Protein AF-A0A955DMC8-F1 (afdb_monomer)

Sequence (735 aa):
MSRGSCRAPAIAAPADPAFGRAASILTILAVLAAFILCAAPAQADLLPHEVVVVWNSKDATSTTIKNAYVAARPGVRTFDINRAFTTVLDLNNPPELAMTTKMITPRAYEEWIREPLAAFVETQAPETLCFATTRGIPVLITTDFSPGTGHGTENGVLASVEGALTILRVESFDSLEFSGARANPYRVKINVPFRDFVQNECIAGRFFMASRLDAGPGPGTTALDEVLAMINRSQSLVVNKFGVNVIVDDVAMGCGPMSASRAAGQMMRDAGWLVWYDGTDEFLHGPQVEMFDDPQCPCPTNCQEIGFEAFYDAYPDISHASLGRNSLVLCDATANRECVSSHYVQQLSADPAGVFASVESFNGLGLWGGSTAGQGNGLEWMSYAGGSFALLHGYGHYTADAPKLDGVLLNFYQYGMSWAEAAMSSLIKIGFVTVPIGDPLATVQVQNPDVTGDGKIDAADLDLLFSVLSGSADDILVDRHDFDRDGVVTLDDAAVILEVFGRVRPTNATFPIPIGTLKGLEADGCELYSLQSLPLLAEGDVNGDLVIDAADVALLQQAMACQCLEVDVNGDGVIDQIDIDIASNTGDPLDVDGDGVVTCMDMYEIFNNQCFSNCGNSPYDLTGDGQVNFFDFDLLAQDLVDTSGIMTLFDLDFDNNGTINCIDVGLVRDHFCDNQATGGATQGGIMQGSCYDPQYDINNDGVVDCTDEWHVEWILMTLGGQPCTDEGLGCGQCP

Structure (mmCIF, N/CA/C/O backbone):
data_AF-A0A955DMC8-F1
#
_entry.id   AF-A0A955DMC8-F1
#
loop_
_atom_site.group_PDB
_atom_site.id
_atom_site.type_symbol
_atom_site.label_atom_id
_atom_site.label_alt_id
_atom_site.label_comp_id
_atom_site.label_asym_id
_atom_site.label_entity_id
_atom_site.label_seq_id
_atom_site.pdbx_PDB_ins_code
_atom_site.Cartn_x
_atom_site.Cartn_y
_atom_site.Cartn_z
_atom_site.occupancy
_atom_site.B_iso_or_equiv
_atom_site.auth_seq_id
_atom_site.auth_comp_id
_atom_site.auth_asym_id
_atom_site.auth_atom_id
_atom_site.pdbx_PDB_model_num
ATOM 1 N N . MET A 1 1 ? -43.949 45.368 -37.100 1.00 42.56 1 MET A N 1
ATOM 2 C CA . MET A 1 1 ? -45.169 44.524 -37.128 1.00 42.56 1 MET A CA 1
ATOM 3 C C . MET A 1 1 ? -44.750 43.200 -36.500 1.00 42.56 1 MET A C 1
ATOM 5 O O . MET A 1 1 ? -43.746 42.693 -36.959 1.00 42.56 1 MET A O 1
ATOM 9 N N . SER A 1 2 ? -45.287 42.644 -35.416 1.00 36.41 2 SER A N 1
ATOM 10 C CA . SER A 1 2 ? -46.563 42.763 -34.698 1.00 36.41 2 SER A CA 1
ATOM 11 C C . SER A 1 2 ? -46.333 42.575 -33.186 1.00 36.41 2 SER A C 1
ATOM 13 O O . SER A 1 2 ? -45.487 41.783 -32.785 1.00 36.41 2 SER A O 1
ATOM 15 N N . ARG A 1 3 ? -47.099 43.292 -32.354 1.00 39.44 3 ARG A N 1
ATOM 16 C CA . ARG A 1 3 ? -47.135 43.146 -30.888 1.00 39.44 3 ARG A CA 1
ATOM 17 C C . ARG A 1 3 ? -47.916 41.880 -30.506 1.00 39.44 3 ARG A C 1
ATOM 19 O O . ARG A 1 3 ? -49.070 41.763 -30.906 1.00 39.44 3 ARG A O 1
ATOM 26 N N . GLY A 1 4 ? -47.315 40.983 -29.724 1.00 34.47 4 GLY A N 1
ATOM 27 C CA . GLY A 1 4 ? -48.003 39.890 -29.026 1.00 34.47 4 GLY A CA 1
ATOM 28 C C . GLY A 1 4 ? -48.224 40.268 -27.561 1.00 34.47 4 GLY A C 1
ATOM 29 O O . GLY A 1 4 ? -47.281 40.650 -26.876 1.00 34.47 4 GLY A O 1
ATOM 30 N N . SER A 1 5 ? -49.476 40.237 -27.107 1.00 35.81 5 SER A N 1
ATOM 31 C CA . SER A 1 5 ? -49.894 40.596 -25.750 1.00 35.81 5 SER A CA 1
ATOM 32 C C . SER A 1 5 ? -49.651 39.453 -24.760 1.00 35.81 5 SER A C 1
ATOM 34 O O . SER A 1 5 ? -50.257 38.390 -24.904 1.00 35.81 5 SER A O 1
ATOM 36 N N . CYS A 1 6 ? -48.863 39.691 -23.713 1.00 31.77 6 CYS A N 1
ATOM 37 C CA . CYS A 1 6 ? -48.867 38.853 -22.514 1.00 31.77 6 CYS A CA 1
ATOM 38 C C . CYS A 1 6 ? -50.106 39.198 -21.673 1.00 31.77 6 CYS A C 1
ATOM 40 O O . CYS A 1 6 ? -50.231 40.319 -21.180 1.00 31.77 6 CYS A O 1
ATOM 42 N N . ARG A 1 7 ? -51.041 38.252 -21.523 1.00 37.34 7 ARG A N 1
ATOM 43 C CA . ARG A 1 7 ? -52.063 38.301 -20.467 1.00 37.34 7 ARG A CA 1
ATOM 44 C C . ARG A 1 7 ? -51.427 37.798 -19.172 1.00 37.34 7 ARG A C 1
ATOM 46 O O . ARG A 1 7 ? -50.872 36.704 -19.162 1.00 37.34 7 ARG A O 1
ATOM 53 N N . ALA A 1 8 ? -51.524 38.585 -18.105 1.00 36.44 8 ALA A N 1
ATOM 54 C CA . ALA A 1 8 ? -51.203 38.134 -16.756 1.00 36.44 8 ALA A CA 1
ATOM 55 C C . ALA A 1 8 ? -52.220 37.061 -16.310 1.00 36.44 8 ALA A C 1
ATOM 57 O O . ALA A 1 8 ? -53.416 37.231 -16.579 1.00 36.44 8 ALA A O 1
ATOM 58 N N . PRO A 1 9 ? -51.787 35.968 -15.655 1.00 46.34 9 PRO A N 1
ATOM 59 C CA . PRO A 1 9 ? -52.706 35.021 -15.045 1.00 46.34 9 PRO A CA 1
ATOM 60 C C . PRO A 1 9 ? -53.368 35.645 -13.810 1.00 46.34 9 PRO A C 1
ATOM 62 O O . PRO A 1 9 ? -52.787 36.487 -13.124 1.00 46.34 9 PRO A O 1
ATOM 65 N N . ALA A 1 10 ? -54.619 35.253 -13.570 1.00 44.91 10 ALA A N 1
ATOM 66 C CA . ALA A 1 10 ? -55.413 35.693 -12.434 1.00 44.91 10 ALA A CA 1
ATOM 67 C C . ALA A 1 10 ? -54.721 35.327 -11.112 1.00 44.91 10 ALA A C 1
ATOM 69 O O . ALA A 1 10 ? -54.264 34.200 -10.932 1.00 44.91 10 ALA A O 1
ATOM 70 N N . ILE A 1 11 ? -54.668 36.295 -10.197 1.00 40.72 11 ILE A N 1
ATOM 71 C CA . ILE A 1 11 ? -54.177 36.129 -8.829 1.00 40.72 11 ILE A CA 1
ATOM 72 C C . ILE A 1 11 ? -55.146 35.181 -8.112 1.00 40.72 11 ILE A C 1
ATOM 74 O O . ILE A 1 11 ? -56.295 35.541 -7.857 1.00 40.72 11 ILE A O 1
ATOM 78 N N . ALA A 1 12 ? -54.697 33.952 -7.851 1.00 52.78 12 ALA A N 1
ATOM 79 C CA . ALA A 1 12 ? -55.409 33.001 -7.010 1.00 52.78 12 ALA A CA 1
ATOM 80 C C . ALA A 1 12 ? -55.391 33.484 -5.551 1.00 52.78 12 ALA A C 1
ATOM 82 O O . ALA A 1 12 ? -54.419 34.091 -5.100 1.00 52.78 12 ALA A O 1
ATOM 83 N N . ALA A 1 13 ? -56.494 33.239 -4.842 1.00 52.66 13 ALA A N 1
ATOM 84 C CA . ALA A 1 13 ? -56.673 33.588 -3.437 1.00 52.66 13 ALA A CA 1
ATOM 85 C C . ALA A 1 13 ? -55.539 33.013 -2.559 1.00 52.66 13 ALA A C 1
ATOM 87 O O . ALA A 1 13 ? -55.024 31.938 -2.878 1.00 52.66 13 ALA A O 1
ATOM 88 N N . PRO A 1 14 ? -55.147 33.706 -1.473 1.00 49.44 14 PRO A N 1
ATOM 89 C CA . PRO A 1 14 ? -54.062 33.261 -0.606 1.00 49.44 14 PRO A CA 1
ATOM 90 C C . PRO A 1 14 ? -54.393 31.887 -0.020 1.00 49.44 14 PRO A C 1
ATOM 92 O O . PRO A 1 14 ? -55.401 31.721 0.667 1.00 49.44 14 PRO A O 1
ATOM 95 N N . ALA A 1 15 ? -53.551 30.904 -0.343 1.00 59.97 15 ALA A N 1
ATOM 96 C CA . ALA A 1 15 ? -53.596 29.588 0.267 1.00 59.97 15 ALA A CA 1
ATOM 97 C C . ALA A 1 15 ? -53.301 29.709 1.767 1.00 59.97 15 ALA A C 1
ATOM 99 O O . ALA A 1 15 ? -52.489 30.534 2.191 1.00 59.97 15 ALA A O 1
ATOM 100 N N . ASP A 1 16 ? -53.996 28.881 2.538 1.00 57.59 16 ASP A N 1
ATOM 101 C CA . ASP A 1 16 ? -53.917 28.789 3.989 1.00 57.59 16 ASP A CA 1
ATOM 102 C C . ASP A 1 16 ? -52.446 28.729 4.472 1.00 57.59 16 ASP A C 1
ATOM 104 O O . ASP A 1 16 ? -51.697 27.842 4.038 1.00 57.59 16 ASP A O 1
ATOM 108 N N . PRO A 1 17 ? -51.992 29.655 5.341 1.00 59.06 17 PRO A N 1
ATOM 109 C CA . PRO A 1 17 ? -50.607 29.711 5.816 1.00 59.06 17 PRO A CA 1
ATOM 110 C C . PRO A 1 17 ? -50.148 28.439 6.550 1.00 59.06 17 PRO A C 1
ATOM 112 O O . PRO A 1 17 ? -48.940 28.225 6.682 1.00 59.06 17 PRO A O 1
ATOM 115 N N . ALA A 1 18 ? -51.070 27.569 6.976 1.00 59.88 18 ALA A N 1
ATOM 116 C CA . ALA A 1 18 ? -50.739 26.263 7.541 1.00 59.88 18 ALA A CA 1
ATOM 117 C C . ALA A 1 18 ? -50.136 25.293 6.502 1.00 59.88 18 ALA A C 1
ATOM 119 O O . ALA A 1 18 ? -49.179 24.578 6.806 1.00 59.88 18 ALA A O 1
ATOM 120 N N . PHE A 1 19 ? -50.607 25.323 5.250 1.00 59.22 19 PHE A N 1
ATOM 121 C CA . PHE A 1 19 ? -50.109 24.437 4.187 1.00 59.22 19 PHE A CA 1
ATOM 122 C C . PHE A 1 19 ? -48.697 24.824 3.710 1.00 59.22 19 PHE A C 1
ATOM 124 O O . PHE A 1 19 ? -47.891 23.960 3.364 1.00 59.22 19 PHE A O 1
ATOM 131 N N . GLY A 1 20 ? -48.360 26.118 3.749 1.00 67.69 20 GLY A N 1
ATOM 132 C CA . GLY A 1 20 ? -47.035 26.620 3.368 1.00 67.69 20 GLY A CA 1
ATOM 133 C C . GLY A 1 20 ? -45.920 26.214 4.340 1.00 67.69 20 GLY A C 1
ATOM 134 O O . GLY A 1 20 ? -44.804 25.931 3.906 1.00 67.69 20 GLY A O 1
ATOM 135 N N . ARG A 1 21 ? -46.215 26.121 5.645 1.00 70.62 21 ARG A N 1
ATOM 136 C CA . ARG A 1 21 ? -45.238 25.704 6.668 1.00 70.62 21 ARG A CA 1
ATOM 137 C C . ARG A 1 21 ? -44.910 24.214 6.588 1.00 70.62 21 ARG A C 1
ATOM 139 O O . ARG A 1 21 ? -43.733 23.871 6.605 1.00 70.62 21 ARG A O 1
ATOM 146 N N . ALA A 1 22 ? -45.913 23.353 6.405 1.00 72.12 22 ALA A N 1
ATOM 147 C CA . ALA A 1 22 ? -45.689 21.913 6.247 1.00 72.12 22 ALA A CA 1
ATOM 148 C C . ALA A 1 22 ? -44.870 21.591 4.982 1.00 72.12 22 ALA A C 1
ATOM 150 O O . ALA A 1 22 ? -43.910 20.828 5.046 1.00 72.12 22 ALA A O 1
ATOM 151 N N . ALA A 1 23 ? -45.175 22.244 3.853 1.00 73.06 23 ALA A N 1
ATOM 152 C CA . ALA A 1 23 ? -44.409 22.085 2.616 1.00 73.06 23 ALA A CA 1
ATOM 153 C C . ALA A 1 23 ? -42.964 22.605 2.737 1.00 73.06 23 ALA A C 1
ATOM 155 O O . ALA A 1 23 ? -42.047 22.012 2.171 1.00 73.06 23 ALA A O 1
ATOM 156 N N . SER A 1 24 ? -42.741 23.679 3.500 1.00 76.81 24 SER A N 1
ATOM 157 C CA . SER A 1 24 ? -41.396 24.227 3.722 1.00 76.81 24 SER A CA 1
ATOM 158 C C . SER A 1 24 ? -40.553 23.319 4.615 1.00 76.81 24 SER A C 1
ATOM 160 O O . SER A 1 24 ? -39.393 23.085 4.299 1.00 76.81 24 SER A O 1
ATOM 162 N N . ILE A 1 25 ? -41.139 22.750 5.675 1.00 79.38 25 ILE A N 1
ATOM 163 C CA . ILE A 1 25 ? -40.456 21.785 6.550 1.00 79.38 25 ILE A CA 1
ATOM 164 C C . ILE A 1 25 ? -40.120 20.508 5.775 1.00 79.38 25 ILE A C 1
ATOM 166 O O . ILE A 1 25 ? -38.981 20.063 5.834 1.00 79.38 25 ILE A O 1
ATOM 170 N N . LEU A 1 26 ? -41.046 19.968 4.973 1.00 78.06 26 LEU A N 1
ATOM 171 C CA . LEU A 1 26 ? -40.759 18.802 4.126 1.00 78.06 26 LEU A CA 1
ATOM 172 C C . LEU A 1 26 ? -39.677 19.086 3.079 1.00 78.06 26 LEU A C 1
ATOM 174 O O . LEU A 1 26 ? -38.857 18.219 2.806 1.00 78.06 26 LEU A O 1
ATOM 178 N N . THR A 1 27 ? -39.647 20.292 2.508 1.00 82.81 27 THR A N 1
ATOM 179 C CA . THR A 1 27 ? -38.598 20.675 1.551 1.00 82.81 27 THR A CA 1
ATOM 180 C C . THR A 1 27 ? -37.246 20.814 2.249 1.00 82.81 27 THR A C 1
ATOM 182 O O . THR A 1 27 ? -36.245 20.346 1.722 1.00 82.81 27 THR A O 1
ATOM 185 N N . ILE A 1 28 ? -37.204 21.406 3.447 1.00 82.38 28 ILE A N 1
ATOM 186 C CA . ILE A 1 28 ? -35.979 21.524 4.247 1.00 82.38 28 ILE A CA 1
ATOM 187 C C . ILE A 1 28 ? -35.482 20.141 4.678 1.00 82.38 28 ILE A C 1
ATOM 189 O O . ILE A 1 28 ? -34.300 19.869 4.514 1.00 82.38 28 ILE A O 1
ATOM 193 N N . LEU A 1 29 ? -36.365 19.253 5.143 1.00 81.12 29 LEU A N 1
ATOM 194 C CA . LEU A 1 29 ? -36.018 17.876 5.505 1.00 81.12 29 LEU A CA 1
ATOM 195 C C . LEU A 1 29 ? -35.578 17.053 4.291 1.00 81.12 29 LEU A C 1
ATOM 197 O O . LEU A 1 29 ? -34.618 16.307 4.403 1.00 81.12 29 LEU A O 1
ATOM 201 N N . ALA A 1 30 ? -36.204 17.218 3.123 1.00 78.25 30 ALA A N 1
ATOM 202 C CA . ALA A 1 30 ? -35.774 16.549 1.895 1.00 78.25 30 ALA A CA 1
ATOM 203 C C . ALA A 1 30 ? -34.419 17.071 1.394 1.00 78.25 30 ALA A C 1
ATOM 205 O O . ALA A 1 30 ? -33.610 16.291 0.904 1.00 78.25 30 ALA A O 1
ATOM 206 N N . VAL A 1 31 ? -34.146 18.373 1.538 1.00 76.25 31 VAL A N 1
ATOM 207 C CA . VAL A 1 31 ? -32.837 18.959 1.214 1.00 76.25 31 VAL A CA 1
ATOM 208 C C . VAL A 1 31 ? -31.780 18.503 2.219 1.00 76.25 31 VAL A C 1
ATOM 210 O O . VAL A 1 31 ? -30.704 18.114 1.793 1.00 76.25 31 VAL A O 1
ATOM 213 N N . LEU A 1 32 ? -32.076 18.478 3.522 1.00 71.31 32 LEU A N 1
ATOM 214 C CA . LEU A 1 32 ? -31.172 17.956 4.554 1.00 71.31 32 LEU A CA 1
ATOM 215 C C . LEU A 1 32 ? -30.903 16.463 4.369 1.00 71.31 32 LEU A C 1
ATOM 217 O O . LEU A 1 32 ? -29.746 16.070 4.366 1.00 71.31 32 LEU A O 1
ATOM 221 N N . ALA A 1 33 ? -31.931 15.649 4.130 1.00 69.50 33 ALA A N 1
ATOM 222 C CA . ALA A 1 33 ? -31.777 14.228 3.837 1.00 69.50 33 ALA A CA 1
ATOM 223 C C . ALA A 1 33 ? -30.966 14.008 2.553 1.00 69.50 33 ALA A C 1
ATOM 225 O O . ALA A 1 33 ? -30.076 13.170 2.540 1.00 69.50 33 ALA A O 1
ATOM 226 N N . ALA A 1 34 ? -31.196 14.801 1.498 1.00 64.62 34 ALA A N 1
ATOM 227 C CA . ALA A 1 34 ? -30.382 14.750 0.284 1.00 64.62 34 ALA A CA 1
ATOM 228 C C . ALA A 1 34 ? -28.934 15.216 0.521 1.00 64.62 34 ALA A C 1
ATOM 230 O O . ALA A 1 34 ? -28.026 14.674 -0.092 1.00 64.62 34 ALA A O 1
ATOM 231 N N . PHE A 1 35 ? -28.691 16.187 1.406 1.00 64.06 35 PHE A N 1
ATOM 232 C CA . PHE A 1 35 ? -27.336 16.607 1.783 1.00 64.06 35 PHE A CA 1
ATOM 233 C C . PHE A 1 35 ? -26.617 15.558 2.641 1.00 64.06 35 PHE A C 1
ATOM 235 O O . PHE A 1 35 ? -25.424 15.355 2.450 1.00 64.06 35 PHE A O 1
ATOM 242 N N . ILE A 1 36 ? -27.335 14.872 3.535 1.00 58.69 36 ILE A N 1
ATOM 243 C CA . ILE A 1 36 ? -26.802 13.792 4.377 1.00 58.69 36 ILE A CA 1
ATOM 244 C C . ILE A 1 36 ? -26.509 12.547 3.522 1.00 58.69 36 ILE A C 1
ATOM 246 O O . ILE A 1 36 ? -25.434 11.972 3.637 1.00 58.69 36 ILE A O 1
ATOM 250 N N . LEU A 1 37 ? -27.400 12.185 2.591 1.00 51.69 37 LEU A N 1
ATOM 251 C CA . LEU A 1 37 ? -27.208 11.054 1.669 1.00 51.69 37 LEU A CA 1
ATOM 252 C C . LEU A 1 37 ? -26.131 11.308 0.598 1.00 51.69 37 LEU A C 1
ATOM 254 O O . LEU A 1 37 ? -25.534 10.360 0.101 1.00 51.69 37 LEU A O 1
ATOM 258 N N . CYS A 1 38 ? -25.860 12.566 0.235 1.00 50.44 38 CYS A N 1
ATOM 259 C CA . CYS A 1 38 ? -24.814 12.913 -0.737 1.00 50.44 38 CYS A CA 1
ATOM 260 C C . CYS A 1 38 ? -23.404 13.015 -0.128 1.00 50.44 38 CYS A C 1
ATOM 262 O O . CYS A 1 38 ? -22.455 13.244 -0.873 1.00 50.44 38 CYS A O 1
ATOM 264 N N . ALA A 1 39 ? -23.256 12.875 1.192 1.00 52.69 39 ALA A N 1
ATOM 265 C CA . ALA A 1 39 ? -21.969 12.935 1.884 1.00 52.69 39 ALA A CA 1
ATOM 266 C C . ALA A 1 39 ? -21.452 11.544 2.286 1.00 52.69 39 ALA A C 1
ATOM 268 O O . ALA A 1 39 ? -20.712 11.427 3.262 1.00 52.69 39 ALA A O 1
ATOM 269 N N . ALA A 1 40 ? -21.835 10.491 1.553 1.00 57.09 40 ALA A N 1
ATOM 270 C CA . ALA A 1 40 ? -21.168 9.205 1.697 1.00 57.09 40 ALA A CA 1
ATOM 271 C C . ALA A 1 40 ? -19.657 9.421 1.461 1.00 57.09 40 ALA A C 1
ATOM 273 O O . ALA A 1 40 ? -19.299 10.086 0.480 1.00 57.09 40 ALA A O 1
ATOM 274 N N . PRO A 1 41 ? -18.775 8.944 2.362 1.00 57.53 41 PRO A N 1
ATOM 275 C CA . PRO A 1 41 ? -17.336 9.024 2.142 1.00 57.53 41 PRO A CA 1
ATOM 276 C C . PRO A 1 41 ? -17.011 8.423 0.776 1.00 57.53 41 PRO A C 1
ATOM 278 O O . PRO A 1 41 ? -17.706 7.506 0.331 1.00 57.53 41 PRO A O 1
ATOM 281 N N . ALA A 1 42 ? -16.001 8.972 0.097 1.00 57.59 42 ALA A N 1
ATOM 282 C CA . ALA A 1 42 ? -15.556 8.492 -1.204 1.00 57.59 42 ALA A CA 1
ATOM 283 C C . ALA A 1 42 ? -15.037 7.054 -1.085 1.00 57.59 42 ALA A C 1
ATOM 285 O O . ALA A 1 42 ? -13.840 6.816 -0.974 1.00 57.59 42 ALA A O 1
ATOM 286 N N . GLN A 1 43 ? -15.954 6.094 -1.097 1.00 68.44 43 GLN A N 1
ATOM 287 C CA . GLN A 1 43 ? -15.641 4.682 -1.083 1.00 68.44 43 GLN A CA 1
ATOM 288 C C . GLN A 1 43 ? -14.799 4.379 -2.322 1.00 68.44 43 GLN A C 1
ATOM 290 O O . GLN A 1 43 ? -15.046 4.953 -3.386 1.00 68.44 43 GLN A O 1
ATOM 295 N N . ALA A 1 44 ? -13.789 3.520 -2.172 1.00 76.25 44 ALA A N 1
ATOM 296 C CA . ALA A 1 44 ? -12.922 3.117 -3.270 1.00 76.25 44 ALA A CA 1
ATOM 297 C C . ALA A 1 44 ? -13.713 2.844 -4.555 1.00 76.25 44 ALA A C 1
ATOM 299 O O . ALA A 1 44 ? -14.557 1.949 -4.613 1.00 76.25 44 ALA A O 1
ATOM 300 N N . ASP A 1 45 ? -13.422 3.629 -5.587 1.00 87.75 45 ASP A N 1
ATOM 301 C CA . ASP A 1 45 ? -14.157 3.600 -6.854 1.00 87.75 45 ASP A CA 1
ATOM 302 C C . ASP A 1 45 ? -13.401 2.799 -7.925 1.00 87.75 45 ASP A C 1
ATOM 304 O O . ASP A 1 45 ? -13.875 2.602 -9.046 1.00 87.75 45 ASP A O 1
ATOM 308 N N . LEU A 1 46 ? -12.202 2.311 -7.594 1.00 94.38 46 LEU A N 1
ATOM 309 C CA . LEU A 1 46 ? -11.438 1.446 -8.477 1.00 94.38 46 LEU A CA 1
ATOM 310 C C . LEU A 1 46 ? -12.022 0.030 -8.468 1.00 94.38 46 LEU A C 1
ATOM 312 O O . LEU A 1 46 ? -11.967 -0.683 -7.467 1.00 94.38 46 LEU A O 1
ATOM 316 N N . LEU A 1 47 ? -12.546 -0.403 -9.613 1.00 95.81 47 LEU A N 1
ATOM 317 C CA . LEU A 1 47 ? -13.174 -1.714 -9.759 1.00 95.81 47 LEU A CA 1
ATOM 318 C C . LEU A 1 47 ? -12.195 -2.744 -10.345 1.00 95.81 47 LEU A C 1
ATOM 320 O O . LEU A 1 47 ? -11.325 -2.386 -11.142 1.00 95.81 47 LEU A O 1
ATOM 324 N N . PRO A 1 48 ? -12.365 -4.055 -10.065 1.00 97.44 48 PRO A N 1
ATOM 325 C CA . PRO A 1 48 ? -11.456 -5.084 -10.572 1.00 97.44 48 PRO A CA 1
ATOM 326 C C . PRO A 1 48 ? -11.237 -5.045 -12.089 1.00 97.44 48 PRO A C 1
ATOM 328 O O . PRO A 1 48 ? -10.105 -5.111 -12.556 1.00 97.44 48 PRO A O 1
ATOM 331 N N . HIS A 1 49 ? -12.301 -4.863 -12.876 1.00 97.19 49 HIS A N 1
ATOM 332 C CA . HIS A 1 49 ? -12.224 -4.834 -14.342 1.00 97.19 49 HIS A CA 1
ATOM 333 C C . HIS A 1 49 ? -11.495 -3.608 -14.921 1.00 97.19 49 HIS A C 1
ATOM 335 O O . HIS A 1 49 ? -11.203 -3.588 -16.116 1.00 97.19 49 HIS A O 1
ATOM 341 N N . GLU A 1 50 ? -11.164 -2.620 -14.091 1.00 96.81 50 GLU A N 1
ATOM 342 C CA . GLU A 1 50 ? -10.389 -1.427 -14.451 1.00 96.81 50 GLU A CA 1
ATOM 343 C C . GLU A 1 50 ? -8.898 -1.584 -14.136 1.00 96.81 50 GLU A C 1
ATOM 345 O O . GLU A 1 50 ? -8.092 -0.699 -14.442 1.00 96.81 50 GLU A O 1
ATOM 350 N N . VAL A 1 51 ? -8.522 -2.719 -13.543 1.00 97.94 51 VAL A N 1
ATOM 351 C CA . VAL A 1 51 ? -7.141 -3.080 -13.244 1.00 97.94 51 VAL A CA 1
ATOM 352 C C . VAL A 1 51 ? -6.635 -4.074 -14.279 1.00 97.94 51 VAL A C 1
ATOM 354 O O . VAL A 1 51 ? -7.232 -5.130 -14.518 1.00 97.94 51 VAL A O 1
ATOM 357 N N . VAL A 1 52 ? -5.488 -3.755 -14.879 1.00 98.50 52 VAL A N 1
ATOM 358 C CA . VAL A 1 52 ? -4.744 -4.673 -15.748 1.00 98.50 52 VAL A CA 1
ATOM 359 C C . VAL A 1 52 ? -3.485 -5.143 -15.031 1.00 98.50 52 VAL A C 1
ATOM 361 O O . VAL A 1 52 ? -2.578 -4.360 -14.753 1.00 98.50 52 VAL A O 1
ATOM 364 N N . VAL A 1 53 ? -3.400 -6.448 -14.784 1.00 98.62 53 VAL A N 1
ATOM 365 C CA . VAL A 1 53 ? -2.201 -7.105 -14.262 1.00 98.62 53 VAL A CA 1
ATOM 366 C C . VAL A 1 53 ? -1.197 -7.287 -15.394 1.00 98.62 53 VAL A C 1
ATOM 368 O O . VAL A 1 53 ? -1.425 -8.083 -16.308 1.00 98.62 53 VAL A O 1
ATOM 371 N N . VAL A 1 54 ? -0.084 -6.564 -15.340 1.00 98.31 54 VAL A N 1
ATOM 372 C CA . VAL A 1 54 ? 1.035 -6.663 -16.281 1.00 98.31 54 VAL A CA 1
ATOM 373 C C . VAL A 1 54 ? 2.037 -7.684 -15.743 1.00 98.31 54 VAL A C 1
ATOM 375 O O . VAL A 1 54 ? 2.638 -7.495 -14.683 1.00 98.31 54 VAL A O 1
ATOM 378 N N . TRP A 1 55 ? 2.214 -8.783 -16.472 1.00 98.31 55 TRP A N 1
ATOM 379 C CA . TRP A 1 55 ? 3.012 -9.933 -16.038 1.00 98.31 55 TRP A CA 1
ATOM 380 C C . TRP A 1 55 ? 3.817 -10.526 -17.198 1.00 98.31 55 TRP A C 1
ATOM 382 O O . TRP A 1 55 ? 3.657 -10.123 -18.350 1.00 98.31 55 TRP A O 1
ATOM 392 N N . ASN A 1 56 ? 4.707 -11.473 -16.902 1.00 97.19 56 ASN A N 1
ATOM 393 C CA . ASN A 1 56 ? 5.556 -12.131 -17.885 1.00 97.19 56 ASN A CA 1
ATOM 394 C C . ASN A 1 56 ? 5.494 -13.657 -17.782 1.00 97.19 56 ASN A C 1
ATOM 396 O O . ASN A 1 56 ? 6.053 -14.247 -16.862 1.00 97.19 56 ASN A O 1
ATOM 400 N N . SER A 1 57 ? 4.937 -14.319 -18.793 1.00 97.44 57 SER A N 1
ATOM 401 C CA . SER A 1 57 ? 4.888 -15.785 -18.870 1.00 97.44 57 SER A CA 1
ATOM 402 C C . SER A 1 57 ? 6.242 -16.474 -19.028 1.00 97.44 57 SER A C 1
ATOM 404 O O . SER A 1 57 ? 6.332 -17.696 -18.893 1.00 97.44 57 SER A O 1
ATOM 406 N N . LYS A 1 58 ? 7.311 -15.725 -19.321 1.00 95.81 58 LYS A N 1
ATOM 407 C CA . LYS A 1 58 ? 8.685 -16.252 -19.318 1.00 95.81 58 LYS A CA 1
ATOM 408 C C . LYS A 1 58 ? 9.339 -16.238 -17.941 1.00 95.81 58 LYS A C 1
ATOM 410 O O . LYS A 1 58 ? 10.414 -16.815 -17.804 1.00 95.81 58 LYS A O 1
ATOM 415 N N . ASP A 1 59 ? 8.695 -15.637 -16.946 1.00 94.69 59 ASP A N 1
ATOM 416 C CA . ASP A 1 59 ? 9.126 -15.643 -15.556 1.00 94.69 59 ASP A CA 1
ATOM 417 C C . ASP A 1 59 ? 8.114 -16.435 -14.704 1.00 94.69 59 ASP A C 1
ATOM 419 O O . ASP A 1 59 ? 6.918 -16.127 -14.643 1.00 94.69 59 ASP A O 1
ATOM 423 N N . ALA A 1 60 ? 8.582 -17.520 -14.080 1.00 96.25 60 ALA A N 1
ATOM 424 C CA . ALA A 1 60 ? 7.713 -18.408 -13.308 1.00 96.25 60 ALA A CA 1
ATOM 425 C C . ALA A 1 60 ? 7.143 -17.711 -12.061 1.00 96.25 60 ALA A C 1
ATOM 427 O O . ALA A 1 60 ? 5.975 -17.912 -11.736 1.00 96.25 60 ALA A O 1
ATOM 428 N N . THR A 1 61 ? 7.933 -16.855 -11.409 1.00 95.88 61 THR A N 1
ATOM 429 C CA . THR A 1 61 ? 7.521 -16.070 -10.237 1.00 95.88 61 THR A CA 1
ATOM 430 C C . THR A 1 61 ? 6.402 -15.102 -10.613 1.00 95.88 61 THR A C 1
ATOM 432 O O . THR A 1 61 ? 5.348 -15.109 -9.982 1.00 95.88 61 THR A O 1
ATOM 435 N N . SER A 1 62 ? 6.576 -14.352 -11.703 1.00 97.38 62 SER A N 1
ATOM 436 C CA . SER A 1 62 ? 5.564 -13.451 -12.265 1.00 97.38 62 SER A CA 1
ATOM 437 C C . SER A 1 62 ? 4.255 -14.177 -12.583 1.00 97.38 62 SER A C 1
ATOM 439 O O . SER A 1 62 ? 3.168 -13.700 -12.251 1.00 97.38 62 SER A O 1
ATOM 441 N N . THR A 1 63 ? 4.352 -15.372 -13.173 1.00 98.25 63 THR A N 1
ATOM 442 C CA . THR A 1 63 ? 3.186 -16.208 -13.486 1.00 98.25 63 THR A CA 1
ATOM 443 C C . THR A 1 63 ? 2.433 -16.629 -12.222 1.00 98.25 63 THR A C 1
ATOM 445 O O . THR A 1 63 ? 1.202 -16.543 -12.192 1.00 98.25 63 THR A O 1
ATOM 448 N N . THR A 1 64 ? 3.152 -17.063 -11.182 1.00 98.44 64 THR A N 1
ATOM 449 C CA . THR A 1 64 ? 2.563 -17.458 -9.895 1.00 98.44 64 THR A CA 1
ATOM 450 C C . THR A 1 64 ? 1.872 -16.281 -9.213 1.00 98.44 64 THR A C 1
ATOM 452 O O . THR A 1 64 ? 0.711 -16.413 -8.833 1.00 98.44 64 THR A O 1
ATOM 455 N N . ILE A 1 65 ? 2.531 -15.119 -9.140 1.00 98.50 65 ILE A N 1
ATOM 456 C CA . ILE A 1 65 ? 1.963 -13.899 -8.544 1.00 98.50 65 ILE A CA 1
ATOM 457 C C . ILE A 1 65 ? 0.693 -13.486 -9.282 1.00 98.50 65 ILE A C 1
ATOM 459 O O . ILE A 1 65 ? -0.339 -13.274 -8.653 1.00 98.50 65 ILE A O 1
ATOM 463 N N . LYS A 1 66 ? 0.726 -13.442 -10.621 1.00 98.44 66 LYS A N 1
ATOM 464 C CA . LYS A 1 66 ? -0.462 -13.123 -11.419 1.00 98.44 66 LYS A CA 1
ATOM 465 C C . LYS A 1 66 ? -1.611 -14.082 -11.123 1.00 98.44 66 LYS A C 1
ATOM 467 O O . LYS A 1 66 ? -2.744 -13.638 -10.988 1.00 98.44 66 LYS A O 1
ATOM 472 N N . ASN A 1 67 ? -1.351 -15.389 -11.052 1.00 98.56 67 ASN A N 1
ATOM 473 C CA . ASN A 1 67 ? -2.403 -16.371 -10.781 1.00 98.56 67 ASN A CA 1
ATOM 474 C C . ASN A 1 67 ? -3.014 -16.183 -9.388 1.00 98.56 67 ASN A C 1
ATOM 476 O O . ASN A 1 67 ? -4.235 -16.223 -9.267 1.00 98.56 67 ASN A O 1
ATOM 480 N N . ALA A 1 68 ? -2.183 -15.954 -8.369 1.00 98.56 68 ALA A N 1
ATOM 481 C CA . ALA A 1 68 ? -2.648 -15.686 -7.013 1.00 98.56 68 ALA A CA 1
ATOM 482 C C . ALA A 1 68 ? -3.478 -14.398 -6.950 1.00 98.56 68 ALA A C 1
ATOM 484 O O . ALA A 1 68 ? -4.575 -14.401 -6.403 1.00 98.56 68 ALA A O 1
ATOM 485 N N . TYR A 1 69 ? -3.008 -13.329 -7.595 1.00 98.62 69 TYR A N 1
ATOM 486 C CA . TYR A 1 69 ? -3.712 -12.053 -7.616 1.00 98.62 69 TYR A CA 1
ATOM 487 C C . TYR A 1 69 ? -5.054 -12.125 -8.357 1.00 98.62 69 TYR A C 1
ATOM 489 O O . TYR A 1 69 ? -6.055 -11.627 -7.861 1.00 98.62 69 TYR A O 1
ATOM 497 N N . VAL A 1 70 ? -5.117 -12.808 -9.507 1.00 98.50 70 VAL A N 1
ATOM 498 C CA . VAL A 1 70 ? -6.379 -13.032 -10.241 1.00 98.50 70 VAL A CA 1
ATOM 499 C C . VAL A 1 70 ? -7.364 -13.880 -9.431 1.00 98.50 70 VAL A C 1
ATOM 501 O O . VAL A 1 70 ? -8.570 -13.664 -9.521 1.00 98.50 70 VAL A O 1
ATOM 504 N N . ALA A 1 71 ? -6.868 -14.848 -8.654 1.00 98.19 71 ALA A N 1
ATOM 505 C CA . ALA A 1 71 ? -7.708 -15.648 -7.769 1.00 98.19 71 ALA A CA 1
ATOM 506 C C . ALA A 1 71 ? -8.264 -14.814 -6.603 1.00 98.19 71 ALA A C 1
ATOM 508 O O . ALA A 1 71 ? -9.437 -14.957 -6.271 1.00 98.19 71 ALA A O 1
ATOM 509 N N . ALA A 1 72 ? -7.442 -13.934 -6.027 1.00 97.94 72 AL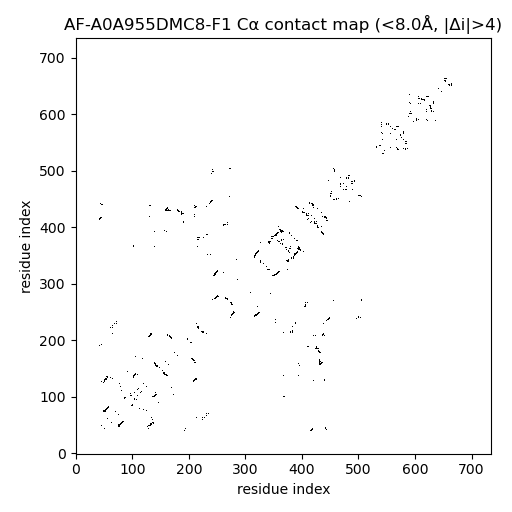A A N 1
ATOM 510 C CA . ALA A 1 72 ? -7.822 -13.038 -4.938 1.00 97.94 72 ALA A CA 1
ATOM 511 C C . ALA A 1 72 ? -8.762 -11.907 -5.397 1.00 97.94 72 ALA A C 1
ATOM 513 O O . ALA A 1 72 ? -9.704 -11.551 -4.696 1.00 97.94 72 ALA A O 1
ATOM 514 N N . ARG A 1 73 ? -8.565 -11.383 -6.614 1.00 97.75 73 ARG A N 1
ATOM 515 C CA . ARG A 1 73 ? -9.358 -10.297 -7.209 1.00 97.75 73 ARG A CA 1
ATOM 516 C C . ARG A 1 73 ? -10.036 -10.748 -8.513 1.00 97.75 73 ARG A C 1
ATOM 518 O O . ARG A 1 73 ? -9.584 -10.389 -9.606 1.00 97.75 73 ARG A O 1
ATOM 525 N N . PRO A 1 74 ? -11.133 -11.527 -8.452 1.00 97.94 74 PRO A N 1
ATOM 526 C CA . PRO A 1 74 ? -11.875 -11.914 -9.645 1.00 97.94 74 PRO A CA 1
ATOM 527 C C . PRO A 1 74 ? -12.325 -10.695 -10.459 1.00 97.94 74 PRO A C 1
ATOM 529 O O . PRO A 1 74 ? -12.830 -9.714 -9.921 1.00 97.94 74 PRO A O 1
ATOM 532 N N . GLY A 1 75 ? -12.166 -10.768 -11.780 1.00 97.56 75 GLY A N 1
ATOM 533 C CA . GLY A 1 75 ? -12.554 -9.696 -12.701 1.00 97.56 75 GLY A CA 1
ATOM 534 C C . GLY A 1 75 ? -11.408 -8.791 -13.149 1.00 97.56 75 GLY A C 1
ATOM 535 O O . GLY A 1 75 ? -11.587 -8.083 -14.138 1.00 97.56 75 GLY A O 1
ATOM 536 N N . VAL A 1 76 ? -10.227 -8.860 -12.516 1.00 98.31 76 VAL A N 1
ATOM 537 C CA . VAL A 1 76 ? -9.036 -8.174 -13.043 1.00 98.31 76 VAL A CA 1
ATOM 538 C C . VAL A 1 76 ? -8.639 -8.720 -14.411 1.00 98.31 76 VAL A C 1
ATOM 540 O O . VAL A 1 76 ? -8.735 -9.918 -14.699 1.00 98.31 76 VAL A O 1
ATOM 543 N N . ARG A 1 77 ? -8.177 -7.823 -15.279 1.00 98.44 77 ARG A N 1
ATOM 544 C CA . ARG A 1 77 ? -7.686 -8.157 -16.619 1.00 98.44 77 ARG A CA 1
ATOM 545 C C . ARG A 1 77 ? -6.196 -8.464 -16.546 1.00 98.44 77 ARG A C 1
ATOM 547 O O . ARG A 1 77 ? -5.512 -8.061 -15.614 1.00 98.44 77 ARG A O 1
ATOM 554 N N . THR A 1 78 ? -5.658 -9.163 -17.541 1.00 98.62 78 THR A N 1
ATOM 555 C CA . THR A 1 78 ? -4.234 -9.532 -17.548 1.00 98.62 78 THR A CA 1
ATOM 556 C C . THR A 1 78 ? -3.596 -9.241 -18.894 1.00 98.62 78 THR A C 1
ATOM 558 O O . THR A 1 78 ? -4.183 -9.562 -19.927 1.00 98.62 78 THR A O 1
ATOM 561 N N . PHE A 1 79 ? -2.371 -8.732 -18.876 1.00 98.31 79 PHE A N 1
ATOM 562 C CA . PHE A 1 79 ? -1.548 -8.484 -20.050 1.00 98.31 79 PHE A CA 1
ATOM 563 C C . PHE A 1 79 ? -0.189 -9.176 -19.886 1.00 98.31 79 PHE A C 1
ATOM 565 O O . PHE A 1 79 ? 0.570 -8.858 -18.972 1.00 98.31 79 PHE A O 1
ATOM 572 N N . ASP A 1 80 ? 0.096 -10.144 -20.758 1.00 98.19 80 ASP A N 1
ATOM 573 C CA . ASP A 1 80 ? 1.360 -10.885 -20.765 1.00 98.19 80 ASP A CA 1
ATOM 574 C C . ASP A 1 80 ? 2.364 -10.230 -21.719 1.00 98.19 80 ASP A C 1
ATOM 576 O O . ASP A 1 80 ? 2.136 -10.195 -22.931 1.00 98.19 80 ASP A O 1
ATOM 580 N N . ILE A 1 81 ? 3.504 -9.775 -21.197 1.00 97.00 81 ILE A N 1
ATOM 581 C CA . ILE A 1 81 ? 4.581 -9.237 -22.036 1.00 97.00 81 ILE A CA 1
ATOM 582 C C . ILE A 1 81 ? 5.232 -10.335 -22.898 1.00 97.00 81 ILE A C 1
ATOM 584 O O . ILE A 1 81 ? 5.743 -10.046 -23.980 1.00 97.00 81 ILE A O 1
ATOM 588 N N . ASN A 1 82 ? 5.222 -11.596 -22.438 1.00 96.12 82 ASN A N 1
ATOM 589 C CA . ASN A 1 82 ? 5.750 -12.780 -23.124 1.00 96.12 82 ASN A CA 1
ATOM 590 C C . ASN A 1 82 ? 7.187 -12.596 -23.669 1.00 96.12 82 ASN A C 1
ATOM 592 O O . ASN A 1 82 ? 7.498 -12.972 -24.806 1.00 96.12 82 ASN A O 1
ATOM 596 N N . ARG A 1 83 ? 8.089 -12.005 -22.870 1.00 93.38 83 ARG A N 1
ATOM 597 C CA . ARG A 1 83 ? 9.488 -11.731 -23.256 1.00 93.38 83 ARG A CA 1
ATOM 598 C C . ARG A 1 83 ? 10.476 -12.413 -22.325 1.00 93.38 83 ARG A C 1
ATOM 600 O O . ARG A 1 83 ? 10.397 -12.280 -21.114 1.00 93.38 83 ARG A O 1
ATOM 607 N N . ALA A 1 84 ? 11.447 -13.124 -22.891 1.00 86.81 84 ALA A N 1
ATOM 608 C CA . ALA A 1 84 ? 12.538 -13.681 -22.101 1.00 86.81 84 ALA A CA 1
ATOM 609 C C . ALA A 1 84 ? 13.520 -12.565 -21.727 1.00 86.81 84 ALA A C 1
ATOM 611 O O . ALA A 1 84 ? 13.955 -11.816 -22.602 1.00 86.81 84 ALA A O 1
ATOM 612 N N . PHE A 1 85 ? 13.883 -12.475 -20.449 1.00 83.00 85 PHE A N 1
ATOM 613 C CA . PHE A 1 85 ? 14.925 -11.556 -19.999 1.00 83.00 85 PHE A CA 1
ATOM 614 C C . PHE A 1 85 ? 16.286 -12.232 -20.052 1.00 83.00 85 PHE A C 1
ATOM 616 O O . PHE A 1 85 ? 16.427 -13.417 -19.742 1.00 83.00 85 PHE A O 1
ATOM 623 N N . THR A 1 86 ? 17.308 -11.467 -20.413 1.00 74.94 86 THR A N 1
ATOM 624 C CA . THR A 1 86 ? 18.688 -11.930 -20.305 1.00 74.94 86 THR A CA 1
ATOM 625 C C . THR A 1 86 ? 19.165 -11.699 -18.877 1.00 74.94 86 THR A C 1
ATOM 627 O O . THR A 1 86 ? 19.080 -10.585 -18.369 1.00 74.94 86 THR A O 1
ATOM 630 N N . THR A 1 87 ? 19.673 -12.738 -18.214 1.00 62.72 87 THR A N 1
ATOM 631 C CA . THR A 1 87 ? 20.231 -12.637 -16.852 1.00 62.72 87 THR A CA 1
ATOM 632 C C . THR A 1 87 ? 21.626 -12.015 -16.820 1.00 62.72 87 THR A C 1
ATOM 634 O O . THR A 1 87 ? 22.066 -11.558 -15.770 1.00 62.72 87 THR A O 1
ATOM 637 N N . VAL A 1 88 ? 22.318 -11.980 -17.962 1.00 60.12 88 VAL A N 1
ATOM 638 C CA . VAL A 1 88 ? 23.670 -11.435 -18.099 1.00 60.12 88 VAL A CA 1
ATOM 639 C C . VAL A 1 88 ? 23.618 -10.272 -19.076 1.00 60.12 88 VAL A C 1
ATOM 641 O O . VAL A 1 88 ? 23.517 -10.480 -20.285 1.00 60.12 88 VAL A O 1
ATOM 644 N N . LEU A 1 89 ? 23.684 -9.053 -18.547 1.00 59.31 89 LEU A N 1
ATOM 645 C CA . LEU A 1 89 ? 24.022 -7.888 -19.350 1.00 59.31 89 LEU A CA 1
ATOM 646 C C . LEU A 1 89 ? 25.528 -7.685 -19.302 1.00 59.31 89 LEU A C 1
ATOM 648 O O . LEU A 1 89 ? 26.114 -7.624 -18.222 1.00 59.31 89 LEU A O 1
ATOM 652 N N . ASP A 1 90 ? 26.149 -7.560 -20.474 1.00 63.88 90 ASP A N 1
ATOM 653 C CA . ASP A 1 90 ? 27.447 -6.902 -20.552 1.00 63.88 90 ASP A CA 1
ATOM 654 C C . ASP A 1 90 ? 27.224 -5.427 -20.204 1.00 63.88 90 ASP A C 1
ATOM 656 O O . ASP A 1 90 ? 26.800 -4.636 -21.042 1.00 63.88 90 ASP A O 1
ATOM 660 N N . LEU A 1 91 ? 27.451 -5.076 -18.937 1.00 63.31 91 LEU A N 1
ATOM 661 C CA . LEU A 1 91 ? 27.222 -3.728 -18.413 1.00 63.31 91 LEU A CA 1
ATOM 662 C C . LEU A 1 91 ? 28.100 -2.673 -19.099 1.00 63.31 91 LEU A C 1
ATOM 664 O O . LEU A 1 91 ? 27.775 -1.491 -19.047 1.00 63.31 91 LEU A O 1
ATOM 668 N N . ASN A 1 92 ? 29.187 -3.089 -19.758 1.00 62.72 92 ASN A N 1
ATOM 669 C CA . ASN A 1 92 ? 30.069 -2.182 -20.488 1.00 62.72 92 ASN A CA 1
ATOM 670 C C . ASN A 1 92 ? 29.584 -1.912 -21.918 1.00 62.72 92 ASN A C 1
ATOM 672 O O . ASN A 1 92 ? 30.044 -0.960 -22.546 1.00 62.72 92 ASN A O 1
ATOM 676 N N . ASN A 1 93 ? 28.699 -2.758 -22.450 1.00 62.69 93 ASN A N 1
ATOM 677 C CA . ASN A 1 93 ? 28.144 -2.619 -23.791 1.00 62.69 93 ASN A CA 1
ATOM 678 C C . ASN A 1 93 ? 26.745 -3.259 -23.872 1.00 62.69 93 ASN A C 1
ATOM 680 O O . ASN A 1 93 ? 26.560 -4.268 -24.567 1.00 62.69 93 ASN A O 1
ATOM 684 N N . PRO A 1 94 ? 25.758 -2.718 -23.136 1.00 62.78 94 PRO A N 1
ATOM 685 C CA . PRO A 1 94 ? 24.408 -3.245 -23.176 1.00 62.78 94 PRO A CA 1
ATOM 686 C C . PRO A 1 94 ? 23.873 -3.096 -24.608 1.00 62.78 94 PRO A C 1
ATOM 688 O O . PRO A 1 94 ? 23.987 -2.015 -25.193 1.00 62.78 94 PRO A O 1
ATOM 691 N N . PRO A 1 95 ? 23.303 -4.152 -25.217 1.00 65.62 95 PRO A N 1
ATOM 692 C CA . PRO A 1 95 ? 22.627 -3.988 -26.494 1.00 65.62 95 PRO A CA 1
ATOM 693 C C . PRO A 1 95 ? 21.518 -2.938 -26.350 1.00 65.62 95 PRO A C 1
ATOM 695 O O . PRO A 1 95 ? 20.893 -2.822 -25.301 1.00 65.62 95 PRO A O 1
ATOM 698 N N . GLU A 1 96 ? 21.229 -2.205 -27.424 1.00 61.12 96 GLU A N 1
ATOM 699 C CA . GLU A 1 96 ? 20.179 -1.169 -27.458 1.00 61.12 96 GLU A CA 1
ATOM 700 C C . GLU A 1 96 ? 18.803 -1.693 -26.984 1.00 61.12 96 GLU A C 1
ATOM 702 O O . GLU A 1 96 ? 17.969 -0.953 -26.463 1.00 61.12 96 GLU A O 1
ATOM 707 N N . LEU A 1 97 ? 18.603 -3.008 -27.110 1.00 65.75 97 LEU A N 1
ATOM 708 C CA . LEU A 1 97 ? 17.460 -3.779 -26.634 1.00 65.75 97 LEU A CA 1
ATOM 709 C C . LEU A 1 97 ? 17.851 -4.696 -25.461 1.00 65.75 97 LEU A C 1
ATOM 711 O O . LEU A 1 97 ? 17.705 -5.919 -25.517 1.00 65.75 97 LEU A O 1
ATOM 715 N N . ALA A 1 98 ? 18.414 -4.106 -24.414 1.00 65.62 98 ALA A N 1
ATOM 716 C CA . ALA A 1 98 ? 18.794 -4.793 -23.191 1.00 65.62 98 ALA A CA 1
ATOM 717 C C . ALA A 1 98 ? 17.638 -4.818 -22.184 1.00 65.62 98 ALA A C 1
ATOM 719 O O . ALA A 1 98 ? 17.010 -3.794 -21.906 1.00 65.62 98 ALA A O 1
ATOM 720 N N . MET A 1 99 ? 17.395 -5.990 -21.592 1.00 70.75 99 MET A N 1
ATOM 721 C CA . MET A 1 99 ? 16.474 -6.124 -20.470 1.00 70.75 99 MET A CA 1
ATOM 722 C C . MET A 1 99 ? 16.909 -7.222 -19.506 1.00 70.75 99 MET A C 1
ATOM 724 O O . MET A 1 99 ? 17.233 -8.343 -19.903 1.00 70.75 99 MET A O 1
ATOM 728 N N . THR A 1 100 ? 16.849 -6.892 -18.224 1.00 78.25 100 THR A N 1
ATOM 729 C CA . THR A 1 100 ? 16.927 -7.829 -17.099 1.00 78.25 100 THR A CA 1
ATOM 730 C C . THR A 1 100 ? 15.612 -7.786 -16.330 1.00 78.25 100 THR A C 1
ATOM 732 O O . THR A 1 100 ? 14.792 -6.902 -16.546 1.00 78.25 100 THR A O 1
ATOM 735 N N . THR A 1 101 ? 15.440 -8.668 -15.349 1.00 74.94 101 THR A N 1
ATOM 736 C CA . THR A 1 101 ? 14.344 -8.569 -14.364 1.00 74.94 101 THR A CA 1
ATOM 737 C C . THR A 1 101 ? 14.372 -7.275 -13.538 1.00 74.94 101 THR A C 1
ATOM 739 O O . THR A 1 101 ? 13.438 -7.000 -12.795 1.00 74.94 101 THR A O 1
ATOM 742 N N . LYS A 1 102 ? 15.448 -6.488 -13.642 1.00 86.00 102 LYS A N 1
ATOM 743 C CA . LYS A 1 102 ? 15.730 -5.305 -12.825 1.00 86.00 102 LYS A CA 1
ATOM 744 C C . LYS A 1 102 ? 15.608 -4.008 -13.621 1.00 86.00 102 LYS A C 1
ATOM 746 O O . LYS A 1 102 ? 15.028 -3.039 -13.144 1.00 86.00 102 LYS A O 1
ATOM 751 N N . MET A 1 103 ? 16.152 -4.001 -14.834 1.00 89.00 103 MET A N 1
ATOM 752 C CA . MET A 1 103 ? 16.356 -2.806 -15.651 1.00 89.00 103 MET A CA 1
ATOM 753 C C . MET A 1 103 ? 16.001 -3.059 -17.118 1.00 89.00 103 MET A C 1
ATOM 755 O O . MET A 1 103 ? 16.233 -4.160 -17.629 1.00 89.00 103 MET A O 1
ATOM 759 N N . ILE A 1 104 ? 15.513 -2.027 -17.804 1.00 89.94 104 ILE A N 1
ATOM 760 C CA . ILE A 1 104 ? 15.131 -2.034 -19.221 1.00 89.94 104 ILE A CA 1
ATOM 761 C C . ILE A 1 104 ? 15.633 -0.761 -19.923 1.00 89.94 104 ILE A C 1
ATOM 763 O O . ILE A 1 104 ? 15.609 0.314 -19.326 1.00 89.94 104 ILE A O 1
ATOM 767 N N . THR A 1 105 ? 16.084 -0.852 -21.182 1.00 88.38 105 THR A N 1
ATOM 768 C CA . THR A 1 105 ? 16.379 0.364 -21.969 1.00 88.38 105 THR A CA 1
ATOM 769 C C . THR A 1 105 ? 15.098 1.116 -22.326 1.00 88.38 105 THR A C 1
ATOM 771 O O . THR A 1 105 ? 14.050 0.486 -22.478 1.00 88.38 105 THR A O 1
ATOM 774 N N . PRO A 1 106 ? 15.154 2.437 -22.572 1.00 88.50 106 PRO A N 1
ATOM 775 C CA . PRO A 1 106 ? 13.993 3.199 -23.041 1.00 88.50 106 PRO A CA 1
ATOM 776 C C . PRO A 1 106 ? 13.369 2.594 -24.292 1.00 88.50 106 PRO A C 1
ATOM 778 O O . PRO A 1 106 ? 12.166 2.363 -24.347 1.00 88.50 106 PRO A O 1
ATOM 781 N N . ARG A 1 107 ? 14.209 2.239 -25.268 1.00 87.50 107 ARG A N 1
ATOM 782 C CA . ARG A 1 107 ? 13.755 1.627 -26.514 1.00 87.50 107 ARG A CA 1
ATOM 783 C C . ARG A 1 107 ? 13.076 0.274 -26.286 1.00 87.50 107 ARG A C 1
ATOM 785 O O . ARG A 1 107 ? 12.034 0.018 -26.881 1.00 87.50 107 ARG A O 1
ATOM 792 N N . ALA A 1 108 ? 13.628 -0.587 -25.428 1.00 89.94 108 ALA A N 1
ATOM 793 C CA . ALA A 1 108 ? 12.992 -1.864 -25.109 1.00 89.94 108 ALA A CA 1
ATOM 794 C C . ALA A 1 108 ? 11.681 -1.675 -24.327 1.00 89.94 108 ALA A C 1
ATOM 796 O O . ALA A 1 108 ? 10.736 -2.426 -24.551 1.00 89.94 108 ALA A O 1
ATOM 797 N N . TYR A 1 109 ? 11.595 -0.675 -23.445 1.00 93.00 109 TYR A N 1
ATOM 798 C CA . TYR A 1 109 ? 10.353 -0.334 -22.748 1.00 93.00 109 TYR A CA 1
ATOM 799 C C . TYR A 1 109 ? 9.261 0.093 -23.728 1.00 93.00 109 TYR A C 1
ATOM 801 O O . TYR A 1 109 ? 8.162 -0.463 -23.686 1.00 93.00 109 TYR A O 1
ATOM 809 N N . GLU A 1 110 ? 9.587 1.005 -24.645 1.00 91.12 110 GLU A N 1
ATOM 810 C CA . GLU A 1 110 ? 8.696 1.454 -25.716 1.00 91.12 110 GLU A CA 1
ATOM 811 C C . GLU A 1 110 ? 8.200 0.271 -26.560 1.00 91.12 110 GLU A C 1
ATOM 813 O O . GLU A 1 110 ? 6.999 0.010 -26.641 1.00 91.12 110 GLU A O 1
ATOM 818 N N . GLU A 1 111 ? 9.128 -0.510 -27.123 1.00 92.44 111 GLU A N 1
ATOM 819 C CA . GLU A 1 111 ? 8.792 -1.584 -28.060 1.00 92.44 111 GLU A CA 1
ATOM 820 C C . GLU A 1 111 ? 8.103 -2.790 -27.397 1.00 92.44 111 GLU A C 1
ATOM 822 O O . GLU A 1 111 ? 7.306 -3.473 -28.048 1.00 92.44 111 GLU A O 1
ATOM 827 N N . TRP A 1 112 ? 8.459 -3.145 -26.157 1.00 93.56 112 TRP A N 1
ATOM 828 C CA . TRP A 1 112 ? 8.059 -4.435 -25.570 1.00 93.56 112 TRP A CA 1
ATOM 829 C C . TRP A 1 112 ? 7.016 -4.324 -24.465 1.00 93.56 112 TRP A C 1
ATOM 831 O O . TRP A 1 112 ? 6.341 -5.321 -24.208 1.00 93.56 112 TRP A O 1
ATOM 841 N N . ILE A 1 113 ? 6.869 -3.160 -23.830 1.00 94.50 113 ILE A N 1
ATOM 842 C CA . ILE A 1 113 ? 5.886 -2.945 -22.763 1.00 94.50 113 ILE A CA 1
ATOM 843 C C . ILE A 1 113 ? 4.873 -1.893 -23.201 1.00 94.50 113 ILE A C 1
ATOM 845 O O . ILE A 1 113 ? 3.697 -2.218 -23.350 1.00 94.50 113 ILE A O 1
ATOM 849 N N . ARG A 1 114 ? 5.315 -0.657 -23.442 1.00 94.19 114 ARG A N 1
ATOM 850 C CA . ARG A 1 114 ? 4.430 0.496 -23.612 1.00 94.19 114 ARG A CA 1
ATOM 851 C C . ARG A 1 114 ? 3.518 0.386 -24.827 1.00 94.19 114 ARG A C 1
ATOM 853 O O . ARG A 1 114 ? 2.306 0.426 -24.651 1.00 94.19 114 ARG A O 1
ATOM 860 N N . GLU A 1 115 ? 4.071 0.248 -26.031 1.00 94.62 115 GLU A N 1
ATOM 861 C CA . GLU A 1 115 ? 3.274 0.213 -27.266 1.00 94.62 115 GLU A CA 1
ATOM 862 C C . GLU A 1 115 ? 2.310 -0.991 -27.295 1.00 94.62 115 GLU A C 1
ATOM 864 O O . GLU A 1 115 ? 1.109 -0.801 -27.516 1.00 94.62 115 GLU A O 1
ATOM 869 N N . PRO A 1 116 ? 2.754 -2.228 -26.978 1.00 96.50 116 PRO A N 1
ATOM 870 C CA . PRO A 1 116 ? 1.847 -3.369 -26.874 1.00 96.50 116 PRO A CA 1
ATOM 871 C C . PRO A 1 116 ? 0.740 -3.196 -25.822 1.00 96.50 116 PRO A C 1
ATOM 873 O O . PRO A 1 116 ? -0.413 -3.549 -26.086 1.00 96.50 116 PRO A O 1
ATOM 876 N N . LEU A 1 117 ? 1.064 -2.649 -24.645 1.00 96.31 117 LEU A N 1
ATOM 877 C CA . LEU A 1 117 ? 0.091 -2.427 -23.576 1.00 96.31 117 LEU A CA 1
ATOM 878 C C . LEU A 1 117 ? -0.894 -1.309 -23.934 1.00 96.31 117 LEU A C 1
ATOM 880 O O . LEU A 1 117 ? -2.091 -1.460 -23.706 1.00 96.31 117 LEU A O 1
ATOM 884 N N . ALA A 1 118 ? -0.428 -0.217 -24.542 1.00 94.81 118 ALA A N 1
ATOM 885 C CA . ALA A 1 118 ? -1.285 0.867 -25.013 1.00 94.81 118 ALA A CA 1
ATOM 886 C C . ALA A 1 118 ? -2.302 0.363 -26.045 1.00 94.81 118 ALA A C 1
ATOM 888 O O . ALA A 1 118 ? -3.498 0.630 -25.901 1.00 94.81 118 ALA A O 1
ATOM 889 N N . ALA A 1 119 ? -1.853 -0.442 -27.014 1.00 95.88 119 ALA A N 1
ATOM 890 C CA . ALA A 1 119 ? -2.729 -1.081 -27.993 1.00 95.88 119 ALA A CA 1
ATOM 891 C C . ALA A 1 119 ? -3.738 -2.039 -27.332 1.00 95.88 119 ALA A C 1
ATOM 893 O O . ALA A 1 119 ? -4.910 -2.072 -27.716 1.00 95.88 119 ALA A O 1
ATOM 894 N N . PHE A 1 120 ? -3.320 -2.806 -26.318 1.00 96.62 120 PHE A N 1
ATOM 895 C CA . PHE A 1 120 ? -4.221 -3.662 -25.540 1.00 96.62 120 PHE A CA 1
ATOM 896 C C . PHE A 1 120 ? -5.288 -2.849 -24.798 1.00 96.62 120 PHE A C 1
ATOM 898 O O . PHE A 1 120 ? -6.473 -3.160 -24.900 1.00 96.62 120 PHE A O 1
ATOM 905 N N . VAL A 1 121 ? -4.900 -1.784 -24.097 1.00 95.44 121 VAL A N 1
ATOM 906 C CA . VAL A 1 121 ? -5.839 -0.911 -23.380 1.00 95.44 121 VAL A CA 1
ATOM 907 C C . VAL A 1 121 ? -6.807 -0.247 -24.356 1.00 95.44 121 VAL A C 1
ATOM 909 O O . VAL A 1 121 ? -7.995 -0.183 -24.086 1.00 95.44 121 VAL A O 1
ATOM 912 N N . GLU A 1 122 ? -6.355 0.206 -25.524 1.00 94.44 122 GLU A N 1
ATOM 913 C CA . GLU A 1 122 ? -7.246 0.810 -26.521 1.00 94.44 122 GLU A CA 1
ATOM 914 C C . GLU A 1 122 ? -8.264 -0.180 -27.104 1.00 94.44 122 GLU A C 1
ATOM 916 O O . GLU A 1 122 ? -9.432 0.161 -27.284 1.00 94.44 122 GLU A O 1
ATOM 921 N N . THR A 1 123 ? -7.832 -1.404 -27.404 1.00 96.25 123 THR A N 1
ATOM 922 C CA . THR A 1 123 ? -8.647 -2.352 -28.180 1.00 96.25 123 THR A CA 1
ATOM 923 C C . THR A 1 123 ? -9.425 -3.344 -27.330 1.00 96.25 123 THR A C 1
ATOM 925 O O . THR A 1 123 ? -10.493 -3.796 -27.739 1.00 96.25 123 THR A O 1
ATOM 928 N N . GLN A 1 124 ? -8.887 -3.719 -26.173 1.00 97.12 124 GLN A N 1
ATOM 929 C CA . GLN A 1 124 ? -9.405 -4.808 -25.353 1.00 97.12 124 GLN A CA 1
ATOM 930 C C . GLN A 1 124 ? -9.851 -4.334 -23.974 1.00 97.12 124 GLN A C 1
ATOM 932 O O . GLN A 1 124 ? -10.813 -4.904 -23.468 1.00 97.12 124 GLN A O 1
ATOM 937 N N . ALA A 1 125 ? -9.205 -3.320 -23.385 1.00 96.38 125 ALA A N 1
ATOM 938 C CA . ALA A 1 125 ? -9.457 -2.856 -22.014 1.00 96.38 125 ALA A CA 1
ATOM 939 C C . ALA A 1 125 ? -9.594 -1.322 -21.880 1.00 96.38 125 ALA A C 1
ATOM 941 O O . ALA A 1 125 ? -8.837 -0.708 -21.121 1.00 96.38 125 ALA A O 1
ATOM 942 N N . PRO A 1 126 ? -10.518 -0.677 -22.618 1.00 94.62 126 PRO A N 1
ATOM 943 C CA . PRO A 1 126 ? -10.617 0.784 -22.675 1.00 94.62 126 PRO A CA 1
ATOM 944 C C . PRO A 1 126 ? -10.976 1.448 -21.342 1.00 94.62 126 PRO A C 1
ATOM 946 O O . PRO A 1 126 ? -10.732 2.643 -21.190 1.00 94.62 126 PRO A O 1
ATOM 949 N N . GLU A 1 127 ? -11.526 0.700 -20.388 1.00 93.81 127 GLU A N 1
ATOM 950 C CA . GLU A 1 127 ? -11.858 1.170 -19.042 1.00 93.81 127 GLU A CA 1
ATOM 951 C C . GLU A 1 127 ? -10.676 1.163 -18.064 1.00 93.81 127 GLU A C 1
ATOM 953 O O . GLU A 1 127 ? -10.857 1.498 -16.901 1.00 93.81 127 GLU A O 1
ATOM 958 N N . THR A 1 128 ? -9.488 0.719 -18.489 1.00 95.25 128 THR A N 1
ATOM 959 C CA . THR A 1 128 ? -8.348 0.577 -17.573 1.00 95.25 128 THR A CA 1
ATOM 960 C C . THR A 1 128 ? -8.028 1.916 -16.908 1.00 95.25 128 THR A C 1
ATOM 962 O O . THR A 1 128 ? -7.772 2.903 -17.599 1.00 95.25 128 THR A O 1
ATOM 965 N N . LEU A 1 129 ? -7.980 1.927 -15.576 1.00 95.56 129 LEU A N 1
ATOM 966 C CA . LEU A 1 129 ? -7.559 3.069 -14.760 1.00 95.56 129 LEU A CA 1
ATOM 967 C C . LEU A 1 129 ? -6.266 2.782 -13.991 1.00 95.56 129 LEU A C 1
ATOM 969 O O . LEU A 1 129 ? -5.556 3.719 -13.627 1.00 95.56 129 LEU A O 1
ATOM 973 N N . CYS A 1 130 ? -5.937 1.506 -13.766 1.00 96.94 130 CYS A N 1
ATOM 974 C CA . CYS A 1 130 ? -4.785 1.099 -12.968 1.00 96.94 130 CYS A CA 1
ATOM 975 C C . CYS A 1 130 ? -4.022 -0.079 -13.592 1.00 96.94 130 CYS A C 1
ATOM 977 O O . CYS A 1 130 ? -4.613 -1.002 -14.160 1.00 96.94 130 CYS A O 1
ATOM 979 N N . PHE A 1 131 ? -2.700 -0.074 -13.432 1.00 97.94 131 PHE A N 1
ATOM 980 C CA . PHE A 1 131 ? -1.833 -1.209 -13.731 1.00 97.94 131 PHE A CA 1
ATOM 981 C C . PHE A 1 131 ? -1.290 -1.841 -12.448 1.00 97.94 131 PHE A C 1
ATOM 983 O O . PHE A 1 131 ? -0.727 -1.151 -11.601 1.00 97.94 131 PHE A O 1
ATOM 990 N N . ALA A 1 132 ? -1.394 -3.165 -12.345 1.00 98.31 132 ALA A N 1
ATOM 991 C CA . ALA A 1 132 ? -0.710 -3.952 -11.323 1.00 98.31 132 ALA A CA 1
ATOM 992 C C . ALA A 1 132 ? 0.481 -4.675 -11.966 1.00 98.31 132 ALA A C 1
ATOM 994 O O . ALA A 1 132 ? 0.278 -5.583 -12.771 1.00 98.31 132 ALA A O 1
ATOM 995 N N . THR A 1 133 ? 1.722 -4.296 -11.671 1.00 98.31 133 THR A N 1
ATOM 996 C CA . THR A 1 133 ? 2.906 -4.999 -12.200 1.00 98.31 133 THR A CA 1
ATOM 997 C C . THR A 1 133 ? 3.326 -6.112 -11.243 1.00 98.31 133 THR A C 1
ATOM 999 O O . THR A 1 133 ? 3.351 -5.931 -10.033 1.00 98.31 133 THR A O 1
ATOM 1002 N N . THR A 1 134 ? 3.668 -7.297 -11.747 1.00 97.88 134 THR A N 1
ATOM 1003 C CA . THR A 1 134 ? 4.180 -8.387 -10.889 1.00 97.88 134 THR A CA 1
ATOM 1004 C C . THR A 1 134 ? 5.702 -8.348 -10.763 1.00 97.88 134 THR A C 1
ATOM 1006 O O . THR A 1 134 ? 6.377 -7.973 -11.730 1.00 97.88 134 THR A O 1
ATOM 1009 N N . ARG A 1 135 ? 6.264 -8.889 -9.670 1.00 94.38 135 ARG A N 1
ATOM 1010 C CA . ARG A 1 135 ? 7.688 -9.269 -9.632 1.00 94.38 135 ARG A CA 1
ATOM 1011 C C . ARG A 1 135 ? 8.055 -10.097 -10.867 1.00 94.38 135 ARG A C 1
ATOM 1013 O O . ARG A 1 135 ? 7.347 -11.028 -11.239 1.00 94.38 135 ARG A O 1
ATOM 1020 N N . GLY A 1 136 ? 9.160 -9.728 -11.507 1.00 92.00 136 GLY A N 1
ATOM 1021 C CA . GLY A 1 136 ? 9.567 -10.238 -12.816 1.00 92.00 136 GLY A CA 1
ATOM 1022 C C . GLY A 1 136 ? 9.496 -9.158 -13.891 1.00 92.00 136 GLY A C 1
ATOM 1023 O O . GLY A 1 136 ? 10.334 -9.149 -14.778 1.00 92.00 136 GLY A O 1
ATOM 1024 N N . ILE A 1 137 ? 8.600 -8.176 -13.790 1.00 95.44 137 ILE A N 1
ATOM 1025 C CA . ILE A 1 137 ? 8.669 -6.984 -14.648 1.00 95.44 137 ILE A CA 1
ATOM 1026 C C . ILE A 1 137 ? 9.866 -6.114 -14.208 1.00 95.44 137 ILE A C 1
ATOM 1028 O O . ILE A 1 137 ? 10.067 -5.954 -12.996 1.00 95.44 137 ILE A O 1
ATOM 1032 N N . PRO A 1 138 ? 10.665 -5.553 -15.144 1.00 94.12 138 PRO A N 1
ATOM 1033 C CA . PRO A 1 138 ? 11.740 -4.623 -14.799 1.00 94.12 138 PRO A CA 1
ATOM 1034 C C . PRO A 1 138 ? 11.243 -3.490 -13.901 1.00 94.12 138 PRO A C 1
ATOM 1036 O O . PRO A 1 138 ? 10.092 -3.078 -14.001 1.00 94.12 138 PRO A O 1
ATOM 1039 N N . VAL A 1 139 ? 12.107 -2.995 -13.021 1.00 92.25 139 VAL A N 1
ATOM 1040 C CA . VAL A 1 139 ? 11.771 -1.912 -12.086 1.00 92.25 139 VAL A CA 1
ATOM 1041 C C . VAL A 1 139 ? 12.141 -0.566 -12.688 1.00 92.25 139 VAL A C 1
ATOM 1043 O O . VAL A 1 139 ? 11.371 0.380 -12.593 1.00 92.25 139 VAL A O 1
ATOM 1046 N N . LEU A 1 140 ? 13.319 -0.471 -13.310 1.00 91.19 140 LEU A N 1
ATOM 1047 C CA . LEU A 1 140 ? 13.898 0.798 -13.751 1.00 91.19 140 LEU A CA 1
ATOM 1048 C C . LEU A 1 140 ? 14.054 0.861 -15.267 1.00 91.19 140 LEU A C 1
ATOM 1050 O O . LEU A 1 140 ? 14.557 -0.075 -15.889 1.00 91.19 140 LEU A O 1
ATOM 1054 N N . ILE A 1 141 ? 13.708 2.009 -15.838 1.00 90.44 141 ILE A N 1
ATOM 1055 C CA . ILE A 1 141 ? 14.051 2.391 -17.204 1.00 90.44 141 ILE A CA 1
ATOM 1056 C C . ILE A 1 141 ? 15.361 3.169 -17.141 1.00 90.44 141 ILE A C 1
ATOM 1058 O O . ILE A 1 141 ? 15.427 4.215 -16.494 1.00 90.44 141 ILE A O 1
ATOM 1062 N N . THR A 1 142 ? 16.405 2.664 -17.794 1.00 86.88 142 THR A N 1
ATOM 1063 C CA . THR A 1 142 ? 17.743 3.257 -17.711 1.00 86.88 142 THR A CA 1
ATOM 1064 C C . THR A 1 142 ? 18.471 3.269 -19.051 1.00 86.88 142 THR A C 1
ATOM 1066 O O . THR A 1 142 ? 18.402 2.306 -19.818 1.00 86.88 142 THR A O 1
ATOM 1069 N N . THR A 1 143 ? 19.188 4.355 -19.335 1.00 80.94 143 THR A N 1
ATOM 1070 C CA . THR A 1 143 ? 20.166 4.436 -20.430 1.00 80.94 143 THR A CA 1
ATOM 1071 C C . THR A 1 143 ? 21.509 3.830 -20.042 1.00 80.94 143 THR A C 1
ATOM 1073 O O . THR A 1 143 ? 22.199 3.311 -20.916 1.00 80.94 143 THR A O 1
ATOM 1076 N N . ASP A 1 144 ? 21.833 3.807 -18.745 1.00 72.56 144 ASP A N 1
ATOM 1077 C CA . ASP A 1 144 ? 23.084 3.262 -18.223 1.00 72.56 144 ASP A CA 1
ATOM 1078 C C . ASP A 1 144 ? 22.792 2.129 -17.226 1.00 72.56 144 ASP A C 1
ATOM 1080 O O . ASP A 1 144 ? 22.284 2.340 -16.125 1.00 72.56 144 ASP A O 1
ATOM 1084 N N . PHE A 1 145 ? 23.143 0.889 -17.576 1.00 67.50 145 PHE A N 1
ATOM 1085 C CA . PHE A 1 145 ? 22.962 -0.285 -16.700 1.00 67.50 145 PHE A CA 1
ATOM 1086 C C . PHE A 1 145 ? 23.989 -0.373 -15.562 1.00 67.50 145 PHE A C 1
ATOM 1088 O O . PHE A 1 145 ? 24.084 -1.393 -14.882 1.00 67.50 145 PHE A O 1
ATOM 1095 N N . SER A 1 146 ? 24.759 0.689 -15.346 1.00 64.88 146 SER A N 1
ATOM 1096 C CA . SER A 1 146 ? 25.675 0.829 -14.223 1.00 64.88 146 SER A CA 1
ATOM 1097 C C . SER A 1 146 ? 25.194 1.971 -13.327 1.00 64.88 146 SER A C 1
ATOM 1099 O O . SER A 1 146 ? 25.837 3.023 -13.317 1.00 64.88 146 SER A O 1
ATOM 1101 N N . PRO A 1 147 ? 24.088 1.795 -12.575 1.00 57.22 147 PRO A N 1
ATOM 1102 C CA . PRO A 1 147 ? 23.783 2.694 -11.474 1.00 57.22 147 PRO A CA 1
ATOM 1103 C C . PRO A 1 147 ? 24.968 2.597 -10.516 1.00 57.22 147 PRO A C 1
ATOM 1105 O O . PRO A 1 147 ? 25.177 1.574 -9.862 1.00 57.22 147 PRO A O 1
ATOM 1108 N N . GLY A 1 148 ? 25.843 3.596 -10.524 1.00 57.00 148 GLY A N 1
ATOM 1109 C CA . GLY A 1 148 ? 26.943 3.617 -9.580 1.00 57.00 148 GLY A CA 1
ATOM 1110 C C . GLY A 1 148 ? 26.362 3.612 -8.172 1.00 57.00 148 GLY A C 1
ATOM 1111 O O . GLY A 1 148 ? 25.289 4.145 -7.910 1.00 57.00 148 GLY A O 1
ATOM 1112 N N . THR A 1 149 ? 27.094 3.039 -7.227 1.00 57.72 149 THR A N 1
ATOM 1113 C CA . THR A 1 149 ? 26.723 3.074 -5.805 1.00 57.72 149 THR A CA 1
ATOM 1114 C C . THR A 1 149 ? 26.804 4.483 -5.205 1.00 57.72 149 THR A C 1
ATOM 1116 O O . THR A 1 149 ? 26.594 4.658 -4.012 1.00 57.72 149 THR A O 1
ATOM 1119 N N . GLY A 1 150 ? 27.178 5.485 -6.007 1.00 60.56 150 GLY A N 1
ATOM 1120 C CA . GLY A 1 150 ? 27.323 6.871 -5.594 1.00 60.56 150 GLY A CA 1
ATOM 1121 C C . GLY A 1 150 ? 26.223 7.756 -6.168 1.00 60.56 150 GLY A C 1
ATOM 1122 O O . GLY A 1 150 ? 25.874 7.657 -7.347 1.00 60.56 150 GLY A O 1
ATOM 1123 N N . HIS A 1 151 ? 25.791 8.708 -5.342 1.00 60.69 151 HIS A N 1
ATOM 1124 C CA . HIS A 1 151 ? 24.799 9.755 -5.616 1.00 60.69 151 HIS A CA 1
ATOM 1125 C C . HIS A 1 151 ? 25.054 10.571 -6.904 1.00 60.69 151 HIS A C 1
ATOM 1127 O O . HIS A 1 151 ? 24.175 11.268 -7.381 1.00 60.69 151 HIS A O 1
ATOM 1133 N N . GLY A 1 152 ? 26.259 10.511 -7.487 1.00 56.69 152 GLY A N 1
ATOM 1134 C CA . GLY A 1 152 ? 26.644 11.279 -8.679 1.00 56.69 152 GLY A CA 1
ATOM 1135 C C . GLY A 1 152 ? 26.470 10.567 -10.026 1.00 56.69 152 GLY A C 1
ATOM 1136 O O . GLY A 1 152 ? 26.849 11.132 -11.048 1.00 56.69 152 GLY A O 1
ATOM 1137 N N . THR A 1 153 ? 25.956 9.334 -10.058 1.00 53.69 153 THR A N 1
ATOM 1138 C CA . THR A 1 153 ? 25.806 8.542 -11.304 1.00 53.69 153 THR A CA 1
ATOM 1139 C C . THR A 1 153 ? 24.363 8.461 -11.807 1.00 53.69 153 THR A C 1
ATOM 1141 O O . THR A 1 153 ? 23.987 7.536 -12.518 1.00 53.69 153 THR A O 1
ATOM 1144 N N . GLU A 1 154 ? 23.546 9.461 -11.471 1.00 60.56 154 GLU A N 1
ATOM 1145 C CA . GLU A 1 154 ? 22.130 9.562 -11.862 1.00 60.56 154 GLU A CA 1
ATOM 1146 C C . GLU A 1 154 ? 21.887 9.676 -13.372 1.00 60.56 154 GLU A C 1
ATOM 1148 O O . GLU A 1 154 ? 20.751 9.556 -13.812 1.00 60.56 154 GLU A O 1
ATOM 1153 N N . ASN A 1 155 ? 22.940 9.833 -14.178 1.00 63.75 155 ASN A N 1
ATOM 1154 C CA . ASN A 1 155 ? 22.848 10.052 -15.624 1.00 63.75 155 ASN A CA 1
ATOM 1155 C C . ASN A 1 155 ? 22.216 8.887 -16.419 1.00 63.75 155 ASN A C 1
ATOM 1157 O O . ASN A 1 155 ? 21.963 9.050 -17.610 1.00 63.75 155 ASN A O 1
ATOM 1161 N N . GLY A 1 156 ? 21.919 7.757 -15.769 1.00 74.69 156 GLY A N 1
ATOM 1162 C CA . GLY A 1 156 ? 21.306 6.589 -16.395 1.00 74.69 156 GLY A CA 1
ATOM 1163 C C . GLY A 1 156 ? 19.806 6.415 -16.168 1.00 74.69 156 GLY A C 1
ATOM 1164 O O . GLY A 1 156 ? 19.091 6.061 -17.100 1.00 74.69 156 GLY A O 1
ATOM 1165 N N . VAL A 1 157 ? 19.318 6.595 -14.937 1.00 84.44 157 VAL A N 1
ATOM 1166 C CA . VAL A 1 157 ? 17.956 6.173 -14.566 1.00 84.44 157 VAL A CA 1
ATOM 1167 C C . VAL A 1 157 ? 16.952 7.260 -14.922 1.00 84.44 157 VAL A C 1
ATOM 1169 O O . VAL A 1 157 ? 17.018 8.369 -14.405 1.00 84.44 157 VAL A O 1
ATOM 1172 N N . LEU A 1 158 ? 15.995 6.918 -15.781 1.00 83.94 158 LEU A N 1
ATOM 1173 C CA . LEU A 1 158 ? 15.014 7.864 -16.308 1.00 83.94 158 LEU A CA 1
ATOM 1174 C C . LEU A 1 158 ? 13.691 7.826 -15.543 1.00 83.94 158 LEU A C 1
ATOM 1176 O O . LEU A 1 158 ? 13.106 8.869 -15.269 1.00 83.94 158 LEU A O 1
ATOM 1180 N N . ALA A 1 159 ? 13.208 6.628 -15.211 1.00 88.19 159 ALA A N 1
ATOM 1181 C CA . ALA A 1 159 ? 11.953 6.422 -14.492 1.00 88.19 159 ALA A CA 1
ATOM 1182 C C . ALA A 1 159 ? 11.902 5.011 -13.892 1.00 88.19 159 ALA A C 1
ATOM 1184 O O . ALA A 1 159 ? 12.661 4.126 -14.299 1.00 88.19 159 ALA A O 1
ATOM 1185 N N . SER A 1 160 ? 10.970 4.774 -12.971 1.00 92.12 160 SER A N 1
ATOM 1186 C CA . SER A 1 160 ? 10.486 3.418 -12.728 1.00 92.12 160 SER A CA 1
ATOM 1187 C C . SER A 1 160 ? 9.531 2.998 -13.851 1.00 92.12 160 SER A C 1
ATOM 1189 O O . SER A 1 160 ? 8.938 3.841 -14.531 1.00 92.12 160 SER A O 1
ATOM 1191 N N . VAL A 1 161 ? 9.365 1.693 -14.066 1.00 94.50 161 VAL A N 1
ATOM 1192 C CA . VAL A 1 161 ? 8.363 1.177 -15.008 1.00 94.50 161 VAL A CA 1
ATOM 1193 C C . VAL A 1 161 ? 6.965 1.585 -14.552 1.00 94.50 161 VAL A C 1
ATOM 1195 O O . VAL A 1 161 ? 6.178 2.053 -15.366 1.00 94.50 161 VAL A O 1
ATOM 1198 N N . GLU A 1 162 ? 6.667 1.499 -13.257 1.00 95.31 162 GLU A N 1
ATOM 1199 C CA . GLU A 1 162 ? 5.390 1.928 -12.683 1.00 95.31 162 GLU A CA 1
ATOM 1200 C C . GLU A 1 162 ? 5.147 3.424 -12.927 1.00 95.31 162 GLU A C 1
ATOM 1202 O O . GLU A 1 162 ? 4.089 3.805 -13.431 1.00 95.31 162 GLU A O 1
ATOM 1207 N N . GLY A 1 163 ? 6.155 4.266 -12.686 1.00 91.81 163 GLY A N 1
ATOM 1208 C CA . GLY A 1 163 ? 6.109 5.689 -13.002 1.00 91.81 163 GLY A CA 1
ATOM 1209 C C . GLY A 1 163 ? 5.820 5.925 -14.483 1.00 91.81 163 GLY A C 1
ATOM 1210 O O . GLY A 1 163 ? 4.909 6.678 -14.819 1.00 91.81 163 GLY A O 1
ATOM 1211 N N . ALA A 1 164 ? 6.523 5.243 -15.382 1.00 92.56 164 ALA A N 1
ATOM 1212 C CA . ALA A 1 164 ? 6.314 5.356 -16.823 1.00 92.56 164 ALA A CA 1
ATOM 1213 C C . ALA A 1 164 ? 4.919 4.893 -17.284 1.00 92.56 164 ALA A C 1
ATOM 1215 O O . ALA A 1 164 ? 4.347 5.476 -18.210 1.00 92.56 164 ALA A O 1
ATOM 1216 N N . LEU A 1 165 ? 4.345 3.881 -16.630 1.00 94.12 165 LEU A N 1
ATOM 1217 C CA . LEU A 1 165 ? 2.990 3.403 -16.903 1.00 94.12 165 LEU A CA 1
ATOM 1218 C C . LEU A 1 165 ? 1.922 4.428 -16.502 1.00 94.12 165 LEU A C 1
ATOM 1220 O O . LEU A 1 165 ? 0.905 4.533 -17.191 1.00 94.12 165 LEU A O 1
ATOM 1224 N N . THR A 1 166 ? 2.162 5.256 -15.477 1.00 92.75 166 THR A N 1
ATOM 1225 C CA . THR A 1 166 ? 1.211 6.326 -15.108 1.00 92.75 166 THR A CA 1
ATOM 1226 C C . THR A 1 166 ? 0.980 7.348 -16.224 1.00 92.75 166 THR A C 1
ATOM 1228 O O . THR A 1 166 ? -0.060 8.003 -16.261 1.00 92.75 166 THR A O 1
ATOM 1231 N N . ILE A 1 167 ? 1.919 7.456 -17.171 1.00 90.06 167 ILE A N 1
ATOM 1232 C CA . ILE A 1 167 ? 1.874 8.366 -18.322 1.00 90.06 167 ILE A CA 1
ATOM 1233 C C . ILE A 1 167 ? 1.826 7.615 -19.662 1.00 90.06 167 ILE A C 1
ATOM 1235 O O . ILE A 1 167 ? 2.229 8.160 -20.690 1.00 90.06 167 ILE A O 1
ATOM 1239 N N . LEU A 1 168 ? 1.304 6.379 -19.678 1.00 89.69 168 LEU A N 1
ATOM 1240 C CA . LEU A 1 168 ? 1.296 5.482 -20.845 1.00 89.69 168 LEU A CA 1
ATOM 1241 C C . LEU A 1 168 ? 0.890 6.175 -22.162 1.00 89.69 168 LEU A C 1
ATOM 1243 O O . LEU A 1 168 ? 1.501 5.933 -23.203 1.00 89.69 168 LEU A O 1
ATOM 1247 N N . ARG A 1 169 ? -0.107 7.069 -22.119 1.00 84.69 169 ARG A N 1
ATOM 1248 C CA . ARG A 1 169 ? -0.702 7.737 -23.295 1.00 84.69 169 ARG A CA 1
ATOM 1249 C C . ARG A 1 169 ? -0.248 9.184 -23.517 1.00 84.69 169 ARG A C 1
ATOM 1251 O O . ARG A 1 169 ? -0.812 9.897 -24.344 1.00 84.69 169 ARG A O 1
ATOM 1258 N N . VAL A 1 170 ? 0.757 9.640 -22.784 1.00 79.31 170 VAL A N 1
ATOM 1259 C CA . VAL A 1 170 ? 1.344 10.970 -22.961 1.00 79.31 170 VAL A CA 1
ATOM 1260 C C . VAL A 1 170 ? 2.437 10.900 -24.029 1.00 79.31 170 VAL A C 1
ATOM 1262 O O . VAL A 1 170 ? 3.361 10.119 -23.868 1.00 79.31 170 VAL A O 1
ATOM 1265 N N . GLU A 1 171 ? 2.353 11.686 -25.108 1.00 68.19 171 GLU A N 1
ATOM 1266 C CA . GLU A 1 171 ? 3.279 11.620 -26.263 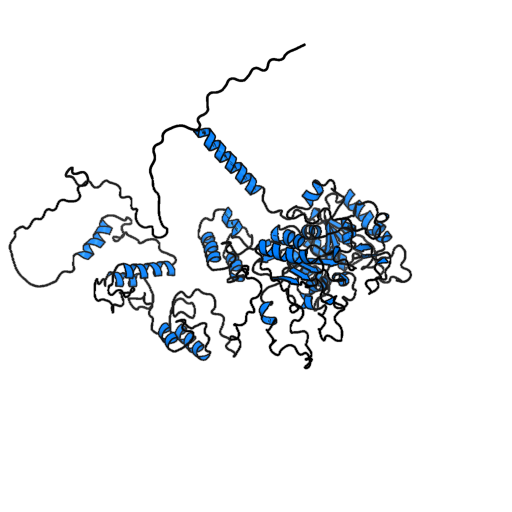1.00 68.19 171 GLU A CA 1
ATOM 1267 C C . GLU A 1 171 ? 4.777 11.466 -25.877 1.00 68.19 171 GLU A C 1
ATOM 1269 O O . GLU A 1 171 ? 5.243 12.103 -24.935 1.00 68.19 171 GLU A O 1
ATOM 1274 N N . SER A 1 172 ? 5.465 10.567 -26.609 1.00 58.75 172 SER A N 1
ATOM 1275 C CA . SER A 1 172 ? 6.828 9.985 -26.486 1.00 58.75 172 SER A CA 1
ATOM 1276 C C . SER A 1 172 ? 7.797 10.483 -25.393 1.00 58.75 172 SER A C 1
ATOM 1278 O O . SER A 1 172 ? 8.013 11.689 -25.225 1.00 58.75 172 SER A O 1
ATOM 1280 N N . PHE A 1 173 ? 8.524 9.525 -24.790 1.00 58.47 173 PHE A N 1
ATOM 1281 C CA . PHE A 1 173 ? 9.622 9.755 -23.830 1.00 58.47 173 PHE A CA 1
ATOM 1282 C C . PHE A 1 173 ? 10.722 10.703 -24.346 1.00 58.47 173 PHE A C 1
ATOM 1284 O O . PHE A 1 173 ? 11.342 11.388 -23.543 1.00 58.47 173 PHE A O 1
ATOM 1291 N N . ASP A 1 174 ? 10.911 10.824 -25.664 1.00 55.88 174 ASP A N 1
ATOM 1292 C CA . ASP A 1 174 ? 11.921 11.702 -26.283 1.00 55.88 174 ASP A CA 1
ATOM 1293 C C . ASP A 1 174 ? 11.738 13.204 -25.978 1.00 55.88 174 ASP A C 1
ATOM 1295 O O . ASP A 1 174 ? 12.662 13.993 -26.171 1.00 55.88 174 ASP A O 1
ATOM 1299 N N . SER A 1 175 ? 10.556 13.620 -25.504 1.00 51.72 175 SER A N 1
ATOM 1300 C CA . SER A 1 175 ? 10.280 15.006 -25.083 1.00 51.72 175 SER A CA 1
ATOM 1301 C C . SER A 1 175 ? 10.508 15.259 -23.589 1.00 51.72 175 SER A C 1
ATOM 1303 O O . SER A 1 175 ? 10.426 16.401 -23.130 1.00 51.72 175 SER A O 1
ATOM 1305 N N . LEU A 1 176 ? 10.781 14.205 -22.821 1.00 50.81 176 LEU A N 1
ATOM 1306 C CA . LEU A 1 176 ? 11.072 14.285 -21.402 1.00 50.81 176 LEU A CA 1
ATOM 1307 C C . LEU A 1 176 ? 12.575 14.544 -21.265 1.00 50.81 176 LEU A C 1
ATOM 1309 O O . LEU A 1 176 ? 13.371 13.621 -21.110 1.00 50.81 176 LEU A O 1
ATOM 1313 N N . GLU A 1 177 ? 12.978 15.818 -21.344 1.00 55.09 177 GLU A N 1
ATOM 1314 C CA . GLU A 1 177 ? 14.272 16.236 -20.788 1.00 55.09 177 GLU A CA 1
ATOM 1315 C C . GLU A 1 177 ? 14.416 15.638 -19.380 1.00 55.09 177 GLU A C 1
ATOM 1317 O O . GLU A 1 177 ? 13.411 15.411 -18.717 1.00 55.09 177 GLU A O 1
ATOM 1322 N N . PHE A 1 178 ? 15.645 15.391 -18.918 1.00 46.12 178 PHE A N 1
ATOM 1323 C CA . PHE A 1 178 ? 16.032 14.715 -17.660 1.00 46.12 178 PHE A CA 1
ATOM 1324 C C . PHE A 1 178 ? 15.277 15.153 -16.368 1.00 46.12 178 PHE A C 1
ATOM 1326 O O . PHE A 1 178 ? 15.427 14.551 -15.312 1.00 46.12 178 PHE A O 1
ATOM 1333 N N . SER A 1 179 ? 14.440 16.190 -16.451 1.00 51.16 179 SER A N 1
ATOM 1334 C CA . SER A 1 179 ? 13.416 16.639 -15.501 1.00 51.16 179 SER A CA 1
ATOM 1335 C C . SER A 1 179 ? 12.011 16.018 -15.697 1.00 51.16 179 SER A C 1
ATOM 1337 O O . SER A 1 179 ? 11.066 16.496 -15.073 1.00 51.16 179 SER A O 1
ATOM 1339 N N . GLY A 1 180 ? 11.865 14.974 -16.527 1.00 51.94 180 GLY A N 1
ATOM 1340 C CA . GLY A 1 180 ? 10.644 14.389 -17.122 1.00 51.94 180 GLY A CA 1
ATOM 1341 C C . GLY A 1 180 ? 9.486 13.965 -16.212 1.00 51.94 180 GLY A C 1
ATOM 1342 O O . GLY A 1 180 ? 8.453 13.484 -16.677 1.00 51.94 180 GLY A O 1
ATOM 1343 N N . ALA A 1 181 ? 9.625 14.180 -14.917 1.00 65.31 181 ALA A N 1
ATOM 1344 C CA . ALA A 1 181 ? 8.575 14.020 -13.947 1.00 65.31 181 ALA A CA 1
ATOM 1345 C C . ALA A 1 181 ? 7.530 15.138 -14.138 1.00 65.31 181 ALA A C 1
ATOM 1347 O O . ALA A 1 181 ? 7.808 16.329 -13.968 1.00 65.31 181 ALA A O 1
ATOM 1348 N N . ARG A 1 182 ? 6.305 14.771 -14.521 1.00 75.12 182 ARG A N 1
ATOM 1349 C CA . ARG A 1 182 ? 5.212 15.743 -14.659 1.00 75.12 182 ARG A CA 1
ATOM 1350 C C . ARG A 1 182 ? 4.625 16.023 -13.290 1.00 75.12 182 ARG A C 1
ATOM 1352 O O . ARG A 1 182 ? 4.507 15.111 -12.475 1.00 75.12 182 ARG A O 1
ATOM 1359 N N . ALA A 1 183 ? 4.222 17.270 -13.052 1.00 83.06 183 ALA A N 1
ATOM 1360 C CA . ALA A 1 183 ? 3.415 17.583 -11.882 1.00 83.06 183 ALA A CA 1
ATOM 1361 C C . ALA A 1 183 ? 2.207 16.646 -11.875 1.00 83.06 183 ALA A C 1
ATOM 1363 O O . ALA A 1 183 ? 1.488 16.565 -12.874 1.00 83.06 183 ALA A O 1
ATOM 1364 N N . ASN A 1 184 ? 2.027 15.913 -10.782 1.00 86.12 184 ASN A N 1
ATOM 1365 C CA . ASN A 1 184 ? 0.894 15.022 -10.653 1.00 86.12 184 ASN A CA 1
ATOM 1366 C C . ASN A 1 184 ? -0.373 15.875 -10.494 1.00 86.12 184 ASN A C 1
ATOM 1368 O O . ASN A 1 184 ? -0.508 16.571 -9.485 1.00 86.12 184 ASN A O 1
ATOM 1372 N N . PRO A 1 185 ? -1.301 15.871 -11.463 1.00 85.19 185 PRO A N 1
ATOM 1373 C CA . PRO A 1 185 ? -2.485 16.718 -11.377 1.00 85.19 185 PRO A CA 1
ATOM 1374 C C . PRO A 1 185 ? -3.496 16.178 -10.347 1.00 85.19 185 PRO A C 1
ATOM 1376 O O . PRO A 1 185 ? -4.381 16.914 -9.913 1.00 85.19 185 PRO A O 1
ATOM 1379 N N . TYR A 1 186 ? -3.322 14.922 -9.918 1.00 86.06 186 TYR A N 1
ATOM 1380 C CA . TYR A 1 186 ? -4.079 14.286 -8.844 1.00 86.06 186 TYR A CA 1
ATOM 1381 C C . TYR A 1 186 ? -3.436 14.465 -7.457 1.00 86.06 186 TYR A C 1
ATOM 1383 O O . TYR A 1 186 ? -3.981 14.039 -6.441 1.00 86.06 186 TYR A O 1
ATOM 1391 N N . ARG A 1 187 ? -2.281 15.136 -7.388 1.00 85.56 187 ARG A N 1
ATOM 1392 C CA . ARG A 1 187 ? -1.626 15.464 -6.121 1.00 85.56 187 ARG A CA 1
ATOM 1393 C C . ARG A 1 187 ? -2.582 16.246 -5.221 1.00 85.56 187 ARG A C 1
ATOM 1395 O O . ARG A 1 187 ? -3.277 17.137 -5.708 1.00 85.56 187 ARG A O 1
ATOM 1402 N N . VAL A 1 188 ? -2.556 15.954 -3.917 1.00 79.00 188 VAL A N 1
ATOM 1403 C CA . VAL A 1 188 ? -3.357 16.616 -2.862 1.00 79.00 188 VAL A CA 1
ATOM 1404 C C . VAL A 1 188 ? -4.874 16.584 -3.089 1.00 79.00 188 VAL A C 1
ATOM 1406 O O . VAL A 1 188 ? -5.613 17.348 -2.467 1.00 79.00 188 VAL A O 1
ATOM 1409 N N . LYS A 1 189 ? -5.368 15.717 -3.977 1.00 85.56 189 LYS A N 1
ATOM 1410 C CA . LYS A 1 189 ? -6.801 15.457 -4.097 1.00 85.56 189 LYS A CA 1
ATOM 1411 C C . LYS A 1 189 ? -7.204 14.552 -2.938 1.00 85.56 189 LYS A C 1
ATOM 1413 O O . LYS A 1 189 ? -6.927 13.360 -2.948 1.00 85.56 189 LYS A O 1
ATOM 1418 N N . ILE A 1 190 ? -7.782 15.164 -1.913 1.00 86.38 190 ILE A N 1
ATOM 1419 C CA . ILE A 1 190 ? -8.260 14.488 -0.707 1.00 86.38 190 ILE A CA 1
ATOM 1420 C C . ILE A 1 190 ? -9.751 14.208 -0.877 1.00 86.38 190 ILE A C 1
ATOM 1422 O O . ILE A 1 190 ? -10.482 15.130 -1.243 1.00 86.38 190 ILE A O 1
ATOM 1426 N N . ASN A 1 191 ? -10.192 12.975 -0.605 1.00 90.06 191 ASN A N 1
ATOM 1427 C CA . ASN A 1 191 ? -11.601 12.565 -0.707 1.00 90.06 191 ASN A CA 1
ATOM 1428 C C . ASN A 1 191 ? -12.216 12.833 -2.100 1.00 90.06 191 ASN A C 1
ATOM 1430 O O . ASN A 1 191 ? -13.363 13.259 -2.222 1.00 90.06 191 ASN A O 1
ATOM 1434 N N . VAL A 1 192 ? -11.424 12.661 -3.162 1.00 89.81 192 VAL A N 1
ATOM 1435 C CA . VAL A 1 192 ? -11.883 12.790 -4.554 1.00 89.81 192 VAL A CA 1
ATOM 1436 C C . VAL A 1 192 ? -11.484 11.519 -5.292 1.00 89.81 192 VAL A C 1
ATOM 1438 O O . VAL A 1 192 ? -10.294 11.385 -5.582 1.00 89.81 192 VAL A O 1
ATOM 1441 N N . PRO A 1 193 ? -12.422 10.614 -5.622 1.00 89.12 193 PRO A N 1
ATOM 1442 C CA . PRO A 1 193 ? -12.133 9.402 -6.385 1.00 89.12 193 PRO A CA 1
ATOM 1443 C C . PRO A 1 193 ? -11.345 9.688 -7.663 1.00 89.12 193 PRO A C 1
ATOM 1445 O O . PRO A 1 193 ? -11.539 10.717 -8.326 1.00 89.12 193 PRO A O 1
ATOM 1448 N N . PHE A 1 194 ? -10.449 8.775 -8.046 1.00 88.81 194 PHE A N 1
ATOM 1449 C CA . PHE A 1 194 ? -9.620 8.996 -9.234 1.00 88.81 194 PHE A CA 1
ATOM 1450 C C . PHE A 1 194 ? -10.470 9.069 -10.509 1.00 88.81 194 PHE A C 1
ATOM 1452 O O . PHE A 1 194 ? -10.194 9.879 -11.398 1.00 88.81 194 PHE A O 1
ATOM 1459 N N . ARG A 1 195 ? -11.548 8.281 -10.585 1.00 87.62 195 ARG A N 1
ATOM 1460 C CA . ARG A 1 195 ? -12.506 8.310 -11.698 1.00 87.62 195 ARG A CA 1
ATOM 1461 C C . ARG A 1 195 ? -13.104 9.705 -11.888 1.00 87.62 195 ARG A C 1
ATOM 1463 O O . ARG A 1 195 ? -13.055 10.236 -13.000 1.00 87.62 195 ARG A O 1
ATOM 1470 N N . ASP A 1 196 ? -13.610 10.306 -10.815 1.00 87.56 196 ASP A N 1
ATOM 1471 C CA . ASP A 1 196 ? -14.220 11.639 -10.836 1.00 87.56 196 ASP A CA 1
ATOM 1472 C C . ASP A 1 196 ? -13.221 12.698 -11.287 1.00 87.56 196 ASP A C 1
ATOM 1474 O O . ASP A 1 196 ? -13.527 13.566 -12.110 1.00 87.56 196 ASP A O 1
ATOM 1478 N N . PHE A 1 197 ? -11.989 12.606 -10.794 1.00 86.19 197 PHE A N 1
ATOM 1479 C CA . PHE A 1 197 ? -10.914 13.486 -11.223 1.00 86.19 197 PHE A CA 1
ATOM 1480 C C . PHE A 1 197 ? -10.648 13.371 -12.734 1.00 86.19 197 PHE A C 1
ATOM 1482 O O . PHE A 1 197 ? -10.622 14.375 -13.453 1.00 86.19 197 PHE A O 1
ATOM 1489 N N . VAL A 1 198 ? -10.493 12.146 -13.238 1.00 83.94 198 VAL A N 1
ATOM 1490 C CA . VAL A 1 198 ? -10.161 11.880 -14.643 1.00 83.94 198 VAL A CA 1
ATOM 1491 C C . VAL A 1 198 ? -11.283 12.313 -15.595 1.00 83.94 198 VAL A C 1
ATOM 1493 O O . VAL A 1 198 ? -10.998 12.819 -16.687 1.00 83.94 198 VAL A O 1
ATOM 1496 N N . GLN A 1 199 ? -12.546 12.161 -15.190 1.00 83.50 199 GLN A N 1
ATOM 1497 C CA . GLN A 1 199 ? -13.703 12.593 -15.979 1.00 83.50 199 GLN A CA 1
ATOM 1498 C C . GLN A 1 199 ? -13.805 14.121 -16.088 1.00 83.50 199 GLN A C 1
ATOM 1500 O O . GLN A 1 199 ? -14.142 14.637 -17.156 1.00 83.50 199 GLN A O 1
ATOM 1505 N N . ASN A 1 200 ? -13.477 14.848 -15.018 1.00 78.31 200 ASN A N 1
ATOM 1506 C CA . ASN A 1 200 ? -13.693 16.294 -14.944 1.00 78.31 200 ASN A CA 1
ATOM 1507 C C . ASN A 1 200 ? -12.565 17.135 -15.569 1.00 78.31 200 ASN A C 1
ATOM 1509 O O . ASN A 1 200 ? -12.819 18.222 -16.083 1.00 78.31 200 ASN A O 1
ATOM 1513 N N . GLU A 1 201 ? -11.325 16.646 -15.580 1.00 72.75 201 GLU A N 1
ATOM 1514 C CA . GLU A 1 201 ? -10.151 17.479 -15.901 1.00 72.75 201 GLU A CA 1
ATOM 1515 C C . GLU A 1 201 ? -9.698 17.418 -17.381 1.00 72.75 201 GLU A C 1
ATOM 1517 O O . GLU A 1 201 ? -8.622 17.895 -17.734 1.00 72.75 201 GLU A O 1
ATOM 1522 N N . CYS A 1 202 ? -10.497 16.854 -18.300 1.00 59.22 202 CYS A N 1
ATOM 1523 C CA . CYS A 1 202 ? -10.105 16.646 -19.714 1.00 59.22 202 CYS A CA 1
ATOM 1524 C C . CYS A 1 202 ? -8.795 15.840 -19.888 1.00 59.22 202 CYS A C 1
ATOM 1526 O O . CYS A 1 202 ? -8.071 15.992 -20.879 1.00 59.22 202 CYS A O 1
ATOM 1528 N N . ILE A 1 203 ? -8.496 14.959 -18.931 1.00 64.12 203 ILE A N 1
ATOM 1529 C CA . ILE A 1 203 ? -7.343 14.042 -18.942 1.00 64.12 203 ILE A CA 1
ATOM 1530 C C . ILE A 1 203 ? -7.753 12.567 -18.978 1.00 64.12 203 ILE A C 1
ATOM 1532 O O . ILE A 1 203 ? -6.905 11.681 -18.864 1.00 64.12 203 ILE A O 1
ATOM 1536 N N . ALA A 1 204 ? -9.038 12.313 -19.246 1.00 59.53 204 ALA A N 1
ATOM 1537 C CA . ALA A 1 204 ? -9.588 10.999 -19.545 1.00 59.53 204 ALA A CA 1
ATOM 1538 C C . ALA A 1 204 ? -8.734 10.236 -20.560 1.00 59.53 204 ALA A C 1
ATOM 1540 O O . ALA A 1 204 ? -8.498 10.688 -21.683 1.00 59.53 204 ALA A O 1
ATOM 1541 N N . GLY A 1 205 ? -8.240 9.075 -20.125 1.00 63.91 205 GLY A N 1
ATOM 1542 C CA . GLY A 1 205 ? -7.388 8.214 -20.930 1.00 63.91 205 GLY A CA 1
ATOM 1543 C C . GLY A 1 205 ? -5.994 8.780 -21.198 1.00 63.91 205 GLY A C 1
ATOM 1544 O O . GLY A 1 205 ? -5.432 8.450 -22.235 1.00 63.91 205 GLY A O 1
ATOM 1545 N N . ARG A 1 206 ? -5.437 9.635 -20.331 1.00 73.62 206 ARG A N 1
ATOM 1546 C CA . ARG A 1 206 ? -4.035 10.100 -20.420 1.00 73.62 206 ARG A CA 1
ATOM 1547 C C . ARG A 1 206 ? -3.175 9.692 -19.231 1.00 73.62 206 ARG A C 1
ATOM 1549 O O . ARG A 1 206 ? -1.970 9.529 -19.409 1.00 73.62 206 ARG A O 1
ATOM 1556 N N . PHE A 1 207 ? -3.792 9.513 -18.067 1.00 85.62 207 PHE A N 1
ATOM 1557 C CA . PHE A 1 207 ? -3.122 9.109 -16.840 1.00 85.62 207 PHE A CA 1
ATOM 1558 C C . PHE A 1 207 ? -3.704 7.814 -16.304 1.00 85.62 207 PHE A C 1
ATOM 1560 O O . PHE A 1 207 ? -4.907 7.579 -16.407 1.00 85.62 207 PHE A O 1
ATOM 1567 N N . PHE A 1 208 ? -2.828 7.010 -15.723 1.00 93.12 208 PHE A N 1
ATOM 1568 C CA . PHE A 1 208 ? -3.164 5.752 -15.078 1.00 93.12 208 PHE A CA 1
ATOM 1569 C C . PHE A 1 208 ? -2.523 5.725 -13.696 1.00 93.12 208 PHE A C 1
ATOM 1571 O O . PHE A 1 208 ? -1.512 6.386 -13.454 1.00 93.12 208 PHE A O 1
ATOM 1578 N N . MET A 1 209 ? -3.100 4.945 -12.797 1.00 95.62 209 MET A N 1
ATOM 1579 C CA . MET A 1 209 ? -2.441 4.554 -11.558 1.00 95.62 209 MET A CA 1
ATOM 1580 C C . MET A 1 209 ? -1.555 3.333 -11.820 1.00 95.62 209 MET A C 1
ATOM 1582 O O . MET A 1 209 ? -1.786 2.575 -12.766 1.00 95.62 209 MET A O 1
ATOM 1586 N N . ALA A 1 210 ? -0.539 3.131 -10.989 1.00 96.62 210 ALA A N 1
ATOM 1587 C CA . ALA A 1 210 ? 0.290 1.937 -11.044 1.00 96.62 210 ALA A CA 1
ATOM 1588 C C . ALA A 1 210 ? 0.695 1.515 -9.631 1.00 96.62 210 ALA A C 1
ATOM 1590 O O . ALA A 1 210 ? 1.099 2.358 -8.833 1.00 96.62 210 ALA A O 1
ATOM 1591 N N . SER A 1 211 ? 0.605 0.218 -9.351 1.00 97.69 211 SER A N 1
ATOM 1592 C CA . SER A 1 211 ? 1.148 -0.402 -8.143 1.00 97.69 211 SER A CA 1
ATOM 1593 C C . SER A 1 211 ? 1.876 -1.688 -8.507 1.00 97.69 211 SER A C 1
ATOM 1595 O O . SER A 1 211 ? 1.497 -2.390 -9.449 1.00 97.69 211 SER A O 1
ATOM 1597 N N . ARG A 1 212 ? 2.921 -2.011 -7.756 1.00 98.00 212 ARG A N 1
ATOM 1598 C CA . ARG A 1 212 ? 3.709 -3.223 -7.930 1.00 98.00 212 ARG A CA 1
ATOM 1599 C C . ARG A 1 212 ? 3.328 -4.264 -6.879 1.00 98.00 212 ARG A C 1
ATOM 1601 O O . ARG A 1 212 ? 3.220 -3.960 -5.698 1.00 98.00 212 ARG A O 1
ATOM 1608 N N . LEU A 1 213 ? 3.174 -5.512 -7.305 1.00 98.00 213 LEU A N 1
ATOM 1609 C CA . LEU A 1 213 ? 3.034 -6.683 -6.444 1.00 98.00 213 LEU A CA 1
ATOM 1610 C C . LEU A 1 213 ? 4.429 -7.282 -6.222 1.00 98.00 213 LEU A C 1
ATOM 1612 O O . LEU A 1 213 ? 4.898 -8.098 -7.028 1.00 98.00 213 LEU A O 1
ATOM 1616 N N . ASP A 1 214 ? 5.115 -6.814 -5.178 1.00 96.50 214 ASP A N 1
ATOM 1617 C CA . ASP A 1 214 ? 6.489 -7.203 -4.846 1.00 96.50 214 ASP A CA 1
ATOM 1618 C C . ASP A 1 214 ? 6.744 -7.178 -3.332 1.00 96.50 214 ASP A C 1
ATOM 1620 O O . ASP A 1 214 ? 6.051 -6.481 -2.605 1.00 96.50 214 ASP A O 1
ATOM 1624 N N . ALA A 1 215 ? 7.739 -7.938 -2.876 1.00 95.38 215 ALA A N 1
ATOM 1625 C CA . ALA A 1 215 ? 8.164 -8.021 -1.479 1.00 95.38 215 ALA A CA 1
ATOM 1626 C C . ALA A 1 215 ? 9.635 -8.477 -1.387 1.00 95.38 215 ALA A C 1
ATOM 1628 O O . ALA A 1 215 ? 10.231 -8.962 -2.362 1.00 95.38 215 ALA A O 1
ATOM 1629 N N . GLY A 1 216 ? 10.250 -8.300 -0.219 1.00 92.25 216 GLY A N 1
ATOM 1630 C CA . GLY A 1 216 ? 11.568 -8.861 0.103 1.00 92.25 216 GLY A CA 1
ATOM 1631 C C . GLY A 1 216 ? 11.460 -10.320 0.551 1.00 92.25 216 GLY A C 1
ATOM 1632 O O . GLY A 1 216 ? 10.364 -10.772 0.854 1.00 92.25 216 GLY A O 1
ATOM 1633 N N . PRO A 1 217 ? 12.555 -11.098 0.566 1.00 92.94 217 PRO A N 1
ATOM 1634 C CA . PRO A 1 217 ? 12.581 -12.343 1.330 1.00 92.94 217 PRO A CA 1
ATOM 1635 C C . PRO A 1 217 ? 12.604 -12.032 2.836 1.00 92.94 217 PRO A C 1
ATOM 1637 O O . PRO A 1 217 ? 13.367 -11.162 3.253 1.00 92.94 217 PRO A O 1
ATOM 1640 N N . GLY A 1 218 ? 11.812 -12.757 3.626 1.00 90.88 218 GLY A N 1
ATOM 1641 C CA . GLY A 1 218 ? 11.817 -12.679 5.087 1.00 90.88 218 GLY A CA 1
ATOM 1642 C C . GLY A 1 218 ? 12.603 -13.826 5.738 1.00 90.88 218 GLY A C 1
ATOM 1643 O O . GLY A 1 218 ? 13.228 -14.647 5.049 1.00 90.88 218 GLY A O 1
ATOM 1644 N N . PRO A 1 219 ? 12.599 -13.922 7.080 1.00 91.44 219 PRO A N 1
ATOM 1645 C CA . PRO A 1 219 ? 13.222 -15.021 7.812 1.00 91.44 219 PRO A CA 1
ATOM 1646 C C . PRO A 1 219 ? 12.634 -16.390 7.430 1.00 91.44 219 PRO A C 1
ATOM 1648 O O . PRO A 1 219 ? 11.550 -16.777 7.851 1.00 91.44 219 PRO A O 1
ATOM 1651 N N . GLY A 1 220 ? 13.378 -17.159 6.632 1.00 94.88 220 GLY A N 1
ATOM 1652 C CA . GLY A 1 220 ? 12.969 -18.503 6.209 1.00 94.88 220 GLY A CA 1
ATOM 1653 C C . GLY A 1 220 ? 11.949 -18.542 5.065 1.00 94.88 220 GLY A C 1
ATOM 1654 O O . GLY A 1 220 ? 11.550 -19.634 4.661 1.00 94.88 220 GLY A O 1
ATOM 1655 N N . THR A 1 221 ? 11.580 -17.391 4.503 1.00 96.19 221 THR A N 1
ATOM 1656 C CA . THR A 1 221 ? 10.633 -17.268 3.391 1.00 96.19 221 THR A CA 1
ATOM 1657 C C . THR A 1 221 ? 11.325 -16.730 2.142 1.00 96.19 221 THR A C 1
ATOM 1659 O O . THR A 1 221 ? 12.337 -16.024 2.187 1.00 96.19 221 THR A O 1
ATOM 1662 N N . THR A 1 222 ? 10.821 -17.103 0.968 1.00 95.94 222 THR A N 1
ATOM 1663 C CA . THR A 1 222 ? 11.277 -16.501 -0.286 1.00 95.94 222 THR A CA 1
ATOM 1664 C C . THR A 1 222 ? 10.521 -15.203 -0.552 1.00 95.94 222 THR A C 1
ATOM 1666 O O . THR A 1 222 ? 9.412 -15.003 -0.071 1.00 95.94 222 THR A O 1
ATOM 1669 N N . ALA A 1 223 ? 11.066 -14.340 -1.412 1.00 94.94 223 ALA A N 1
ATOM 1670 C CA . ALA A 1 223 ? 10.335 -13.151 -1.857 1.00 94.94 223 ALA A CA 1
ATOM 1671 C C . ALA A 1 223 ? 8.994 -13.493 -2.535 1.00 94.94 223 ALA A C 1
ATOM 1673 O O . ALA A 1 223 ? 8.071 -12.692 -2.504 1.00 94.94 223 ALA A O 1
ATOM 1674 N N . LEU A 1 224 ? 8.873 -14.670 -3.165 1.00 96.75 224 LEU A N 1
ATOM 1675 C CA . LEU A 1 224 ? 7.593 -15.113 -3.717 1.00 96.75 224 LEU A CA 1
ATOM 1676 C C . LEU A 1 224 ? 6.589 -15.399 -2.597 1.00 96.75 224 LEU A C 1
ATOM 1678 O O . LEU A 1 224 ? 5.448 -14.963 -2.708 1.00 96.75 224 LEU A O 1
ATOM 1682 N N . ASP A 1 225 ? 7.011 -16.094 -1.540 1.00 97.38 225 ASP A N 1
ATOM 1683 C CA . ASP A 1 225 ? 6.145 -16.406 -0.398 1.00 97.38 225 ASP A CA 1
ATOM 1684 C C . ASP A 1 225 ? 5.621 -15.119 0.250 1.00 97.38 225 ASP A C 1
ATOM 1686 O O . ASP A 1 225 ? 4.421 -15.003 0.483 1.00 97.38 225 ASP A O 1
ATOM 1690 N N . GLU A 1 226 ? 6.482 -14.113 0.417 1.00 97.12 226 GLU A N 1
ATOM 1691 C CA . GLU A 1 226 ? 6.086 -12.816 0.978 1.00 97.12 226 GLU A CA 1
ATOM 1692 C C . GLU A 1 226 ? 5.142 -12.023 0.068 1.00 97.12 226 GLU A C 1
ATOM 1694 O O . GLU A 1 226 ? 4.196 -11.412 0.557 1.00 97.12 226 GLU A O 1
ATOM 1699 N N . VAL A 1 227 ? 5.305 -12.075 -1.262 1.00 97.69 227 VAL A N 1
ATOM 1700 C CA . VAL A 1 227 ? 4.322 -11.458 -2.175 1.00 97.69 227 VAL A CA 1
ATOM 1701 C C . VAL A 1 227 ? 2.962 -12.143 -2.059 1.00 97.69 227 VAL A C 1
ATOM 1703 O O . VAL A 1 227 ? 1.928 -11.475 -2.080 1.00 97.69 227 VAL A O 1
ATOM 1706 N N . LEU A 1 228 ? 2.938 -13.473 -1.947 1.00 98.19 228 LEU A N 1
ATOM 1707 C CA . LEU A 1 228 ? 1.691 -14.217 -1.773 1.00 98.19 228 LEU A CA 1
ATOM 1708 C C . LEU A 1 228 ? 1.040 -13.901 -0.421 1.00 98.19 228 LEU A C 1
ATOM 1710 O O . LEU A 1 228 ? -0.176 -13.716 -0.367 1.00 98.19 228 LEU A O 1
ATOM 1714 N N . ALA A 1 229 ? 1.841 -13.779 0.639 1.00 97.00 229 ALA A N 1
ATOM 1715 C CA . ALA A 1 229 ? 1.377 -13.375 1.958 1.00 97.00 229 ALA A CA 1
ATOM 1716 C C . ALA A 1 229 ? 0.817 -11.943 1.942 1.00 97.00 229 ALA A C 1
ATOM 1718 O O . ALA A 1 229 ? -0.293 -11.731 2.421 1.00 97.00 229 ALA A O 1
ATOM 1719 N N . MET A 1 230 ? 1.509 -10.993 1.306 1.00 97.62 230 MET A N 1
ATOM 1720 C CA . MET A 1 230 ? 1.049 -9.613 1.111 1.00 97.62 230 MET A CA 1
ATOM 1721 C C . MET A 1 230 ? -0.296 -9.558 0.368 1.00 97.62 230 MET A C 1
ATOM 1723 O O . MET A 1 230 ? -1.215 -8.872 0.814 1.00 97.62 230 MET A O 1
ATOM 1727 N N . ILE A 1 231 ? -0.455 -10.308 -0.734 1.00 98.19 231 ILE A N 1
ATOM 1728 C CA . ILE A 1 231 ? -1.733 -10.389 -1.468 1.00 98.19 231 ILE A CA 1
ATOM 1729 C C . ILE A 1 231 ? -2.845 -10.915 -0.555 1.00 98.19 231 ILE A C 1
ATOM 1731 O O . ILE A 1 231 ? -3.941 -10.359 -0.560 1.00 98.19 231 ILE A O 1
ATOM 1735 N N . ASN A 1 232 ? -2.567 -11.966 0.223 1.00 97.50 232 ASN A N 1
ATOM 1736 C CA . ASN A 1 232 ? -3.541 -12.570 1.128 1.00 97.50 232 ASN A CA 1
ATOM 1737 C C . ASN A 1 232 ? -3.957 -11.611 2.254 1.00 97.50 232 ASN A C 1
ATOM 1739 O O . ASN A 1 232 ? -5.148 -11.420 2.481 1.00 97.50 232 ASN A O 1
ATOM 1743 N N . ARG A 1 233 ? -2.985 -10.962 2.908 1.00 95.75 233 ARG A N 1
ATOM 1744 C CA . ARG A 1 233 ? -3.223 -9.954 3.953 1.00 95.75 233 ARG A CA 1
ATOM 1745 C C . ARG A 1 233 ? -4.055 -8.779 3.437 1.00 95.75 233 ARG A C 1
ATOM 1747 O O . ARG A 1 233 ? -4.954 -8.315 4.119 1.00 95.75 233 ARG A O 1
ATOM 1754 N N . SER A 1 234 ? -3.830 -8.366 2.191 1.00 97.44 234 SER A N 1
ATOM 1755 C CA . SER A 1 234 ? -4.518 -7.226 1.570 1.00 97.44 234 SER A CA 1
ATOM 1756 C C . SER A 1 234 ? -6.001 -7.459 1.221 1.00 97.44 234 SER A C 1
ATOM 1758 O O . SER A 1 234 ? -6.647 -6.552 0.692 1.00 97.44 234 SER A O 1
ATOM 1760 N N . GLN A 1 235 ? -6.556 -8.660 1.442 1.00 95.56 235 GLN A N 1
ATOM 1761 C CA . GLN A 1 235 ? -7.950 -8.960 1.079 1.00 95.56 235 GLN A CA 1
ATOM 1762 C C . GLN A 1 235 ? -8.975 -8.433 2.085 1.00 95.56 235 GLN A C 1
ATOM 1764 O O . GLN A 1 235 ? -10.083 -8.097 1.676 1.00 95.56 235 GLN A O 1
ATOM 1769 N N . SER A 1 236 ? -8.609 -8.354 3.364 1.00 91.00 236 SER A N 1
ATOM 1770 C CA . SER A 1 236 ? -9.487 -7.913 4.447 1.00 91.00 236 SER A CA 1
ATOM 1771 C C . SER A 1 236 ? -8.660 -7.121 5.444 1.00 91.00 236 SER A C 1
ATOM 1773 O O . SER A 1 236 ? -8.023 -7.693 6.324 1.00 91.00 236 SER A O 1
ATOM 1775 N N . LEU A 1 237 ? -8.619 -5.808 5.248 1.00 95.31 237 LEU A N 1
ATOM 1776 C CA . LEU A 1 237 ? -7.865 -4.905 6.102 1.00 95.31 237 LEU A CA 1
ATOM 1777 C C . LEU A 1 237 ? -8.835 -4.200 7.031 1.00 95.31 237 LEU A C 1
ATOM 1779 O O . LEU A 1 237 ? -9.645 -3.387 6.583 1.00 95.31 237 LEU A O 1
ATOM 1783 N N . VAL A 1 238 ? -8.729 -4.519 8.310 1.00 93.06 238 VAL A N 1
ATOM 1784 C CA . VAL A 1 238 ? -9.480 -3.879 9.379 1.00 93.06 238 VAL A CA 1
ATOM 1785 C C . VAL A 1 238 ? -8.462 -3.259 10.314 1.00 93.06 238 VAL A C 1
ATOM 1787 O O . VAL A 1 238 ? -7.487 -3.910 10.674 1.00 93.06 238 VAL A O 1
ATOM 1790 N N . VAL A 1 239 ? -8.657 -1.991 10.650 1.00 92.75 239 VAL A N 1
ATOM 1791 C CA . VAL A 1 239 ? -7.744 -1.241 11.506 1.00 92.75 239 VAL A CA 1
ATOM 1792 C C . VAL A 1 239 ? -8.537 -0.619 12.632 1.00 92.75 239 VAL A C 1
ATOM 1794 O O . VAL A 1 239 ? -9.388 0.243 12.396 1.00 92.75 239 VAL A O 1
ATOM 1797 N N . ASN A 1 240 ? -8.210 -1.009 13.858 1.00 89.56 240 ASN A N 1
ATOM 1798 C CA . ASN A 1 240 ? -8.691 -0.333 15.046 1.00 89.56 240 ASN A CA 1
ATOM 1799 C C . ASN A 1 240 ? -7.878 0.946 15.251 1.00 89.56 240 ASN A C 1
ATOM 1801 O O . ASN A 1 240 ? -6.676 0.921 15.503 1.00 89.56 240 ASN A O 1
ATOM 1805 N N . LYS A 1 241 ? -8.542 2.094 15.145 1.00 88.75 241 LYS A N 1
ATOM 1806 C CA . LYS A 1 241 ? -7.918 3.420 15.207 1.00 88.75 241 LYS A CA 1
ATOM 1807 C C . LYS A 1 241 ? -7.191 3.707 16.527 1.00 88.75 241 LYS A C 1
ATOM 1809 O O . LYS A 1 241 ? -6.268 4.524 16.560 1.00 88.75 241 LYS A O 1
ATOM 1814 N N . PHE A 1 242 ? -7.624 3.051 17.601 1.00 84.38 242 PHE A N 1
ATOM 1815 C CA . PHE A 1 242 ? -6.995 3.100 18.917 1.00 84.38 242 PHE A CA 1
ATOM 1816 C C . PHE A 1 242 ? -6.070 1.909 19.163 1.00 84.38 242 PHE A C 1
ATOM 1818 O O . PHE A 1 242 ? -5.372 1.924 20.165 1.00 84.38 242 PHE A O 1
ATOM 1825 N N . GLY A 1 243 ? -6.047 0.909 18.279 1.00 83.94 243 GLY A N 1
ATOM 1826 C CA . GLY A 1 243 ? -5.243 -0.313 18.376 1.00 83.94 243 GLY A CA 1
ATOM 1827 C C . GLY A 1 243 ? -3.945 -0.280 17.573 1.00 83.94 243 GLY A C 1
ATOM 1828 O O . GLY A 1 243 ? -3.284 -1.304 17.472 1.00 83.94 243 GLY A O 1
ATOM 1829 N N . VAL A 1 244 ? -3.569 0.866 16.999 1.00 86.06 244 VAL A N 1
ATOM 1830 C CA . VAL A 1 244 ? -2.378 0.988 16.147 1.00 86.06 244 VAL A CA 1
ATOM 1831 C C . VAL A 1 244 ? -1.547 2.228 16.450 1.00 86.06 244 VAL A C 1
ATOM 1833 O O . VAL A 1 244 ? -2.049 3.226 16.974 1.00 86.06 244 VAL A O 1
ATOM 1836 N N . ASN A 1 245 ? -0.278 2.185 16.047 1.00 84.44 245 ASN A N 1
ATOM 1837 C CA . ASN A 1 245 ? 0.659 3.295 16.166 1.00 84.44 245 ASN A CA 1
ATOM 1838 C C . ASN A 1 245 ? 0.959 3.938 14.802 1.00 84.44 245 ASN A C 1
ATOM 1840 O O . ASN A 1 245 ? 1.245 3.264 13.812 1.00 84.44 245 ASN A O 1
ATOM 1844 N N . VAL A 1 246 ? 0.942 5.271 14.746 1.00 83.44 246 VAL A N 1
ATOM 1845 C CA . VAL A 1 246 ? 1.492 6.041 13.618 1.00 83.44 246 VAL A CA 1
ATOM 1846 C C . VAL A 1 246 ? 2.867 6.557 14.023 1.00 83.44 246 VAL A C 1
ATOM 1848 O O . VAL A 1 246 ? 2.950 7.441 14.874 1.00 83.44 246 VAL A O 1
ATOM 1851 N N . ILE A 1 247 ? 3.924 6.038 13.395 1.00 79.81 247 ILE A N 1
ATOM 1852 C CA . ILE A 1 247 ? 5.308 6.440 13.651 1.00 79.81 247 ILE A CA 1
ATOM 1853 C C . ILE A 1 247 ? 5.762 7.439 12.590 1.00 79.81 247 ILE A C 1
ATOM 1855 O O . ILE A 1 247 ? 5.771 7.160 11.385 1.00 79.81 247 ILE A O 1
ATOM 1859 N N . VAL A 1 248 ? 6.197 8.606 13.060 1.00 74.31 248 VAL A N 1
ATOM 1860 C CA . VAL A 1 248 ? 6.827 9.637 12.237 1.00 74.31 248 VAL A CA 1
ATOM 1861 C C . VAL A 1 248 ? 8.206 9.950 12.804 1.00 74.31 248 VAL A C 1
ATOM 1863 O O . VAL A 1 248 ? 8.307 10.618 13.828 1.00 74.31 248 VAL A O 1
ATOM 1866 N N . ASP A 1 249 ? 9.250 9.482 12.120 1.00 71.62 249 ASP A N 1
ATOM 1867 C CA . ASP A 1 249 ? 10.648 9.801 12.417 1.00 71.62 249 ASP A CA 1
ATOM 1868 C C . ASP A 1 249 ? 11.023 11.127 11.735 1.00 71.62 249 ASP A C 1
ATOM 1870 O O . ASP A 1 249 ? 11.144 11.226 10.506 1.00 71.62 249 ASP A O 1
ATOM 1874 N N . ASP A 1 250 ? 11.165 12.167 12.561 1.00 64.81 250 ASP A N 1
ATOM 1875 C CA . ASP A 1 250 ? 11.566 13.508 12.146 1.00 64.81 250 ASP A CA 1
ATOM 1876 C C . ASP A 1 250 ? 13.042 13.771 12.493 1.00 64.81 250 ASP A C 1
ATOM 1878 O O . ASP A 1 250 ? 13.526 13.532 13.606 1.00 64.81 250 ASP A O 1
ATOM 1882 N N . VAL A 1 251 ? 13.775 14.343 11.537 1.00 60.22 251 VAL A N 1
ATOM 1883 C CA . VAL A 1 251 ? 15.105 14.896 11.796 1.00 60.22 251 VAL A CA 1
ATOM 1884 C C . VAL A 1 251 ? 14.943 16.395 11.917 1.00 60.22 251 VAL A C 1
ATOM 1886 O O . VAL A 1 251 ? 14.631 17.066 10.936 1.00 60.22 251 VAL A O 1
ATOM 1889 N N . ALA A 1 252 ? 15.255 16.941 13.093 1.00 49.09 252 ALA A N 1
ATOM 1890 C CA . ALA A 1 252 ? 15.230 18.374 13.400 1.00 49.09 252 ALA A CA 1
ATOM 1891 C C . ALA A 1 252 ? 16.283 19.212 12.629 1.00 49.09 252 ALA A C 1
ATOM 1893 O O . ALA A 1 252 ? 16.809 20.212 13.125 1.00 49.09 252 ALA A O 1
ATOM 1894 N N . MET A 1 253 ? 16.637 18.828 11.404 1.00 51.16 253 MET A N 1
ATOM 1895 C CA . MET A 1 253 ? 17.464 19.623 10.514 1.00 51.16 253 MET A CA 1
ATOM 1896 C C . MET A 1 253 ? 16.578 20.639 9.809 1.00 51.16 253 MET A C 1
ATOM 1898 O O . MET A 1 253 ? 15.776 20.256 8.974 1.00 51.16 253 MET A O 1
ATOM 1902 N N . GLY A 1 254 ? 16.751 21.927 10.127 1.00 50.69 254 GLY A N 1
ATOM 1903 C CA . GLY A 1 254 ? 15.985 23.103 9.673 1.00 50.69 254 GLY A CA 1
ATOM 1904 C C . GLY A 1 254 ? 15.796 23.347 8.158 1.00 50.69 254 GLY A C 1
ATOM 1905 O O . GLY A 1 254 ? 15.791 24.497 7.723 1.00 50.69 254 GLY A O 1
ATOM 1906 N N . CYS A 1 255 ? 15.639 22.315 7.333 1.00 47.22 255 CYS A N 1
ATOM 1907 C CA . CYS A 1 255 ? 15.341 22.349 5.911 1.00 47.22 255 CYS A CA 1
ATOM 1908 C C . CYS A 1 255 ? 13.844 22.064 5.658 1.00 47.22 255 CYS A C 1
ATOM 1910 O O . CYS A 1 255 ? 13.262 21.120 6.176 1.00 47.22 255 CYS A O 1
ATOM 1912 N N . GLY A 1 256 ? 13.202 22.880 4.819 1.00 51.09 256 GLY A N 1
ATOM 1913 C CA . GLY A 1 256 ? 11.743 23.017 4.697 1.00 51.09 256 GLY A CA 1
ATOM 1914 C C . GLY A 1 256 ? 10.825 21.850 4.258 1.00 51.09 256 GLY A C 1
ATOM 1915 O O . GLY A 1 256 ? 9.620 22.091 4.308 1.00 51.09 256 GLY A O 1
ATOM 1916 N N . PRO A 1 257 ? 11.243 20.633 3.836 1.00 50.88 257 PRO A N 1
ATOM 1917 C CA . PRO A 1 257 ? 10.272 19.553 3.576 1.00 50.88 257 PRO A CA 1
ATOM 1918 C C . PRO A 1 257 ? 9.616 18.929 4.830 1.00 50.88 257 PRO A C 1
ATOM 1920 O O . PRO A 1 257 ? 8.629 18.208 4.672 1.00 50.88 257 PRO A O 1
ATOM 1923 N N . MET A 1 258 ? 10.086 19.262 6.042 1.00 52.72 258 MET A N 1
ATOM 1924 C CA . MET A 1 258 ? 9.601 18.756 7.346 1.00 52.72 258 MET A CA 1
ATOM 1925 C C . MET A 1 258 ? 8.108 18.996 7.640 1.00 52.72 258 MET A C 1
ATOM 1927 O O . MET A 1 258 ? 7.527 18.345 8.504 1.00 52.72 258 MET A O 1
ATOM 1931 N N . SER A 1 259 ? 7.447 19.926 6.941 1.00 60.50 259 SER A N 1
ATOM 1932 C CA . SER A 1 259 ? 6.033 20.213 7.207 1.00 60.50 259 SER A CA 1
ATOM 1933 C C . SER A 1 259 ? 5.104 19.060 6.842 1.00 60.50 259 SER A C 1
ATOM 1935 O O . SER A 1 259 ? 4.017 18.995 7.394 1.00 60.50 259 SER A O 1
ATOM 1937 N N . ALA A 1 260 ? 5.499 18.161 5.936 1.00 63.41 260 ALA A N 1
ATOM 1938 C CA . ALA A 1 260 ? 4.581 17.161 5.400 1.00 63.41 260 ALA A CA 1
ATOM 1939 C C . ALA A 1 260 ? 4.359 15.967 6.332 1.00 63.41 260 ALA A C 1
ATOM 1941 O O . ALA A 1 260 ? 3.211 15.645 6.597 1.00 63.41 260 ALA A O 1
ATOM 1942 N N . SER A 1 261 ? 5.413 15.343 6.869 1.00 66.81 261 SER A N 1
ATOM 1943 C CA . SER A 1 261 ? 5.245 14.201 7.782 1.00 66.81 261 SER A CA 1
ATOM 1944 C C . SER A 1 261 ? 4.605 14.637 9.101 1.00 66.81 261 SER A C 1
ATOM 1946 O O . SER A 1 261 ? 3.707 13.975 9.613 1.00 66.81 261 SER A O 1
ATOM 1948 N N . ARG A 1 262 ? 4.977 15.824 9.600 1.00 71.19 262 ARG A N 1
ATOM 1949 C CA . ARG A 1 262 ? 4.328 16.424 10.768 1.00 71.19 262 ARG A CA 1
ATOM 1950 C C . ARG A 1 262 ? 2.882 16.835 10.488 1.00 71.19 262 ARG A C 1
ATOM 1952 O O . ARG A 1 262 ? 2.030 16.648 11.346 1.00 71.19 262 ARG A O 1
ATOM 1959 N N . ALA A 1 263 ? 2.582 17.363 9.297 1.00 73.81 263 ALA A N 1
ATOM 1960 C CA . ALA A 1 263 ? 1.197 17.605 8.895 1.00 73.81 263 ALA A CA 1
ATOM 1961 C C . ALA A 1 263 ? 0.414 16.294 8.795 1.00 73.81 263 ALA A C 1
ATOM 1963 O O . ALA A 1 263 ? -0.709 16.255 9.267 1.00 73.81 263 ALA A O 1
ATOM 1964 N N . ALA A 1 264 ? 1.007 15.220 8.270 1.00 72.56 264 ALA A N 1
ATOM 1965 C CA . ALA A 1 264 ? 0.369 13.911 8.184 1.00 72.56 264 ALA A CA 1
ATOM 1966 C C . ALA A 1 264 ? 0.001 13.381 9.572 1.00 72.56 264 ALA A C 1
ATOM 1968 O O . ALA A 1 264 ? -1.161 13.069 9.817 1.00 72.56 264 ALA A O 1
ATOM 1969 N N . GLY A 1 265 ? 0.956 13.381 10.507 1.00 75.56 265 GLY A N 1
ATOM 1970 C CA . GLY A 1 265 ? 0.679 13.033 11.897 1.00 75.56 265 GLY A CA 1
ATOM 1971 C C . GLY A 1 265 ? -0.397 13.932 12.515 1.00 75.56 265 GLY A C 1
ATOM 1972 O O . GLY A 1 265 ? -1.242 13.459 13.270 1.00 75.56 265 GLY A O 1
ATOM 1973 N N . GLN A 1 266 ? -0.418 15.228 12.185 1.00 79.00 266 GLN A N 1
ATOM 1974 C CA . GLN A 1 266 ? -1.357 16.161 12.805 1.00 79.00 266 GLN A CA 1
ATOM 1975 C C . GLN A 1 266 ? -2.751 15.937 12.242 1.00 79.00 266 GLN A C 1
ATOM 1977 O O . GLN A 1 266 ? -3.707 15.913 12.997 1.00 79.00 266 GLN A O 1
ATOM 1982 N N . MET A 1 267 ? -2.859 15.701 10.939 1.00 80.50 267 MET A N 1
ATOM 1983 C CA . MET A 1 267 ? -4.117 15.398 10.275 1.00 80.50 267 MET A CA 1
ATOM 1984 C C . MET A 1 267 ? -4.682 14.055 10.733 1.00 80.50 267 MET A C 1
ATOM 1986 O O . MET A 1 267 ? -5.881 13.964 10.959 1.00 80.50 267 MET A O 1
ATOM 1990 N N . MET A 1 268 ? -3.839 13.036 10.932 1.00 81.69 268 MET A N 1
ATOM 1991 C CA . MET A 1 268 ? -4.267 11.766 11.525 1.00 81.69 268 MET A CA 1
ATOM 1992 C C . MET A 1 268 ? -4.752 11.984 12.965 1.00 81.69 268 MET A C 1
ATOM 1994 O O . MET A 1 268 ? -5.834 11.536 13.330 1.00 81.69 268 MET A O 1
ATOM 1998 N N . ARG A 1 269 ? -4.026 12.763 13.771 1.00 81.12 269 ARG A N 1
ATOM 1999 C CA . ARG A 1 269 ? -4.463 13.132 15.124 1.00 81.12 269 ARG A CA 1
ATOM 2000 C C . ARG A 1 269 ? -5.791 13.892 15.123 1.00 81.12 269 ARG A C 1
ATOM 2002 O O . ARG A 1 269 ? -6.663 13.573 15.923 1.00 81.12 269 ARG A O 1
ATOM 2009 N N . ASP A 1 270 ? -5.955 14.867 14.235 1.00 83.06 270 ASP A N 1
ATOM 2010 C CA . ASP A 1 270 ? -7.178 15.668 14.093 1.00 83.06 270 ASP A CA 1
ATOM 2011 C C . ASP A 1 270 ? -8.349 14.806 13.605 1.00 83.06 270 ASP A C 1
ATOM 2013 O O . ASP A 1 270 ? -9.489 15.006 14.015 1.00 83.06 270 ASP A O 1
ATOM 2017 N N . ALA A 1 271 ? -8.059 13.793 12.786 1.00 81.00 271 ALA A N 1
ATOM 2018 C CA . ALA A 1 271 ? -8.998 12.746 12.415 1.00 81.00 271 ALA A CA 1
ATOM 2019 C C . ALA A 1 271 ? -9.267 11.759 13.565 1.00 81.00 271 ALA A C 1
ATOM 2021 O O . ALA A 1 271 ? -10.094 10.869 13.405 1.00 81.00 271 ALA A O 1
ATOM 2022 N N . GLY A 1 272 ? -8.622 11.922 14.726 1.00 79.88 272 GLY A N 1
ATOM 2023 C CA . GLY A 1 272 ? -8.826 11.189 15.975 1.00 79.88 272 GLY A CA 1
ATOM 2024 C C . GLY A 1 272 ? -7.994 9.915 16.123 1.00 79.88 272 GLY A C 1
ATOM 2025 O O . GLY A 1 272 ? -8.412 9.030 16.861 1.00 79.88 272 GLY A O 1
ATOM 2026 N N . TRP A 1 273 ? -6.901 9.771 15.371 1.00 83.31 273 TRP A N 1
ATOM 2027 C CA . TRP A 1 273 ? -5.982 8.633 15.474 1.00 83.31 273 TRP A CA 1
ATOM 2028 C C . TRP A 1 273 ? -5.006 8.798 16.636 1.00 83.31 273 TRP A C 1
ATOM 2030 O O . TRP A 1 273 ? -4.622 9.922 16.982 1.00 83.31 273 TRP A O 1
ATOM 2040 N N . LEU A 1 274 ? -4.545 7.674 17.191 1.00 70.94 274 LEU A N 1
ATOM 2041 C CA . LEU A 1 274 ? -3.450 7.673 18.151 1.00 70.94 274 LEU A CA 1
ATOM 2042 C C . LEU A 1 274 ? -2.119 7.905 17.417 1.00 70.94 274 LEU A C 1
ATOM 2044 O O . LEU A 1 274 ? -1.574 7.021 16.761 1.00 70.94 274 LEU A O 1
ATOM 2048 N N . VAL A 1 275 ? -1.608 9.135 17.497 1.00 70.56 275 VAL A N 1
ATOM 2049 C CA . VAL A 1 275 ? -0.370 9.533 16.812 1.00 70.56 275 VAL A CA 1
ATOM 2050 C C . VAL A 1 275 ? 0.728 9.827 17.815 1.00 70.56 275 VAL A C 1
ATOM 2052 O O . VAL A 1 275 ? 0.667 10.831 18.543 1.00 70.56 275 VAL A O 1
ATOM 2055 N N . TRP A 1 276 ? 1.761 8.994 17.763 1.00 65.12 276 TRP A N 1
ATOM 2056 C CA . TRP A 1 276 ? 3.009 9.182 18.478 1.00 65.12 276 TRP A CA 1
ATOM 2057 C C . TRP A 1 276 ? 3.952 10.030 17.631 1.00 65.12 276 TRP A C 1
ATOM 2059 O O . TRP A 1 276 ? 4.230 9.736 16.471 1.00 65.12 276 TRP A O 1
ATOM 2069 N N . TYR A 1 277 ? 4.428 11.123 18.216 1.00 59.78 277 TYR A N 1
ATOM 2070 C CA . TYR A 1 277 ? 5.535 11.870 17.643 1.00 59.78 277 TYR A CA 1
ATOM 2071 C C . TYR A 1 277 ? 6.752 11.598 18.486 1.00 59.78 277 TYR A C 1
ATOM 2073 O O . TYR A 1 277 ? 6.791 12.027 19.640 1.00 59.78 277 TYR A O 1
ATOM 2081 N N . ASP A 1 278 ? 7.750 10.968 17.892 1.00 54.62 278 ASP A N 1
ATOM 2082 C CA . ASP A 1 278 ? 9.080 11.015 18.456 1.00 54.62 278 ASP A CA 1
ATOM 2083 C C . ASP A 1 278 ? 9.891 12.077 17.711 1.00 54.62 278 ASP A C 1
ATOM 2085 O O . ASP A 1 278 ? 10.272 11.924 16.553 1.00 54.62 278 ASP A O 1
ATOM 2089 N N . GLY A 1 279 ? 10.066 13.226 18.364 1.00 48.66 279 GLY A N 1
ATOM 2090 C CA . GLY A 1 279 ? 10.942 14.294 17.882 1.00 48.66 279 GLY A CA 1
ATOM 2091 C C . GLY A 1 279 ? 12.355 14.207 18.457 1.00 48.66 279 GLY A C 1
ATOM 2092 O O . GLY A 1 279 ? 13.148 15.127 18.242 1.00 48.66 279 GLY A O 1
ATOM 2093 N N . THR A 1 280 ? 12.648 13.178 19.256 1.00 48.06 280 THR A N 1
ATOM 2094 C CA . THR A 1 280 ? 13.953 12.982 19.878 1.00 48.06 280 THR A CA 1
ATOM 2095 C C . THR A 1 280 ? 14.876 12.204 18.946 1.00 48.06 280 THR A C 1
ATOM 2097 O O . THR A 1 280 ? 14.450 11.525 18.016 1.00 48.06 280 THR A O 1
ATOM 2100 N N . ASP A 1 281 ? 16.181 12.326 19.175 1.00 47.62 281 ASP A N 1
ATOM 2101 C CA . ASP A 1 281 ? 17.166 11.525 18.453 1.00 47.62 281 ASP A CA 1
ATOM 2102 C C . ASP A 1 281 ? 17.120 10.038 18.879 1.00 47.62 281 ASP A C 1
ATOM 2104 O O . ASP A 1 281 ? 17.756 9.220 18.227 1.00 47.62 281 ASP A O 1
ATOM 2108 N N . GLU A 1 282 ? 16.379 9.689 19.941 1.00 46.47 282 GLU A N 1
ATOM 2109 C CA . GLU A 1 282 ? 16.467 8.420 20.680 1.00 46.47 282 GLU A CA 1
ATOM 2110 C C . GLU A 1 282 ? 15.695 7.259 20.030 1.00 46.47 282 GLU A C 1
ATOM 2112 O O . GLU A 1 282 ? 16.121 6.116 20.178 1.00 46.47 282 GLU A O 1
ATOM 2117 N N . PHE A 1 283 ? 14.650 7.532 19.235 1.00 50.22 283 PHE A N 1
ATOM 2118 C CA . PHE A 1 283 ? 13.828 6.513 18.554 1.00 50.22 283 PHE A CA 1
ATOM 2119 C C . PHE A 1 283 ? 14.643 5.465 17.779 1.00 50.22 283 PHE A C 1
ATOM 2121 O O . PHE A 1 283 ? 14.330 4.279 17.774 1.00 50.22 283 PHE A O 1
ATOM 2128 N N . LEU A 1 284 ? 15.716 5.903 17.119 1.00 50.59 284 LEU A N 1
ATOM 2129 C CA . LEU A 1 284 ? 16.553 5.044 16.282 1.00 50.59 284 LEU A CA 1
ATOM 2130 C C . LEU A 1 284 ? 17.759 4.440 17.028 1.00 50.59 284 LEU A C 1
ATOM 2132 O O . LEU A 1 284 ? 18.629 3.835 16.398 1.00 50.59 284 LEU A O 1
ATOM 2136 N N . HIS A 1 285 ? 17.831 4.615 18.350 1.00 48.81 285 HIS A N 1
ATOM 2137 C CA . HIS A 1 285 ? 18.926 4.157 19.211 1.00 48.81 285 HIS A CA 1
ATOM 2138 C C . HIS A 1 285 ? 18.508 3.020 20.167 1.00 48.81 285 HIS A C 1
ATOM 2140 O O . HIS A 1 285 ? 19.137 2.831 21.204 1.00 48.81 285 HIS A O 1
ATOM 2146 N N . GLY A 1 286 ? 17.450 2.269 19.835 1.00 42.56 286 GLY A N 1
ATOM 2147 C CA . GLY A 1 286 ? 16.886 1.223 20.695 1.00 42.56 286 GLY A CA 1
ATOM 2148 C C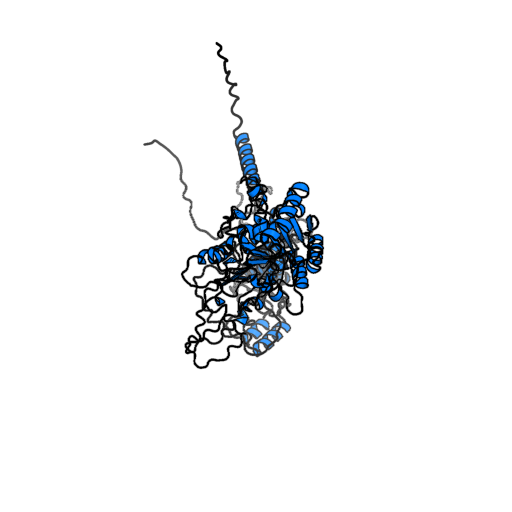 . GLY A 1 286 ? 17.859 0.097 21.126 1.00 42.56 286 GLY A C 1
ATOM 2149 O O . GLY A 1 286 ? 18.882 -0.137 20.476 1.00 42.56 286 GLY A O 1
ATOM 2150 N N . PRO A 1 287 ? 17.536 -0.642 22.210 1.00 37.44 287 PRO A N 1
ATOM 2151 C CA . PRO A 1 287 ? 18.516 -1.258 23.119 1.00 37.44 287 PRO A CA 1
ATOM 2152 C C . PRO A 1 287 ? 19.103 -2.618 22.700 1.00 37.44 287 PRO A C 1
ATOM 2154 O O . PRO A 1 287 ? 19.906 -3.174 23.445 1.00 37.44 287 PRO A O 1
ATOM 2157 N N . GLN A 1 288 ? 18.738 -3.174 21.538 1.00 34.31 288 GLN A N 1
ATOM 2158 C CA . GLN A 1 288 ? 19.229 -4.495 21.090 1.00 34.31 288 GLN A CA 1
ATOM 2159 C C . GLN A 1 288 ? 20.150 -4.469 19.866 1.00 34.31 288 GLN A C 1
ATOM 2161 O O . GLN A 1 288 ? 20.524 -5.516 19.332 1.00 34.31 288 GLN A O 1
ATOM 2166 N N . VAL A 1 289 ? 20.607 -3.291 19.446 1.00 33.06 289 VAL A N 1
ATOM 2167 C CA . VAL A 1 289 ? 21.959 -3.233 18.884 1.00 33.06 289 VAL A CA 1
ATOM 2168 C C . VAL A 1 289 ? 22.865 -3.287 20.104 1.00 33.06 289 VAL A C 1
ATOM 2170 O O . VAL A 1 289 ? 22.758 -2.401 20.942 1.00 33.06 289 VAL A O 1
ATOM 2173 N N . GLU A 1 290 ? 23.673 -4.341 20.268 1.00 30.31 290 GLU A N 1
ATOM 2174 C CA . GLU A 1 290 ? 24.703 -4.386 21.314 1.00 30.31 290 GLU A CA 1
ATOM 2175 C C . GLU A 1 290 ? 25.516 -3.083 21.249 1.00 30.31 290 GLU A C 1
ATOM 2177 O O . GLU A 1 290 ? 26.447 -2.961 20.449 1.00 30.31 290 GLU A O 1
ATOM 2182 N N . MET A 1 291 ? 25.151 -2.117 22.095 1.00 31.20 291 MET A N 1
ATOM 2183 C CA . MET A 1 291 ? 26.009 -1.028 22.508 1.00 31.20 291 MET A CA 1
ATOM 2184 C C . MET A 1 291 ? 27.183 -1.718 23.181 1.00 31.20 291 MET A C 1
ATOM 2186 O O . MET A 1 291 ? 27.113 -2.137 24.338 1.00 31.20 291 MET A O 1
ATOM 2190 N N . PHE A 1 292 ? 28.270 -1.904 22.440 1.00 27.05 292 PHE A N 1
ATOM 2191 C CA . PHE A 1 292 ? 29.543 -2.123 23.092 1.00 27.05 292 PHE A CA 1
ATOM 2192 C C . PHE A 1 292 ? 29.835 -0.840 23.855 1.00 27.05 292 PHE A C 1
ATOM 2194 O O . PHE A 1 292 ? 30.233 0.152 23.249 1.00 27.05 292 PHE A O 1
ATOM 2201 N N . ASP A 1 293 ? 29.596 -0.890 25.169 1.00 31.05 293 ASP A N 1
ATOM 2202 C CA . ASP A 1 293 ? 30.073 0.047 26.180 1.00 31.05 293 ASP A CA 1
ATOM 2203 C C . ASP A 1 293 ? 31.336 0.767 25.687 1.00 31.05 293 ASP A C 1
ATOM 2205 O O . ASP A 1 293 ? 32.429 0.191 25.692 1.00 31.05 293 ASP A O 1
ATOM 2209 N N . ASP A 1 294 ? 31.202 2.031 25.274 1.00 35.53 294 ASP A N 1
ATOM 2210 C CA . ASP A 1 294 ? 32.316 2.965 25.344 1.00 35.53 294 ASP A CA 1
ATOM 2211 C C . ASP A 1 294 ? 32.262 3.613 26.735 1.00 35.53 294 ASP A C 1
ATOM 2213 O O . ASP A 1 294 ? 31.458 4.524 26.968 1.00 35.53 294 ASP A O 1
ATOM 2217 N N . PRO A 1 295 ? 33.132 3.200 27.678 1.00 36.75 295 PRO A N 1
ATOM 2218 C CA . PRO A 1 295 ? 33.145 3.716 29.042 1.00 36.75 295 PRO A CA 1
ATOM 2219 C C . PRO A 1 295 ? 33.591 5.184 29.131 1.00 36.75 295 PRO A C 1
ATOM 2221 O O . PRO A 1 295 ? 33.788 5.696 30.235 1.00 36.75 295 PRO A O 1
ATOM 2224 N N . GLN A 1 296 ? 33.848 5.856 28.003 1.00 37.84 296 GLN A N 1
ATOM 2225 C CA . GLN A 1 296 ? 34.393 7.209 27.965 1.00 37.84 296 GLN A CA 1
ATOM 2226 C C . GLN A 1 296 ? 33.450 8.262 27.386 1.00 37.84 296 GLN A C 1
ATOM 2228 O O . GLN A 1 296 ? 33.861 9.422 27.331 1.00 37.84 296 GLN A O 1
ATOM 2233 N N . CYS A 1 297 ? 32.204 7.939 27.021 1.00 33.78 297 CYS A N 1
ATOM 2234 C CA . CYS A 1 297 ? 31.239 8.976 26.652 1.00 33.78 297 CYS A CA 1
ATOM 2235 C C . CYS A 1 297 ? 30.709 9.680 27.919 1.00 33.78 297 CYS A C 1
ATOM 2237 O O . CYS A 1 297 ? 29.986 9.066 28.706 1.00 33.78 297 CYS A O 1
ATOM 2239 N N . PRO A 1 298 ? 31.038 10.964 28.165 1.00 38.25 298 PRO A N 1
ATOM 2240 C CA . PRO A 1 298 ? 30.555 11.691 29.324 1.00 38.25 298 PRO A CA 1
ATOM 2241 C C . PRO A 1 298 ? 29.152 12.226 29.020 1.00 38.25 298 PRO A C 1
ATOM 2243 O O . PRO A 1 298 ? 28.939 13.438 28.959 1.00 38.25 298 PRO A O 1
ATOM 2246 N N . CYS A 1 299 ? 28.184 11.332 28.823 1.00 36.59 299 CYS A N 1
ATOM 2247 C CA . CYS A 1 299 ? 26.807 11.700 29.110 1.00 36.59 299 CYS A CA 1
ATOM 2248 C C . CYS A 1 299 ? 26.702 11.889 30.632 1.00 36.59 299 CYS A C 1
ATOM 2250 O O . CYS A 1 299 ? 27.265 11.093 31.391 1.00 36.59 299 CYS A O 1
ATOM 2252 N N . PRO A 1 300 ? 26.049 12.962 31.115 1.00 40.22 300 PRO A N 1
ATOM 2253 C CA . PRO A 1 300 ? 25.817 13.129 32.541 1.00 40.22 300 PRO A CA 1
ATOM 2254 C C . PRO A 1 300 ? 25.120 11.862 33.051 1.00 40.22 300 PRO A C 1
ATOM 2256 O O . PRO A 1 300 ? 24.187 11.376 32.418 1.00 40.22 300 PRO A O 1
ATOM 2259 N N . THR A 1 301 ? 25.649 11.326 34.149 1.00 42.72 301 THR A N 1
ATOM 2260 C CA . THR A 1 301 ? 25.493 9.998 34.784 1.00 42.72 301 THR A CA 1
ATOM 2261 C C . THR A 1 301 ? 24.066 9.585 35.188 1.00 42.72 301 THR A C 1
ATOM 2263 O O . THR A 1 301 ? 23.856 8.942 36.213 1.00 42.72 301 THR A O 1
ATOM 2266 N N . ASN A 1 302 ? 23.063 9.996 34.423 1.00 42.94 302 ASN A N 1
ATOM 2267 C CA . ASN A 1 302 ? 21.658 9.969 34.792 1.00 42.94 302 ASN A CA 1
ATOM 2268 C C . ASN A 1 302 ? 20.769 9.415 33.668 1.00 42.94 302 ASN A C 1
ATOM 2270 O O . ASN A 1 302 ? 19.575 9.251 33.895 1.00 42.94 302 ASN A O 1
ATOM 2274 N N . CYS A 1 303 ? 21.323 9.104 32.491 1.00 41.97 303 CYS A N 1
ATOM 2275 C CA . CYS A 1 303 ? 20.626 8.304 31.483 1.00 41.97 303 CYS A CA 1
ATOM 2276 C C . CYS A 1 303 ? 20.745 6.829 31.894 1.00 41.97 303 CYS A C 1
ATOM 2278 O O . CYS A 1 303 ? 21.464 6.054 31.275 1.00 41.97 303 CYS A O 1
ATOM 2280 N N . GLN A 1 304 ? 20.142 6.478 33.034 1.00 38.41 304 GLN A N 1
ATOM 2281 C CA . GLN A 1 304 ? 19.837 5.083 33.318 1.00 38.41 304 GLN A CA 1
ATOM 2282 C C . GLN A 1 304 ? 18.810 4.652 32.281 1.00 38.41 304 GLN A C 1
ATOM 2284 O O . GLN A 1 304 ? 17.767 5.295 32.203 1.00 38.41 304 GLN A O 1
ATOM 2289 N N . GLU A 1 305 ? 19.160 3.621 31.514 1.00 39.41 305 GLU A N 1
ATOM 2290 C CA . GLU A 1 305 ? 18.283 2.666 30.830 1.00 39.41 305 GLU A CA 1
ATOM 2291 C C . GLU A 1 305 ? 16.804 2.861 31.192 1.00 39.41 305 GLU A C 1
ATOM 2293 O O . GLU A 1 305 ? 16.277 2.256 32.124 1.00 39.41 305 GLU A O 1
ATOM 2298 N N . ILE A 1 306 ? 16.130 3.762 30.481 1.00 39.00 306 ILE A N 1
ATOM 2299 C CA . ILE A 1 306 ? 14.679 3.706 30.402 1.00 39.00 306 ILE A CA 1
ATOM 2300 C C . ILE A 1 306 ? 14.455 2.620 29.362 1.00 39.00 306 ILE A C 1
ATOM 2302 O O . ILE A 1 306 ? 14.826 2.807 28.205 1.00 39.00 306 ILE A O 1
ATOM 2306 N N . GLY A 1 307 ? 13.972 1.458 29.804 1.00 38.28 307 GLY A N 1
ATOM 2307 C CA . GLY A 1 307 ? 13.691 0.316 28.942 1.00 38.28 307 GLY A CA 1
ATOM 2308 C C . GLY A 1 307 ? 12.779 0.739 27.796 1.00 38.28 307 GLY A C 1
ATOM 2309 O O . GLY A 1 307 ? 11.570 0.863 27.967 1.00 38.28 307 GLY A O 1
ATOM 2310 N N . PHE A 1 308 ? 13.373 0.990 26.630 1.00 40.41 308 PHE A N 1
ATOM 2311 C CA . PHE A 1 308 ? 12.651 1.351 25.410 1.00 40.41 308 PHE A CA 1
ATOM 2312 C C . PHE A 1 308 ? 11.750 0.190 24.947 1.00 40.41 308 PHE A C 1
ATOM 2314 O O . PHE A 1 308 ? 10.734 0.418 24.298 1.00 40.41 308 PHE A O 1
ATOM 2321 N N . GLU A 1 309 ? 12.086 -1.039 25.361 1.00 43.22 309 GLU A N 1
ATOM 2322 C CA . GLU A 1 309 ? 11.329 -2.274 25.114 1.00 43.22 309 GLU A CA 1
ATOM 2323 C C . GLU A 1 309 ? 9.922 -2.268 25.742 1.00 43.22 309 GLU A C 1
ATOM 2325 O O . GLU A 1 309 ? 9.047 -2.980 25.270 1.00 43.22 309 GLU A O 1
ATOM 2330 N N . ALA A 1 310 ? 9.644 -1.435 26.753 1.00 42.22 310 ALA A N 1
ATOM 2331 C CA . ALA A 1 310 ? 8.358 -1.485 27.458 1.00 42.22 310 ALA A CA 1
ATOM 2332 C C . ALA A 1 310 ? 7.234 -0.634 26.827 1.00 42.22 310 ALA A C 1
ATOM 2334 O O . ALA A 1 310 ? 6.073 -0.807 27.189 1.00 42.22 310 ALA A O 1
ATOM 2335 N N . PHE A 1 311 ? 7.537 0.301 25.914 1.00 45.66 311 PHE A N 1
ATOM 2336 C CA . PHE A 1 311 ? 6.551 1.314 25.487 1.00 45.66 311 PHE A CA 1
ATOM 2337 C C . PHE A 1 311 ? 5.992 1.148 24.069 1.00 45.66 311 PHE A C 1
ATOM 2339 O O . PHE A 1 311 ? 4.930 1.704 23.789 1.00 45.66 311 PHE A O 1
ATOM 2346 N N . TYR A 1 312 ? 6.654 0.392 23.188 1.00 52.84 312 TYR A N 1
ATOM 2347 C CA . TYR A 1 312 ? 6.244 0.276 21.779 1.00 52.84 312 TYR A CA 1
ATOM 2348 C C . TYR A 1 312 ? 5.652 -1.090 21.391 1.00 52.84 312 TYR A C 1
ATOM 2350 O O . TYR A 1 312 ? 4.961 -1.167 20.380 1.00 52.84 312 TYR A O 1
ATOM 2358 N N . ASP A 1 313 ? 5.820 -2.134 22.208 1.00 52.03 313 ASP A N 1
ATOM 2359 C CA . ASP A 1 313 ? 5.498 -3.517 21.807 1.00 52.03 313 ASP A CA 1
ATOM 2360 C C . ASP A 1 313 ? 4.024 -3.931 21.929 1.00 52.03 313 ASP A C 1
ATOM 2362 O O . ASP A 1 313 ? 3.649 -5.009 21.473 1.00 52.03 313 ASP A O 1
ATOM 2366 N N . ALA A 1 314 ? 3.152 -3.107 22.512 1.00 62.12 314 ALA A N 1
ATOM 2367 C CA . ALA A 1 314 ? 1.770 -3.537 22.724 1.00 62.12 314 ALA A CA 1
ATOM 2368 C C . ALA A 1 314 ? 0.908 -3.504 21.446 1.00 62.12 314 ALA A C 1
ATOM 2370 O O . ALA A 1 314 ? -0.119 -4.178 21.404 1.00 62.12 314 ALA A O 1
ATOM 2371 N N . TYR A 1 315 ? 1.284 -2.730 20.415 1.00 77.75 315 TYR A N 1
ATOM 2372 C CA . TYR A 1 315 ? 0.403 -2.491 19.266 1.00 77.75 315 TYR A CA 1
ATOM 2373 C C . TYR A 1 315 ? 1.137 -2.375 17.934 1.00 77.75 315 TYR A C 1
ATOM 2375 O O . TYR A 1 315 ? 2.212 -1.776 17.880 1.00 77.75 315 TYR A O 1
ATOM 2383 N N . PRO A 1 316 ? 0.537 -2.886 16.847 1.00 85.50 316 PRO A N 1
ATOM 2384 C CA . PRO A 1 316 ? 1.156 -2.839 15.539 1.00 85.50 316 PRO A CA 1
ATOM 2385 C C . PRO A 1 316 ? 1.197 -1.421 14.942 1.00 85.50 316 PRO A C 1
ATOM 2387 O O . PRO A 1 316 ? 0.335 -0.567 15.174 1.00 85.50 316 PRO A O 1
ATOM 2390 N N . ASP A 1 317 ? 2.206 -1.179 14.114 1.00 86.50 317 ASP A N 1
ATOM 2391 C CA . ASP A 1 317 ? 2.447 0.072 13.409 1.00 86.50 317 ASP A CA 1
ATOM 2392 C C . ASP A 1 317 ? 1.639 0.136 12.111 1.00 86.50 317 ASP A C 1
ATOM 2394 O O . ASP A 1 317 ? 1.828 -0.661 11.188 1.00 86.50 317 ASP A O 1
ATOM 2398 N N . ILE A 1 318 ? 0.775 1.144 11.987 1.00 88.62 318 ILE A N 1
ATOM 2399 C CA . ILE A 1 318 ? -0.041 1.370 10.785 1.00 88.62 318 ILE A CA 1
ATOM 2400 C C . ILE A 1 318 ? 0.647 2.290 9.767 1.00 88.62 318 ILE A C 1
ATOM 2402 O O . ILE A 1 318 ? 0.262 2.381 8.597 1.00 88.62 318 ILE A O 1
ATOM 2406 N N . SER A 1 319 ? 1.683 3.007 10.194 1.00 85.75 319 SER A N 1
ATOM 2407 C CA . SER A 1 319 ? 2.487 3.836 9.306 1.00 85.75 319 SER A CA 1
ATOM 2408 C C . SER A 1 319 ? 3.881 4.022 9.867 1.00 85.75 319 SER A C 1
ATOM 2410 O O . SER A 1 319 ? 4.025 4.408 11.024 1.00 85.75 319 SER A O 1
ATOM 2412 N N . HIS A 1 320 ? 4.886 3.872 9.008 1.00 84.38 320 HIS A N 1
ATOM 2413 C CA . HIS A 1 320 ? 6.247 4.285 9.305 1.00 84.38 320 HIS A CA 1
ATOM 2414 C C . HIS A 1 320 ? 6.743 5.293 8.267 1.00 84.38 320 HIS A C 1
ATOM 2416 O O . HIS A 1 320 ? 6.833 5.013 7.065 1.00 84.38 320 HIS A O 1
ATOM 2422 N N . ALA A 1 321 ? 7.072 6.477 8.771 1.00 79.81 321 ALA A N 1
ATOM 2423 C CA . ALA A 1 321 ? 7.488 7.626 7.997 1.00 79.81 321 ALA A CA 1
ATOM 2424 C C . ALA A 1 321 ? 8.872 8.107 8.434 1.00 79.81 321 ALA A C 1
ATOM 2426 O O . ALA A 1 321 ? 8.953 8.888 9.377 1.00 79.81 321 ALA A O 1
ATOM 2427 N N . SER A 1 322 ? 9.943 7.684 7.756 1.00 75.94 322 SER A N 1
ATOM 2428 C CA . SER A 1 322 ? 11.308 8.110 8.108 1.00 75.94 322 SER A CA 1
ATOM 2429 C C . SER A 1 322 ? 11.907 9.105 7.118 1.00 75.94 322 SER A C 1
ATOM 2431 O O . SER A 1 322 ? 11.681 9.053 5.906 1.00 75.94 322 SER A O 1
ATOM 2433 N N . LEU A 1 323 ? 12.695 10.038 7.650 1.00 69.00 323 LEU A N 1
ATOM 2434 C CA . LEU A 1 323 ? 13.543 10.954 6.887 1.00 69.00 323 LEU A CA 1
ATOM 2435 C C . LEU A 1 323 ? 14.985 10.449 6.727 1.00 69.00 323 LEU A C 1
ATOM 2437 O O . LEU A 1 323 ? 15.793 11.123 6.085 1.00 69.00 323 LEU A O 1
ATOM 2441 N N . GLY A 1 324 ? 15.318 9.277 7.268 1.00 61.09 324 GLY A N 1
ATOM 2442 C CA . GLY A 1 324 ? 16.606 8.653 7.027 1.00 61.09 324 GLY A CA 1
ATOM 2443 C C . GLY A 1 324 ? 17.762 9.278 7.760 1.00 61.09 324 GLY A C 1
ATOM 2444 O O . GLY A 1 324 ? 18.703 9.761 7.125 1.00 61.09 324 GLY A O 1
ATOM 2445 N N . ARG A 1 325 ? 17.754 9.240 9.094 1.00 59.69 325 ARG A N 1
ATOM 2446 C CA . ARG A 1 325 ? 18.923 9.667 9.889 1.00 59.69 325 ARG A CA 1
ATOM 2447 C C . ARG A 1 325 ? 20.193 8.891 9.539 1.00 59.69 325 ARG A C 1
ATOM 2449 O O . ARG A 1 325 ? 21.280 9.444 9.665 1.00 59.69 325 ARG A O 1
ATOM 2456 N N . ASN A 1 326 ? 20.075 7.675 9.007 1.00 57.38 326 ASN A N 1
ATOM 2457 C CA . ASN A 1 326 ? 21.202 6.920 8.447 1.00 57.38 326 ASN A CA 1
ATOM 2458 C C . ASN A 1 326 ? 21.915 7.622 7.270 1.00 57.38 326 ASN A C 1
ATOM 2460 O O . ASN A 1 326 ? 23.048 7.275 6.945 1.00 57.38 326 ASN A O 1
ATOM 2464 N N . SER A 1 327 ? 21.297 8.632 6.644 1.00 52.31 327 SER A N 1
ATOM 2465 C CA . SER A 1 327 ? 21.917 9.449 5.597 1.00 52.31 327 SER A CA 1
ATOM 2466 C C . SER A 1 327 ? 22.848 10.537 6.143 1.00 52.31 327 SER A C 1
ATOM 2468 O O . SER A 1 327 ? 23.576 11.171 5.371 1.00 52.31 327 SER A O 1
ATOM 2470 N N . LEU A 1 328 ? 22.874 10.765 7.463 1.00 56.59 328 LEU A N 1
ATOM 2471 C CA . LEU A 1 328 ? 23.808 11.702 8.071 1.00 56.59 328 LEU A CA 1
ATOM 2472 C C . LEU A 1 328 ? 25.226 11.132 7.995 1.00 56.59 328 LEU A C 1
ATOM 2474 O O . LEU A 1 328 ? 25.700 10.431 8.880 1.00 56.59 328 LEU A O 1
ATOM 2478 N N . VAL A 1 329 ? 25.958 11.563 6.965 1.00 48.28 329 VAL A N 1
ATOM 2479 C CA . VAL A 1 329 ? 27.421 11.409 6.804 1.00 48.28 329 VAL A CA 1
ATOM 2480 C C . VAL A 1 329 ? 28.207 11.929 8.029 1.00 48.28 329 VAL A C 1
ATOM 2482 O O . VAL A 1 329 ? 29.401 11.686 8.161 1.00 48.28 329 VAL A O 1
ATOM 2485 N N . LEU A 1 330 ? 27.530 12.620 8.954 1.00 47.81 330 LEU A N 1
ATOM 2486 C CA . LEU A 1 330 ? 28.014 13.006 10.278 1.00 47.81 330 LEU A CA 1
ATOM 2487 C C . LEU A 1 330 ? 27.895 11.896 11.340 1.00 47.81 330 LEU A C 1
ATOM 2489 O O . LEU A 1 330 ? 27.999 12.196 12.529 1.00 47.81 330 LEU A O 1
ATOM 2493 N N . CYS A 1 331 ? 27.813 10.622 10.943 1.00 52.75 331 CYS A N 1
ATOM 2494 C CA . CYS A 1 331 ? 28.515 9.553 11.660 1.00 52.75 331 CYS A CA 1
ATOM 2495 C C . CYS A 1 331 ? 30.035 9.826 11.621 1.00 52.75 331 CYS A C 1
ATOM 2497 O O . CYS A 1 331 ? 30.824 9.082 11.037 1.00 52.75 331 CYS A O 1
ATOM 2499 N N . ASP A 1 332 ? 30.454 10.972 12.153 1.00 43.69 332 ASP A N 1
ATOM 2500 C CA . ASP A 1 332 ? 31.848 11.322 12.294 1.00 43.69 332 ASP A CA 1
ATOM 2501 C C . ASP A 1 332 ? 32.431 10.305 13.271 1.00 43.69 332 ASP A C 1
ATOM 2503 O O . ASP A 1 332 ? 31.989 10.206 14.417 1.00 43.69 332 ASP A O 1
ATOM 2507 N N . ALA A 1 333 ? 33.424 9.543 12.817 1.00 50.03 333 ALA A N 1
ATOM 2508 C CA . ALA A 1 333 ? 34.165 8.589 13.634 1.00 50.03 333 ALA A CA 1
ATOM 2509 C C . ALA A 1 333 ? 34.769 9.227 14.906 1.00 50.03 333 ALA A C 1
ATOM 2511 O O . ALA A 1 333 ? 35.296 8.518 15.756 1.00 50.03 333 ALA A O 1
ATOM 2512 N N . THR A 1 334 ? 34.724 10.557 15.036 1.00 50.44 334 THR A N 1
ATOM 2513 C CA . THR A 1 334 ? 35.143 11.297 16.229 1.00 50.44 334 THR A CA 1
ATOM 2514 C C . THR A 1 334 ? 34.026 11.593 17.240 1.00 50.44 334 THR A C 1
ATOM 2516 O O . THR A 1 334 ? 34.342 12.015 18.350 1.00 50.44 334 THR A O 1
ATOM 2519 N N . ALA A 1 335 ? 32.747 11.372 16.907 1.00 52.94 335 ALA A N 1
ATOM 2520 C CA . ALA A 1 335 ? 31.607 11.727 17.761 1.00 52.94 335 ALA A CA 1
ATOM 2521 C C . ALA A 1 335 ? 30.963 10.549 18.519 1.00 52.94 335 ALA A C 1
ATOM 2523 O O . ALA A 1 335 ? 30.024 10.794 19.272 1.00 52.94 335 ALA A O 1
ATOM 2524 N N . ASN A 1 336 ? 31.435 9.305 18.345 1.00 53.47 336 ASN A N 1
ATOM 2525 C CA . ASN A 1 336 ? 30.892 8.099 19.004 1.00 53.47 336 ASN A CA 1
ATOM 2526 C C . ASN A 1 336 ? 29.360 7.933 18.901 1.00 53.47 336 ASN A C 1
ATOM 2528 O O . ASN A 1 336 ? 28.752 7.251 19.719 1.00 53.47 336 ASN A O 1
ATOM 2532 N N . ARG A 1 337 ? 28.710 8.554 17.912 1.00 55.06 337 ARG A N 1
ATOM 2533 C CA . ARG A 1 337 ? 27.288 8.320 17.653 1.00 55.06 337 ARG A CA 1
ATOM 2534 C C . ARG A 1 337 ? 27.182 7.131 16.716 1.00 55.06 337 ARG A C 1
ATOM 2536 O O . ARG A 1 337 ? 27.612 7.220 15.566 1.00 55.06 337 ARG A O 1
ATOM 2543 N N . GLU A 1 338 ? 26.676 6.020 17.236 1.00 49.97 338 GLU A N 1
ATOM 2544 C CA . GLU A 1 338 ? 26.439 4.809 16.459 1.00 49.97 338 GLU A CA 1
ATOM 2545 C C . GLU A 1 338 ? 25.471 5.111 15.311 1.00 49.97 338 GLU A C 1
ATOM 2547 O O . GLU A 1 338 ? 24.443 5.772 15.484 1.00 49.97 338 GLU A O 1
ATOM 2552 N N . CYS A 1 339 ? 25.834 4.672 14.106 1.00 56.06 339 CYS A N 1
ATOM 2553 C CA . CYS A 1 339 ? 24.972 4.827 12.948 1.00 56.06 339 CYS A CA 1
ATOM 2554 C C . CYS A 1 339 ? 23.750 3.928 13.109 1.00 56.06 339 CYS A C 1
ATOM 2556 O O . CYS A 1 339 ? 23.890 2.720 13.300 1.00 56.06 339 CYS A O 1
ATOM 2558 N N . VAL A 1 340 ? 22.564 4.512 12.952 1.00 57.84 340 VAL A N 1
ATOM 2559 C CA . VAL A 1 340 ? 21.315 3.760 12.838 1.00 57.84 340 VAL A CA 1
ATOM 2560 C C . VAL A 1 340 ? 21.464 2.759 11.695 1.00 57.84 340 VAL A C 1
ATOM 2562 O O . VAL A 1 340 ? 21.722 3.146 10.553 1.00 57.84 340 VAL A O 1
ATOM 2565 N N . SER A 1 341 ? 21.354 1.470 12.013 1.00 65.19 341 SER A N 1
ATOM 2566 C CA . SER A 1 341 ? 21.470 0.407 11.016 1.00 65.19 341 SER A CA 1
ATOM 2567 C C . SER A 1 341 ? 20.227 0.358 10.118 1.00 65.19 341 SER A C 1
ATOM 2569 O O . SER A 1 341 ? 19.141 0.741 10.544 1.00 65.19 341 SER A O 1
ATOM 2571 N N . SER A 1 342 ? 20.346 -0.195 8.905 1.00 66.00 342 SER A N 1
ATOM 2572 C CA . SER A 1 342 ? 19.202 -0.479 8.008 1.00 66.00 342 SER A CA 1
ATOM 2573 C C . SER A 1 342 ? 18.104 -1.307 8.663 1.00 66.00 342 SER A C 1
ATOM 2575 O O . SER A 1 342 ? 16.980 -1.338 8.177 1.00 66.00 342 SER A O 1
ATOM 2577 N N . HIS A 1 343 ? 18.446 -2.027 9.729 1.00 72.94 343 HIS A N 1
ATOM 2578 C CA . HIS A 1 343 ? 17.607 -3.056 10.315 1.00 72.94 343 HIS A CA 1
ATOM 2579 C C . HIS A 1 343 ? 16.532 -2.511 11.251 1.00 72.94 343 HIS A C 1
ATOM 2581 O O . HIS A 1 343 ? 15.757 -3.309 11.762 1.00 72.94 343 HIS A O 1
ATOM 2587 N N . TYR A 1 344 ? 16.427 -1.191 11.447 1.00 76.81 344 TYR A N 1
ATOM 2588 C CA . TYR A 1 344 ? 15.376 -0.623 12.299 1.00 76.81 344 TYR A CA 1
ATOM 2589 C C . TYR A 1 344 ? 13.975 -1.047 11.829 1.00 76.81 344 TYR A C 1
ATOM 2591 O O . TYR A 1 344 ? 13.113 -1.341 12.644 1.00 76.81 344 TYR A O 1
ATOM 2599 N N . VAL A 1 345 ? 13.764 -1.188 10.513 1.00 83.25 345 VAL A N 1
ATOM 2600 C CA . VAL A 1 345 ? 12.485 -1.651 9.946 1.00 83.25 345 VAL A CA 1
ATOM 2601 C C . VAL A 1 345 ? 12.152 -3.081 10.386 1.00 83.25 345 VAL A C 1
ATOM 2603 O O . VAL A 1 345 ? 10.986 -3.438 10.478 1.00 83.25 345 VAL A O 1
ATOM 2606 N N . GLN A 1 346 ? 13.165 -3.903 10.670 1.00 84.44 346 GLN A N 1
ATOM 2607 C CA . GLN A 1 346 ? 12.995 -5.294 11.098 1.00 84.44 346 GLN A CA 1
ATOM 2608 C C . GLN A 1 346 ? 12.610 -5.416 12.578 1.00 84.44 346 GLN A C 1
ATOM 2610 O O . GLN A 1 346 ? 12.243 -6.502 13.010 1.00 84.44 346 GLN A O 1
ATOM 2615 N N . GLN A 1 347 ? 12.731 -4.328 13.341 1.00 82.69 347 GLN A N 1
ATOM 2616 C CA . GLN A 1 347 ? 12.345 -4.254 14.752 1.00 82.69 347 GLN A CA 1
ATOM 2617 C C . GLN A 1 347 ? 10.901 -3.773 14.927 1.00 82.69 347 GLN A C 1
ATOM 2619 O O . GLN A 1 347 ? 10.384 -3.799 16.035 1.00 82.69 347 GLN A O 1
ATOM 2624 N N . LEU A 1 348 ? 10.263 -3.321 13.846 1.00 85.75 348 LEU A N 1
ATOM 2625 C CA . LEU A 1 348 ? 8.875 -2.882 13.865 1.00 85.75 348 LEU A CA 1
ATOM 2626 C C . LEU A 1 348 ? 7.943 -4.087 13.731 1.00 85.75 348 LEU A C 1
ATOM 2628 O O . LEU A 1 348 ? 8.255 -5.051 13.028 1.00 85.75 348 LEU A O 1
ATOM 2632 N N . SER A 1 349 ? 6.772 -3.988 14.348 1.00 90.12 349 SER A N 1
ATOM 2633 C CA . SER A 1 349 ? 5.660 -4.918 14.161 1.00 90.12 349 SER A CA 1
ATOM 2634 C C . SER A 1 349 ? 4.580 -4.177 13.390 1.00 90.12 349 SER A C 1
ATOM 2636 O O . SER A 1 349 ? 3.884 -3.343 13.950 1.00 90.12 349 SER A O 1
ATOM 2638 N N . ALA A 1 350 ? 4.482 -4.396 12.084 1.00 92.56 350 ALA A N 1
ATOM 2639 C CA . ALA A 1 350 ? 3.561 -3.658 11.233 1.00 92.56 350 ALA A CA 1
ATOM 2640 C C . ALA A 1 350 ? 2.183 -4.318 11.196 1.00 92.56 350 ALA A C 1
ATOM 2642 O O . ALA A 1 350 ? 2.054 -5.536 11.048 1.00 92.56 350 ALA A O 1
ATOM 2643 N N . ASP A 1 351 ? 1.147 -3.488 11.212 1.00 95.00 351 ASP A N 1
ATOM 2644 C CA . ASP A 1 351 ? -0.206 -3.934 10.908 1.00 95.00 351 ASP A CA 1
ATOM 2645 C C . ASP A 1 351 ? -0.261 -4.447 9.452 1.00 95.00 351 ASP A C 1
ATOM 2647 O O . ASP A 1 351 ? 0.432 -3.899 8.584 1.00 95.00 351 ASP A O 1
ATOM 2651 N N . PRO A 1 352 ? -1.080 -5.461 9.114 1.00 96.56 352 PRO A N 1
ATOM 2652 C CA . PRO A 1 352 ? -1.289 -5.872 7.727 1.00 96.56 352 PRO A CA 1
ATOM 2653 C C . PRO A 1 352 ? -1.666 -4.724 6.779 1.00 96.56 352 PRO A C 1
ATOM 2655 O O . PRO A 1 352 ? -1.295 -4.764 5.603 1.00 96.56 352 PRO A O 1
ATOM 2658 N N . ALA A 1 353 ? -2.364 -3.696 7.265 1.00 96.62 353 ALA A N 1
ATOM 2659 C CA . ALA A 1 353 ? -2.701 -2.480 6.533 1.00 96.62 353 ALA A CA 1
ATOM 2660 C C . ALA A 1 353 ? -1.576 -1.432 6.526 1.00 96.62 353 ALA A C 1
ATOM 2662 O O . ALA A 1 353 ? -1.699 -0.409 5.858 1.00 96.62 353 ALA A O 1
ATOM 2663 N N . GLY A 1 354 ? -0.469 -1.694 7.219 1.00 95.81 354 GLY A N 1
ATOM 2664 C CA . GLY A 1 354 ? 0.622 -0.769 7.466 1.00 95.81 354 GLY A CA 1
ATOM 2665 C C . GLY A 1 354 ? 1.304 -0.235 6.204 1.00 95.81 354 GLY A C 1
ATOM 2666 O O . GLY A 1 354 ? 1.689 -0.991 5.299 1.00 95.81 354 GLY A O 1
ATOM 2667 N N . VAL A 1 355 ? 1.509 1.087 6.183 1.00 95.44 355 VAL A N 1
ATOM 2668 C CA . VAL A 1 355 ? 2.126 1.835 5.078 1.00 95.44 355 VAL A CA 1
ATOM 2669 C C . VAL A 1 355 ? 3.530 2.307 5.448 1.00 95.44 355 VAL A C 1
ATOM 2671 O O . VAL A 1 355 ? 3.721 3.085 6.378 1.00 95.44 355 VAL A O 1
ATOM 2674 N N . PHE A 1 356 ? 4.519 1.918 4.651 1.00 93.31 356 PHE A N 1
ATOM 2675 C CA . PHE A 1 356 ? 5.876 2.448 4.752 1.00 93.31 356 PHE A CA 1
ATOM 2676 C C . PHE A 1 356 ? 6.136 3.508 3.682 1.00 93.31 356 PHE A C 1
ATOM 2678 O O . PHE A 1 356 ? 6.037 3.247 2.481 1.00 93.31 356 PHE A O 1
ATOM 2685 N N . ALA A 1 357 ? 6.552 4.704 4.084 1.00 89.94 357 ALA A N 1
ATOM 2686 C CA . ALA A 1 357 ? 7.139 5.655 3.150 1.00 89.94 357 ALA A CA 1
ATOM 2687 C C . ALA A 1 357 ? 8.333 6.327 3.803 1.00 89.94 357 ALA A C 1
ATOM 2689 O O . ALA A 1 357 ? 8.213 6.969 4.838 1.00 89.94 357 ALA A O 1
ATOM 2690 N N . SER A 1 358 ? 9.490 6.218 3.166 1.00 84.69 358 SER A N 1
ATOM 2691 C CA . SER A 1 358 ? 10.689 6.891 3.644 1.00 84.69 358 SER A CA 1
ATOM 2692 C C . SER A 1 358 ? 11.210 7.856 2.589 1.00 84.69 358 SER A C 1
ATOM 2694 O O . SER A 1 358 ? 11.116 7.615 1.381 1.00 84.69 358 SER A O 1
ATOM 2696 N N . VAL A 1 359 ? 11.741 8.978 3.062 1.00 77.44 359 VAL A N 1
ATOM 2697 C CA . VAL A 1 359 ? 12.487 9.947 2.256 1.00 77.44 359 VAL A CA 1
ATOM 2698 C C . VAL A 1 359 ? 13.964 9.536 2.152 1.00 77.44 359 VAL A C 1
ATOM 2700 O O . VAL A 1 359 ? 14.761 10.207 1.495 1.00 77.44 359 VAL A O 1
ATOM 2703 N N . GLU A 1 360 ? 14.333 8.400 2.752 1.00 75.31 360 GLU A N 1
ATOM 2704 C CA . GLU A 1 360 ? 15.633 7.779 2.553 1.00 75.31 360 GLU A CA 1
ATOM 2705 C C . GLU A 1 360 ? 15.932 7.602 1.073 1.00 75.31 360 GLU A C 1
ATOM 2707 O O . GLU A 1 360 ? 15.129 7.092 0.282 1.00 75.31 360 GLU A O 1
ATOM 2712 N N . SER A 1 361 ? 17.155 7.995 0.717 1.00 73.25 361 SER A N 1
ATOM 2713 C CA . SER A 1 361 ? 17.734 7.546 -0.540 1.00 73.25 361 SER A CA 1
ATOM 2714 C C . SER A 1 361 ? 17.667 6.025 -0.552 1.00 73.25 361 SER A C 1
ATOM 2716 O O . SER A 1 361 ? 17.804 5.398 0.491 1.00 73.25 361 SER A O 1
ATOM 2718 N N . PHE A 1 362 ? 17.428 5.428 -1.717 1.00 76.81 362 PHE A N 1
ATOM 2719 C CA . PHE A 1 362 ? 17.614 3.988 -1.890 1.00 76.81 362 PHE A CA 1
ATOM 2720 C C . PHE A 1 362 ? 16.691 3.053 -1.085 1.00 76.81 362 PHE A C 1
ATOM 2722 O O . PHE A 1 362 ? 16.894 1.837 -1.125 1.00 76.81 362 PHE A O 1
ATOM 2729 N N . ASN A 1 363 ? 15.619 3.559 -0.468 1.00 86.06 363 ASN A N 1
ATOM 2730 C CA . ASN A 1 363 ? 14.642 2.722 0.241 1.00 86.06 363 ASN A CA 1
ATOM 2731 C C . ASN A 1 363 ? 13.938 1.677 -0.657 1.00 86.06 363 ASN A C 1
ATOM 2733 O O . ASN A 1 363 ? 13.343 0.726 -0.154 1.00 86.06 363 ASN A O 1
ATOM 2737 N N . GLY A 1 364 ? 14.023 1.829 -1.986 1.00 88.94 364 GLY A N 1
ATOM 2738 C CA . GLY A 1 364 ? 13.577 0.865 -2.993 1.00 88.94 364 GLY A CA 1
ATOM 2739 C C . GLY A 1 364 ? 14.683 0.041 -3.661 1.00 88.94 364 GLY A C 1
ATOM 2740 O O . GLY A 1 364 ? 14.384 -0.682 -4.611 1.00 88.94 364 GLY A O 1
ATOM 2741 N N . LEU A 1 365 ? 15.948 0.092 -3.211 1.00 85.75 365 LEU A N 1
ATOM 2742 C CA . LEU A 1 365 ? 17.046 -0.681 -3.831 1.00 85.75 365 LEU A CA 1
ATOM 2743 C C . LEU A 1 365 ? 16.797 -2.191 -3.836 1.00 85.75 365 LEU A C 1
ATOM 2745 O O . LEU A 1 365 ? 17.263 -2.896 -4.737 1.00 85.75 365 LEU A O 1
ATOM 2749 N N . GLY A 1 366 ? 16.033 -2.689 -2.861 1.00 86.19 366 GLY A N 1
ATOM 2750 C CA . GLY A 1 366 ? 15.649 -4.099 -2.790 1.00 86.19 366 GLY A CA 1
ATOM 2751 C C . GLY A 1 366 ? 14.903 -4.577 -4.035 1.00 86.19 366 GLY A C 1
ATOM 2752 O O . GLY A 1 366 ? 15.098 -5.718 -4.454 1.00 86.19 366 GLY A O 1
ATOM 2753 N N . LEU A 1 367 ? 14.132 -3.696 -4.686 1.00 86.50 367 LEU A N 1
ATOM 2754 C CA . LEU A 1 367 ? 13.345 -4.023 -5.882 1.00 86.50 367 LEU A CA 1
ATOM 2755 C C . LEU A 1 367 ? 14.214 -4.544 -7.025 1.00 86.50 367 LEU A C 1
ATOM 2757 O O . LEU A 1 367 ? 13.815 -5.429 -7.779 1.00 86.50 367 LEU A O 1
ATOM 2761 N N . TRP A 1 368 ? 15.432 -4.025 -7.136 1.00 80.81 368 TRP A N 1
ATOM 2762 C CA . TRP A 1 368 ? 16.393 -4.458 -8.136 1.00 80.81 368 TRP A CA 1
ATOM 2763 C C . TRP A 1 368 ? 17.626 -5.111 -7.505 1.00 80.81 368 TRP A C 1
ATOM 2765 O O . TRP A 1 368 ? 18.663 -5.256 -8.151 1.00 80.81 368 TRP A O 1
ATOM 2775 N N . GLY A 1 369 ? 17.507 -5.594 -6.264 1.00 77.94 369 GLY A N 1
ATOM 2776 C CA . GLY A 1 369 ? 18.524 -6.366 -5.551 1.00 77.94 369 GLY A CA 1
ATOM 2777 C C . GLY A 1 369 ? 19.856 -5.638 -5.373 1.00 77.94 369 GLY A C 1
ATOM 2778 O O . GLY A 1 369 ? 20.902 -6.273 -5.527 1.00 77.94 369 GLY A O 1
ATOM 2779 N N . GLY A 1 370 ? 19.816 -4.324 -5.147 1.00 71.06 370 GLY A N 1
ATOM 2780 C CA . GLY A 1 370 ? 20.956 -3.555 -4.654 1.00 71.06 370 GLY A CA 1
ATOM 2781 C C . GLY A 1 370 ? 21.162 -3.772 -3.151 1.00 71.06 370 GLY A C 1
ATOM 2782 O O . GLY A 1 370 ? 20.233 -4.158 -2.443 1.00 71.06 370 GLY A O 1
ATOM 2783 N N . SER A 1 371 ? 22.382 -3.529 -2.664 1.00 71.56 371 SER A N 1
ATOM 2784 C CA . SER A 1 371 ? 22.632 -3.430 -1.220 1.00 71.56 371 SER A CA 1
ATOM 2785 C C . SER A 1 371 ? 21.972 -2.162 -0.699 1.00 71.56 371 SER A C 1
ATOM 2787 O O . SER A 1 371 ? 22.168 -1.107 -1.295 1.00 71.56 371 SER A O 1
ATOM 2789 N N . THR A 1 372 ? 21.245 -2.246 0.411 1.00 71.56 372 THR A N 1
ATOM 2790 C CA . THR A 1 372 ? 20.620 -1.084 1.055 1.00 71.56 372 THR A CA 1
ATOM 2791 C C . THR A 1 372 ? 21.638 -0.111 1.643 1.00 71.56 372 THR A C 1
ATOM 2793 O O . THR A 1 372 ? 21.265 0.979 2.044 1.00 71.56 372 THR A O 1
ATOM 2796 N N . ALA A 1 373 ? 22.925 -0.482 1.697 1.00 70.44 373 ALA A N 1
ATOM 2797 C CA . ALA A 1 373 ? 23.999 0.344 2.249 1.00 70.44 373 ALA A CA 1
ATOM 2798 C C . ALA A 1 373 ? 23.715 0.855 3.678 1.00 70.44 373 ALA A C 1
ATOM 2800 O O . ALA A 1 373 ? 24.183 1.927 4.049 1.00 70.44 373 ALA A O 1
ATOM 2801 N N . GLY A 1 374 ? 22.965 0.088 4.479 1.00 69.75 374 GLY A N 1
ATOM 2802 C CA . GLY A 1 374 ? 22.559 0.509 5.822 1.00 69.75 374 GLY A CA 1
ATOM 2803 C C . GLY A 1 374 ? 21.283 1.358 5.856 1.00 69.75 374 GLY A C 1
ATOM 2804 O O . GLY A 1 374 ? 20.983 1.934 6.895 1.00 69.75 374 GLY A O 1
ATOM 2805 N N . GLN A 1 375 ? 20.518 1.410 4.758 1.00 77.00 375 GLN A N 1
ATOM 2806 C CA . GLN A 1 375 ? 19.235 2.110 4.677 1.00 77.00 375 GLN A CA 1
ATOM 2807 C C . GLN A 1 375 ? 18.014 1.204 4.856 1.00 77.00 375 GLN A C 1
ATOM 2809 O O . GLN A 1 375 ? 18.039 0.038 4.461 1.00 77.00 375 GLN A O 1
ATOM 2814 N N . GLY A 1 376 ? 16.965 1.734 5.484 1.00 77.50 376 GLY A N 1
ATOM 2815 C CA . GLY A 1 376 ? 15.705 1.035 5.690 1.00 77.50 376 GLY A CA 1
ATOM 2816 C C . GLY A 1 376 ? 15.019 0.789 4.352 1.00 77.50 376 GLY A C 1
ATOM 2817 O O . GLY A 1 376 ? 14.883 1.689 3.516 1.00 77.50 376 GLY A O 1
ATOM 2818 N N . ASN A 1 377 ? 14.608 -0.453 4.114 1.00 87.75 377 ASN A N 1
ATOM 2819 C CA . ASN A 1 377 ? 14.031 -0.862 2.842 1.00 87.75 377 ASN A CA 1
ATOM 2820 C C . ASN A 1 377 ? 12.560 -1.224 3.006 1.00 87.75 377 ASN A C 1
ATOM 2822 O O . ASN A 1 377 ? 12.198 -2.039 3.850 1.00 87.75 377 ASN A O 1
ATOM 2826 N N . GLY A 1 378 ? 11.694 -0.697 2.141 1.00 91.00 378 GLY A N 1
ATOM 2827 C CA . GLY A 1 378 ? 10.272 -1.044 2.223 1.00 91.00 378 GLY A CA 1
ATOM 2828 C C . GLY A 1 378 ? 9.966 -2.502 1.905 1.00 91.00 378 GLY A C 1
ATOM 2829 O O . GLY A 1 378 ? 8.923 -3.014 2.291 1.00 91.00 378 GLY A O 1
ATOM 2830 N N . LEU A 1 379 ? 10.871 -3.207 1.227 1.00 92.62 379 LEU A N 1
ATOM 2831 C CA . LEU A 1 379 ? 10.744 -4.650 1.068 1.00 92.62 379 LEU A CA 1
ATOM 2832 C C . LEU A 1 379 ? 10.995 -5.400 2.382 1.00 92.62 379 LEU A C 1
ATOM 2834 O O . LEU A 1 379 ? 10.440 -6.483 2.558 1.00 92.62 379 LEU A O 1
ATOM 2838 N N . GLU A 1 380 ? 11.796 -4.842 3.294 1.00 90.88 380 GLU A N 1
ATOM 2839 C CA . GLU A 1 380 ? 11.983 -5.379 4.648 1.00 90.88 380 GLU A CA 1
ATOM 2840 C C . GLU A 1 380 ? 10.756 -5.094 5.515 1.00 90.88 380 GLU A C 1
ATOM 2842 O O . GLU A 1 380 ? 10.314 -5.987 6.224 1.00 90.88 380 GLU A O 1
ATOM 2847 N N . TRP A 1 381 ? 10.122 -3.925 5.374 1.00 92.94 381 TRP A N 1
ATOM 2848 C CA . TRP A 1 381 ? 8.830 -3.633 6.019 1.00 92.94 381 TRP A CA 1
ATOM 2849 C C . TRP A 1 381 ? 7.787 -4.715 5.725 1.00 92.94 381 TRP A C 1
ATOM 2851 O O . TRP A 1 381 ? 7.101 -5.205 6.616 1.00 92.94 381 TRP A O 1
ATOM 2861 N N . MET A 1 382 ? 7.716 -5.160 4.472 1.00 94.81 382 MET A N 1
ATOM 2862 C CA . MET A 1 382 ? 6.743 -6.178 4.077 1.00 94.81 382 MET A CA 1
ATOM 2863 C C . MET A 1 382 ? 7.077 -7.587 4.568 1.00 94.81 382 MET A C 1
ATOM 2865 O O . MET A 1 382 ? 6.164 -8.378 4.797 1.00 94.81 382 MET A O 1
ATOM 2869 N N . SER A 1 383 ? 8.369 -7.907 4.679 1.00 93.00 383 SER A N 1
ATOM 2870 C CA . SER A 1 383 ? 8.856 -9.275 4.912 1.00 93.00 383 SER A CA 1
ATOM 2871 C C . SER A 1 383 ? 9.304 -9.557 6.346 1.00 93.00 383 SER A C 1
ATOM 2873 O O . SER A 1 383 ? 9.360 -10.717 6.740 1.00 93.00 383 SER A O 1
ATOM 2875 N N . TYR A 1 384 ? 9.622 -8.519 7.119 1.00 91.44 384 TYR A N 1
ATOM 2876 C CA . TYR A 1 384 ? 10.013 -8.614 8.526 1.00 91.44 384 TYR A CA 1
ATOM 2877 C C . TYR A 1 384 ? 8.938 -8.025 9.432 1.00 91.44 384 TYR A C 1
ATOM 2879 O O . TYR A 1 384 ? 8.499 -8.712 10.345 1.00 91.44 384 TYR A O 1
ATOM 2887 N N . ALA A 1 385 ? 8.480 -6.800 9.149 1.00 91.62 385 ALA A N 1
ATOM 2888 C CA . ALA A 1 385 ? 7.478 -6.153 9.994 1.00 91.62 385 ALA A CA 1
ATOM 2889 C C . ALA A 1 385 ? 6.055 -6.674 9.727 1.00 91.62 385 ALA A C 1
ATOM 2891 O O . ALA A 1 385 ? 5.229 -6.673 10.626 1.00 91.62 385 ALA A O 1
ATOM 2892 N N . GLY A 1 386 ? 5.761 -7.151 8.510 1.00 93.81 386 GLY A N 1
ATOM 2893 C CA . GLY A 1 386 ? 4.462 -7.747 8.157 1.00 93.81 386 GLY A CA 1
ATOM 2894 C C . GLY A 1 386 ? 3.490 -6.809 7.434 1.00 93.81 386 GLY A C 1
ATOM 2895 O O . GLY A 1 386 ? 2.388 -7.230 7.069 1.00 93.81 386 GLY A O 1
ATOM 2896 N N . GLY A 1 387 ? 3.908 -5.578 7.132 1.00 95.75 387 GLY A N 1
ATOM 2897 C CA . GLY A 1 387 ? 3.080 -4.612 6.414 1.00 95.75 387 GLY A CA 1
ATOM 2898 C C . GLY A 1 387 ? 2.795 -5.035 4.970 1.00 95.75 387 GLY A C 1
ATOM 2899 O O . GLY A 1 387 ? 3.404 -5.971 4.439 1.00 95.75 387 GLY A O 1
ATOM 2900 N N . SER A 1 388 ? 1.861 -4.350 4.308 1.00 97.62 388 SER A N 1
ATOM 2901 C CA . SER A 1 388 ? 1.480 -4.687 2.921 1.00 97.62 388 SER A CA 1
ATOM 2902 C C . SER A 1 388 ? 1.713 -3.568 1.912 1.00 97.62 388 SER A C 1
ATOM 2904 O O . SER A 1 388 ? 1.651 -3.814 0.707 1.00 97.62 388 SER A O 1
ATOM 2906 N N . PHE A 1 389 ? 2.007 -2.352 2.377 1.00 97.81 389 PHE A N 1
ATOM 2907 C CA . PHE A 1 389 ? 2.044 -1.176 1.517 1.00 97.81 389 PHE A CA 1
ATOM 2908 C C . PHE A 1 389 ? 3.332 -0.394 1.679 1.00 97.81 389 PHE A C 1
ATOM 2910 O O . PHE A 1 389 ? 3.823 -0.189 2.790 1.00 97.81 389 PHE A O 1
ATOM 2917 N N . ALA A 1 390 ? 3.877 0.072 0.557 1.00 95.81 390 ALA A N 1
ATOM 2918 C CA . ALA A 1 390 ? 5.016 0.969 0.597 1.00 95.81 390 ALA A CA 1
ATOM 2919 C C . ALA A 1 390 ? 5.079 1.931 -0.590 1.00 95.81 390 ALA A C 1
ATOM 2921 O O . ALA A 1 390 ? 4.670 1.606 -1.704 1.00 95.81 390 ALA A O 1
ATOM 2922 N N . LEU A 1 391 ? 5.663 3.107 -0.368 1.00 94.00 391 LEU A N 1
ATOM 2923 C CA . LEU A 1 391 ? 6.012 4.060 -1.419 1.00 94.00 391 LEU A CA 1
ATOM 2924 C C . LEU A 1 391 ? 7.532 4.192 -1.483 1.00 94.00 391 LEU A C 1
ATOM 2926 O O . LEU A 1 391 ? 8.148 4.865 -0.654 1.00 94.00 391 LEU A O 1
ATOM 2930 N N . LEU A 1 392 ? 8.140 3.521 -2.462 1.00 91.94 392 LEU A N 1
ATOM 2931 C CA . LEU A 1 392 ? 9.595 3.402 -2.558 1.00 91.94 392 LEU A CA 1
ATOM 2932 C C . LEU A 1 392 ? 10.170 4.199 -3.712 1.00 91.94 392 LEU A C 1
ATOM 2934 O O . LEU A 1 392 ? 9.540 4.366 -4.748 1.00 91.94 392 LEU A O 1
ATOM 2938 N N . HIS A 1 393 ? 11.409 4.642 -3.566 1.00 87.56 393 HIS A N 1
ATOM 2939 C CA . HIS A 1 393 ? 12.190 5.238 -4.634 1.00 87.56 393 HIS A CA 1
ATOM 2940 C C . HIS A 1 393 ? 13.064 4.147 -5.243 1.00 87.56 393 HIS A C 1
ATOM 2942 O O . HIS A 1 393 ? 13.996 3.648 -4.610 1.00 87.56 393 HIS A O 1
ATOM 2948 N N . GLY A 1 394 ? 12.779 3.771 -6.490 1.00 78.62 394 GLY A N 1
ATOM 2949 C CA . GLY A 1 394 ? 13.580 2.781 -7.206 1.00 78.62 394 GLY A CA 1
ATOM 2950 C C . GLY A 1 394 ? 15.045 3.214 -7.366 1.00 78.62 394 GLY A C 1
ATOM 2951 O O . GLY A 1 394 ? 15.929 2.359 -7.453 1.00 78.62 394 GLY A O 1
ATOM 2952 N N . TYR A 1 395 ? 15.309 4.529 -7.379 1.00 79.62 395 TYR A N 1
ATOM 2953 C CA . TYR A 1 395 ? 16.647 5.117 -7.462 1.00 79.62 395 TYR A CA 1
ATOM 2954 C C . TYR A 1 395 ? 16.647 6.627 -7.117 1.00 79.62 395 TYR A C 1
ATOM 2956 O O . TYR A 1 395 ? 15.711 7.316 -7.505 1.00 79.62 395 TYR A O 1
ATOM 2964 N N . GLY A 1 396 ? 17.702 7.172 -6.491 1.00 69.88 396 GLY A N 1
ATOM 2965 C CA . GLY A 1 396 ? 17.972 8.631 -6.436 1.00 69.88 396 GLY A CA 1
ATOM 2966 C C . GLY A 1 396 ? 17.508 9.425 -5.191 1.00 69.88 396 GLY A C 1
ATOM 2967 O O . GLY A 1 396 ? 16.834 8.892 -4.315 1.00 69.88 396 GLY A O 1
ATOM 2968 N N . HIS A 1 397 ? 17.924 10.707 -5.129 1.00 57.28 397 HIS A N 1
ATOM 2969 C CA . HIS A 1 397 ? 18.030 11.586 -3.935 1.00 57.28 397 HIS A CA 1
ATOM 2970 C C . HIS A 1 397 ? 16.903 12.585 -3.653 1.00 57.28 397 HIS A C 1
ATOM 2972 O O . HIS A 1 397 ? 17.011 13.382 -2.714 1.00 57.28 397 HIS A O 1
ATOM 2978 N N . TYR A 1 398 ? 15.862 12.664 -4.473 1.00 59.56 398 TYR A N 1
ATOM 2979 C CA . TYR A 1 398 ? 15.035 13.869 -4.446 1.00 59.56 398 TYR A CA 1
ATOM 2980 C C . TYR A 1 398 ? 13.971 13.818 -3.348 1.00 59.56 398 TYR A C 1
ATOM 2982 O O . TYR A 1 398 ? 12.821 13.471 -3.589 1.00 59.56 398 TYR A O 1
ATOM 2990 N N . THR A 1 399 ? 14.340 14.305 -2.160 1.00 60.66 399 THR A N 1
ATOM 2991 C CA . THR A 1 399 ? 13.416 14.711 -1.080 1.00 60.66 399 THR A CA 1
ATOM 2992 C C . THR A 1 399 ? 12.260 15.577 -1.602 1.00 60.66 399 THR A C 1
ATOM 2994 O O . THR A 1 399 ? 11.155 15.548 -1.066 1.00 60.66 399 THR A O 1
ATOM 2997 N N . ALA A 1 400 ? 12.499 16.341 -2.676 1.00 66.31 400 ALA A N 1
ATOM 2998 C CA . ALA A 1 400 ? 11.504 17.177 -3.341 1.00 66.31 400 ALA A CA 1
ATOM 2999 C C . ALA A 1 400 ? 10.374 16.386 -4.023 1.00 66.31 400 ALA A C 1
ATOM 3001 O O . ALA A 1 400 ? 9.306 16.956 -4.239 1.00 66.31 400 ALA A O 1
ATOM 3002 N N . ASP A 1 401 ? 10.609 15.112 -4.342 1.00 71.56 401 ASP A N 1
ATOM 3003 C CA . ASP A 1 401 ? 9.666 14.216 -5.017 1.00 71.56 401 ASP A CA 1
ATOM 3004 C C . ASP A 1 401 ? 9.142 13.112 -4.099 1.00 71.56 401 ASP A C 1
ATOM 3006 O O . ASP A 1 401 ? 8.305 12.310 -4.518 1.00 71.56 401 ASP A O 1
ATOM 3010 N N . ALA A 1 402 ? 9.588 13.117 -2.840 1.00 76.81 402 ALA A N 1
ATOM 3011 C CA . ALA A 1 402 ? 9.122 12.182 -1.845 1.00 76.81 402 ALA A CA 1
ATOM 3012 C C . ALA A 1 402 ? 7.595 12.271 -1.689 1.00 76.81 402 ALA A C 1
ATOM 3014 O O . ALA A 1 402 ? 7.045 13.381 -1.604 1.00 76.81 402 ALA A O 1
ATOM 3015 N N . PRO A 1 403 ? 6.904 11.123 -1.646 1.00 82.19 403 PRO A N 1
ATOM 3016 C CA . PRO A 1 403 ? 5.471 11.085 -1.443 1.00 82.19 403 PRO A CA 1
ATOM 3017 C C . PRO A 1 403 ? 5.032 11.869 -0.211 1.00 82.19 403 PRO A C 1
ATOM 3019 O O . PRO A 1 403 ? 5.687 11.888 0.832 1.00 82.19 403 PRO A O 1
ATOM 3022 N N . LYS A 1 404 ? 3.889 12.530 -0.349 1.00 83.56 404 LYS A N 1
ATOM 3023 C CA . LYS A 1 404 ? 3.226 13.270 0.717 1.00 83.56 404 LYS A CA 1
ATOM 3024 C C . LYS A 1 404 ? 2.348 12.319 1.522 1.00 83.56 404 LYS A C 1
ATOM 3026 O O . LYS A 1 404 ? 1.250 11.968 1.094 1.00 83.56 404 LYS A O 1
ATOM 3031 N N . LEU A 1 405 ? 2.881 11.872 2.658 1.00 83.44 405 LEU A N 1
ATOM 3032 C CA . LEU A 1 405 ? 2.246 10.892 3.538 1.00 83.44 405 LEU A CA 1
ATOM 3033 C C . LEU A 1 405 ? 0.846 11.304 4.001 1.00 83.44 405 LEU A C 1
ATOM 3035 O O . LEU A 1 405 ? -0.044 10.471 4.084 1.00 83.44 405 LEU A O 1
ATOM 3039 N N . ASP A 1 406 ? 0.623 12.593 4.223 1.00 83.25 406 ASP A N 1
ATOM 3040 C CA . ASP A 1 406 ? -0.686 13.159 4.541 1.00 83.25 406 ASP A CA 1
ATOM 3041 C C . ASP A 1 406 ? -1.745 12.759 3.507 1.00 83.25 406 ASP A C 1
ATOM 3043 O O . ASP A 1 406 ? -2.838 12.333 3.871 1.00 83.25 406 ASP A O 1
ATOM 3047 N N . GLY A 1 407 ? -1.398 12.814 2.219 1.00 84.31 407 GLY A N 1
ATOM 3048 C CA . GLY A 1 407 ? -2.298 12.411 1.142 1.00 84.31 407 GLY A CA 1
ATOM 3049 C C . GLY A 1 407 ? -2.644 10.923 1.177 1.00 84.31 407 GLY A C 1
ATOM 3050 O O . GLY A 1 407 ? -3.819 10.579 1.079 1.00 84.31 407 GLY A O 1
ATOM 3051 N N . VAL A 1 408 ? -1.646 10.044 1.342 1.00 91.44 408 VAL A N 1
ATOM 3052 C CA . VAL A 1 408 ? -1.894 8.590 1.335 1.00 91.44 408 VAL A CA 1
ATOM 3053 C C . VAL A 1 408 ? -2.632 8.140 2.591 1.00 91.44 408 VAL A C 1
ATOM 3055 O O . VAL A 1 408 ? -3.616 7.426 2.459 1.00 91.44 408 VAL A O 1
ATOM 3058 N N . LEU A 1 409 ? -2.232 8.586 3.787 1.00 90.88 409 LEU A N 1
ATOM 3059 C CA . LEU A 1 409 ? -2.833 8.121 5.040 1.00 90.88 409 LEU A CA 1
ATOM 3060 C C . LEU A 1 409 ? -4.300 8.557 5.150 1.00 90.88 409 LEU A C 1
ATOM 3062 O O . LEU A 1 409 ? -5.158 7.752 5.499 1.00 90.88 409 LEU A O 1
ATOM 3066 N N . LEU A 1 410 ? -4.617 9.802 4.779 1.00 89.88 410 LEU A N 1
ATOM 3067 C CA . LEU A 1 410 ? -5.999 10.280 4.805 1.00 89.88 410 LEU A CA 1
ATOM 3068 C C . LEU A 1 410 ? -6.865 9.579 3.766 1.00 89.88 410 LEU A C 1
ATOM 3070 O O . LEU A 1 410 ? -7.947 9.102 4.091 1.00 89.88 410 LEU A O 1
ATOM 3074 N N . ASN A 1 411 ? -6.414 9.508 2.516 1.00 92.94 411 ASN A N 1
ATOM 3075 C CA . ASN A 1 411 ? -7.216 8.875 1.476 1.00 92.94 411 ASN A CA 1
ATOM 3076 C C . ASN A 1 411 ? -7.398 7.378 1.735 1.00 92.94 411 ASN A C 1
ATOM 3078 O O . ASN A 1 411 ? -8.504 6.877 1.563 1.00 92.94 411 ASN A O 1
ATOM 3082 N N . PHE A 1 412 ? -6.357 6.687 2.202 1.00 95.00 412 PHE A N 1
ATOM 3083 C CA . PHE A 1 412 ? -6.416 5.249 2.437 1.00 95.00 412 PHE A CA 1
ATOM 3084 C C . PHE A 1 412 ? -7.234 4.891 3.679 1.00 95.00 412 PHE A C 1
ATOM 3086 O O . PHE A 1 412 ? -8.135 4.061 3.593 1.00 95.00 412 PHE A O 1
ATOM 3093 N N . TYR A 1 413 ? -6.968 5.545 4.814 1.00 93.50 413 TYR A N 1
ATOM 3094 C CA . TYR A 1 413 ? -7.604 5.189 6.081 1.00 93.50 413 TYR A CA 1
ATOM 3095 C C . TYR A 1 413 ? -8.870 6.000 6.364 1.00 93.50 413 TYR A C 1
ATOM 3097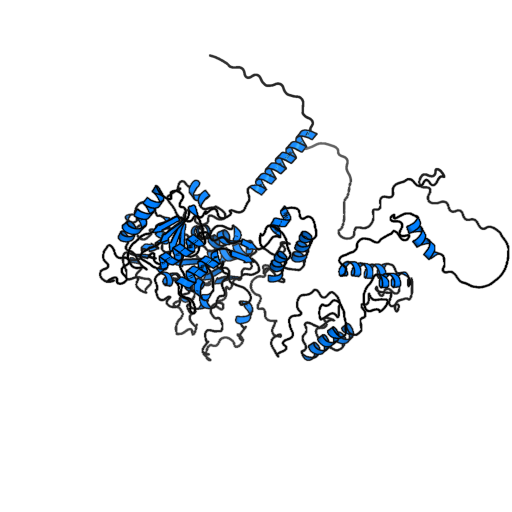 O O . TYR A 1 413 ? -9.905 5.434 6.696 1.00 93.50 413 TYR A O 1
ATOM 3105 N N . GLN A 1 414 ? -8.831 7.327 6.221 1.00 89.62 414 GLN A N 1
ATOM 3106 C CA . GLN A 1 414 ? -9.968 8.173 6.605 1.00 89.62 414 GLN A CA 1
ATOM 3107 C C . GLN A 1 414 ? -11.097 8.163 5.570 1.00 89.62 414 GLN A C 1
ATOM 3109 O O . GLN A 1 414 ? -12.270 8.228 5.938 1.00 89.62 414 GLN A O 1
ATOM 3114 N N . TYR A 1 415 ? -10.748 8.122 4.285 1.00 91.00 415 TYR A N 1
ATOM 3115 C CA . TYR A 1 415 ? -11.725 8.174 3.197 1.00 91.00 415 TYR A CA 1
ATOM 3116 C C . TYR A 1 415 ? -11.987 6.812 2.553 1.00 91.00 415 TYR A C 1
ATOM 3118 O O . TYR A 1 415 ? -12.884 6.717 1.726 1.00 91.00 415 TYR A O 1
ATOM 3126 N N . GLY A 1 416 ? -11.270 5.755 2.952 1.00 92.88 416 GLY A N 1
ATOM 3127 C CA . GLY A 1 416 ? -11.512 4.394 2.463 1.00 92.88 416 GLY A CA 1
ATOM 3128 C C . GLY A 1 416 ? -11.275 4.228 0.959 1.00 92.88 416 GLY A C 1
ATOM 3129 O O . GLY A 1 416 ? -11.908 3.383 0.322 1.00 92.88 416 GLY A O 1
ATOM 3130 N N . MET A 1 417 ? -10.396 5.048 0.377 1.00 94.56 417 MET A N 1
ATOM 3131 C CA . MET A 1 417 ? -10.003 4.939 -1.025 1.00 94.56 417 MET A CA 1
ATOM 3132 C C . MET A 1 417 ? -9.126 3.706 -1.237 1.00 94.56 417 MET A C 1
ATOM 3134 O O . MET A 1 417 ? -8.498 3.204 -0.303 1.00 94.56 417 MET A O 1
ATOM 3138 N N . SER A 1 418 ? -9.042 3.224 -2.479 1.00 97.00 418 SER A N 1
ATOM 3139 C CA . SER A 1 418 ? -8.142 2.110 -2.777 1.00 97.00 418 SER A CA 1
ATOM 3140 C C . SER A 1 418 ? -6.675 2.519 -2.613 1.00 97.00 418 SER A C 1
ATOM 3142 O O . SER A 1 418 ? -6.320 3.693 -2.777 1.00 97.00 418 SER A O 1
ATOM 3144 N N . TRP A 1 419 ? -5.794 1.553 -2.339 1.00 97.81 419 TRP A N 1
ATOM 3145 C CA . TRP A 1 419 ? -4.355 1.800 -2.223 1.00 97.81 419 TRP A CA 1
ATOM 3146 C C . TRP A 1 419 ? -3.803 2.548 -3.441 1.00 97.81 419 TRP A C 1
ATOM 3148 O O . TRP A 1 419 ? -3.046 3.502 -3.282 1.00 97.81 419 TRP A O 1
ATOM 3158 N N . ALA A 1 420 ? -4.201 2.168 -4.661 1.00 96.94 420 ALA A N 1
ATOM 3159 C CA . ALA A 1 420 ? -3.730 2.836 -5.872 1.00 96.94 420 ALA A CA 1
ATOM 3160 C C . ALA A 1 420 ? -4.120 4.320 -5.917 1.00 96.94 420 ALA A C 1
ATOM 3162 O O . ALA A 1 420 ? -3.300 5.160 -6.296 1.00 96.94 420 ALA A O 1
ATOM 3163 N N . GLU A 1 421 ? -5.349 4.648 -5.519 1.00 95.56 421 GLU A N 1
ATOM 3164 C CA . GLU A 1 421 ? -5.840 6.024 -5.482 1.00 95.56 421 GLU A CA 1
ATOM 3165 C C . GLU A 1 421 ? -5.115 6.834 -4.403 1.00 95.56 421 GLU A C 1
ATOM 3167 O O . GLU A 1 421 ? -4.579 7.913 -4.679 1.00 95.56 421 GLU A O 1
ATOM 3172 N N . ALA A 1 422 ? -5.013 6.284 -3.193 1.00 95.44 422 ALA A N 1
ATOM 3173 C CA . ALA A 1 422 ? -4.326 6.926 -2.083 1.00 95.44 422 ALA A CA 1
ATOM 3174 C C . ALA A 1 422 ? -2.835 7.150 -2.391 1.00 95.44 422 ALA A C 1
ATOM 3176 O O . ALA A 1 422 ? -2.335 8.274 -2.274 1.00 95.44 422 ALA A O 1
ATOM 3177 N N . ALA A 1 423 ? -2.138 6.122 -2.882 1.00 95.31 423 ALA A N 1
ATOM 3178 C CA . ALA A 1 423 ? -0.749 6.211 -3.309 1.00 95.31 423 ALA A CA 1
ATOM 3179 C C . ALA A 1 423 ? -0.573 7.276 -4.393 1.00 95.31 423 ALA A C 1
ATOM 3181 O O . ALA A 1 423 ? 0.263 8.167 -4.243 1.00 95.31 423 ALA A O 1
ATOM 3182 N N . MET A 1 424 ? -1.393 7.258 -5.448 1.00 93.38 424 MET A N 1
ATOM 3183 C CA . MET A 1 424 ? -1.302 8.236 -6.531 1.00 93.38 424 MET A CA 1
ATOM 3184 C C . MET A 1 424 ? -1.522 9.666 -6.032 1.00 93.38 424 MET A C 1
ATOM 3186 O O . MET A 1 424 ? -0.802 10.566 -6.451 1.00 93.38 424 MET A O 1
ATOM 3190 N N . SER A 1 425 ? -2.462 9.901 -5.115 1.00 91.38 425 SER A N 1
ATOM 3191 C CA . SER A 1 425 ? -2.735 11.241 -4.569 1.00 91.38 425 SER A CA 1
ATOM 3192 C C . SER A 1 425 ? -1.555 11.840 -3.781 1.00 91.38 425 SER A C 1
ATOM 3194 O O . SER A 1 425 ? -1.412 13.067 -3.695 1.00 91.38 425 SER A O 1
ATOM 3196 N N . SER A 1 426 ? -0.682 10.977 -3.249 1.00 89.81 426 SER A N 1
ATOM 3197 C CA . SER A 1 426 ? 0.509 11.354 -2.480 1.00 89.81 426 SER A CA 1
ATOM 3198 C C . SER A 1 426 ? 1.708 11.727 -3.353 1.00 89.81 426 SER A C 1
ATOM 3200 O O . SER A 1 426 ? 2.601 12.454 -2.905 1.00 89.81 426 SER A O 1
ATOM 3202 N N . LEU A 1 427 ? 1.749 11.264 -4.607 1.00 89.75 427 LEU A N 1
ATOM 3203 C CA . LEU A 1 427 ? 2.893 11.493 -5.484 1.00 89.75 427 LEU A CA 1
ATOM 3204 C C . LEU A 1 427 ? 2.974 12.969 -5.871 1.00 89.75 427 LEU A C 1
ATOM 3206 O O . LEU A 1 427 ? 2.026 13.541 -6.409 1.00 89.75 427 LEU A O 1
ATOM 3210 N N . ILE A 1 428 ? 4.123 13.605 -5.649 1.00 85.94 428 ILE A N 1
ATOM 3211 C CA . ILE A 1 428 ? 4.327 14.998 -6.075 1.00 85.94 428 ILE A CA 1
ATOM 3212 C C . ILE A 1 428 ? 4.437 15.070 -7.600 1.00 85.94 428 ILE A C 1
ATOM 3214 O O . ILE A 1 428 ? 3.885 15.977 -8.238 1.00 85.94 428 ILE A O 1
ATOM 3218 N N . LYS A 1 429 ? 5.126 14.088 -8.182 1.00 85.25 429 LYS A N 1
ATOM 3219 C CA . LYS A 1 429 ? 5.318 13.955 -9.617 1.00 85.25 429 LYS A CA 1
ATOM 3220 C C . LYS A 1 429 ? 5.021 12.533 -10.083 1.00 85.25 429 LYS A C 1
ATOM 3222 O O . LYS A 1 429 ? 5.210 11.574 -9.344 1.00 85.25 429 LYS A O 1
ATOM 3227 N N . ILE A 1 430 ? 4.578 12.423 -11.327 1.00 85.19 430 ILE A N 1
ATOM 3228 C CA . ILE A 1 430 ? 4.289 11.167 -12.031 1.00 85.19 430 ILE A CA 1
ATOM 3229 C C . ILE A 1 430 ? 5.281 10.982 -13.178 1.00 85.19 430 ILE A C 1
ATOM 3231 O O . ILE A 1 430 ? 5.861 11.960 -13.659 1.00 85.19 430 ILE A O 1
ATOM 3235 N N . GLY A 1 431 ? 5.487 9.743 -13.626 1.00 78.56 431 GLY A N 1
ATOM 3236 C CA . GLY A 1 431 ? 6.528 9.452 -14.618 1.00 78.56 431 GLY A CA 1
ATOM 3237 C C . GLY A 1 431 ? 7.947 9.395 -14.051 1.00 78.56 431 GLY A C 1
ATOM 3238 O O . GLY A 1 431 ? 8.889 9.476 -14.829 1.00 78.56 431 GLY A O 1
ATOM 3239 N N . PHE A 1 432 ? 8.112 9.306 -12.726 1.00 83.25 432 PHE A N 1
ATOM 3240 C CA . PHE A 1 432 ? 9.428 9.335 -12.079 1.00 83.25 432 PHE A CA 1
ATOM 3241 C C . PHE A 1 432 ? 9.819 7.980 -11.474 1.00 83.25 432 PHE A C 1
ATOM 3243 O O . PHE A 1 432 ? 9.347 6.945 -11.927 1.00 83.25 432 PHE A O 1
ATOM 3250 N N . VAL A 1 433 ? 10.726 7.972 -10.496 1.00 86.00 433 VAL A N 1
ATOM 3251 C CA . VAL A 1 433 ? 11.320 6.762 -9.895 1.00 86.00 433 VAL A CA 1
ATOM 3252 C C . VAL A 1 433 ? 10.546 6.201 -8.703 1.00 86.00 433 VAL A C 1
ATOM 3254 O O . VAL A 1 433 ? 10.956 5.184 -8.147 1.00 86.00 433 VAL A O 1
ATOM 3257 N N . THR A 1 434 ? 9.448 6.837 -8.293 1.00 90.38 434 THR A N 1
ATOM 3258 C CA . THR A 1 434 ? 8.612 6.321 -7.206 1.00 90.38 434 THR A CA 1
ATOM 3259 C C . THR A 1 434 ? 7.842 5.083 -7.668 1.00 90.38 434 THR A C 1
ATOM 3261 O O . THR A 1 434 ? 7.328 5.029 -8.786 1.00 90.38 434 THR A O 1
ATOM 3264 N N . VAL A 1 435 ? 7.783 4.077 -6.805 1.00 93.69 435 VAL A N 1
ATOM 3265 C CA . VAL A 1 435 ? 7.152 2.779 -7.020 1.00 93.69 435 VAL A CA 1
ATOM 3266 C C . VAL A 1 435 ? 6.209 2.532 -5.846 1.00 93.69 435 VAL A C 1
ATOM 3268 O O . VAL A 1 435 ? 6.674 2.187 -4.757 1.00 93.69 435 VAL A O 1
ATOM 3271 N N . PRO A 1 436 ? 4.894 2.721 -6.035 1.00 96.25 436 PRO A N 1
ATOM 3272 C CA . PRO A 1 436 ? 3.907 2.196 -5.107 1.00 96.25 436 PRO A CA 1
ATOM 3273 C C . PRO A 1 436 ? 3.950 0.669 -5.118 1.00 96.25 436 PRO A C 1
ATOM 3275 O O . PRO A 1 436 ? 3.992 0.058 -6.186 1.00 96.25 436 PRO A O 1
ATOM 3278 N N . ILE A 1 437 ? 3.951 0.059 -3.939 1.00 97.50 437 ILE A N 1
ATOM 3279 C CA . ILE A 1 437 ? 3.938 -1.390 -3.750 1.00 97.50 437 ILE A CA 1
ATOM 3280 C C . ILE A 1 437 ? 2.747 -1.747 -2.874 1.00 97.50 437 ILE A C 1
ATOM 3282 O O . ILE A 1 437 ? 2.506 -1.080 -1.870 1.00 97.50 437 ILE A O 1
ATOM 3286 N N . GLY A 1 438 ? 2.017 -2.783 -3.272 1.00 98.00 438 GLY A N 1
ATOM 3287 C CA . GLY A 1 438 ? 0.828 -3.275 -2.584 1.00 98.00 438 GLY A CA 1
ATOM 3288 C C . GLY A 1 438 ? -0.288 -3.631 -3.560 1.00 98.00 438 GLY A C 1
ATOM 3289 O O . GLY A 1 438 ? -0.206 -3.342 -4.761 1.00 98.00 438 GLY A O 1
ATOM 3290 N N . ASP A 1 439 ? -1.342 -4.265 -3.051 1.00 98.31 439 ASP A N 1
ATOM 3291 C CA . ASP A 1 439 ? -2.542 -4.561 -3.835 1.00 98.31 439 ASP A CA 1
ATOM 3292 C C . ASP A 1 439 ? -3.263 -3.250 -4.202 1.00 98.31 439 ASP A C 1
ATOM 3294 O O . ASP A 1 439 ? -3.779 -2.586 -3.306 1.00 98.31 439 ASP A O 1
ATOM 3298 N N . PRO A 1 440 ? -3.343 -2.860 -5.491 1.00 98.31 440 PRO A N 1
ATOM 3299 C CA . PRO A 1 440 ? -3.970 -1.601 -5.890 1.00 98.31 440 PRO A CA 1
ATOM 3300 C C . PRO A 1 440 ? -5.455 -1.491 -5.531 1.00 98.31 440 PRO A C 1
ATOM 3302 O O . PRO A 1 440 ? -5.948 -0.371 -5.454 1.00 98.31 440 PRO A O 1
ATOM 3305 N N . LEU A 1 441 ? -6.150 -2.616 -5.333 1.00 97.88 441 LEU A N 1
ATOM 3306 C CA . LEU A 1 441 ? -7.572 -2.682 -4.977 1.00 97.88 441 LEU A CA 1
ATOM 3307 C C . LEU A 1 441 ? -7.806 -2.814 -3.471 1.00 97.88 441 LEU A C 1
ATOM 3309 O O . LEU A 1 441 ? -8.958 -2.885 -3.051 1.00 97.88 441 LEU A O 1
ATOM 3313 N N . ALA A 1 442 ? -6.749 -2.899 -2.660 1.00 97.94 442 ALA A N 1
ATOM 3314 C CA . ALA A 1 442 ? -6.917 -2.955 -1.218 1.00 97.94 442 ALA A CA 1
ATOM 3315 C C . ALA A 1 442 ? -7.564 -1.671 -0.703 1.00 97.94 442 ALA A C 1
ATOM 3317 O O . ALA A 1 442 ? -7.253 -0.579 -1.174 1.00 97.94 442 ALA A O 1
ATOM 3318 N N . THR A 1 443 ? -8.433 -1.827 0.284 1.00 96.38 443 THR A N 1
ATOM 3319 C CA . THR A 1 443 ? -9.130 -0.764 1.009 1.00 96.38 443 THR A CA 1
ATOM 3320 C C . THR A 1 443 ? -9.077 -1.096 2.484 1.00 96.38 443 THR A C 1
ATOM 3322 O O . THR A 1 443 ? -9.037 -2.279 2.823 1.00 96.38 443 THR A O 1
ATOM 3325 N N . VAL A 1 444 ? -9.139 -0.088 3.346 1.00 95.19 444 VAL A N 1
ATOM 3326 C CA . VAL A 1 444 ? -9.109 -0.295 4.795 1.00 95.19 444 VAL A CA 1
ATOM 3327 C C . VAL A 1 444 ? -10.461 0.035 5.403 1.00 95.19 444 VAL A C 1
ATOM 3329 O O . VAL A 1 444 ? -11.028 1.101 5.164 1.00 95.19 444 VAL A O 1
ATOM 3332 N N . GLN A 1 445 ? -10.968 -0.888 6.209 1.00 92.44 445 GLN A N 1
ATOM 3333 C CA . GLN A 1 445 ? -12.060 -0.643 7.132 1.00 92.44 445 GLN A CA 1
ATOM 3334 C C . GLN A 1 445 ? -11.476 -0.122 8.437 1.00 92.44 445 GLN A C 1
ATOM 3336 O O . GLN A 1 445 ? -10.769 -0.832 9.142 1.00 92.44 445 GLN A O 1
ATOM 3341 N N . VAL A 1 446 ? -11.766 1.134 8.754 1.00 91.62 446 VAL A N 1
ATOM 3342 C CA . VAL A 1 446 ? -11.347 1.728 10.022 1.00 91.62 446 VAL A CA 1
ATOM 3343 C C . VAL A 1 446 ? -12.463 1.569 11.040 1.00 91.62 446 VAL A C 1
ATOM 3345 O O . VAL A 1 446 ? -13.592 2.004 10.798 1.00 91.62 446 VAL A O 1
ATOM 3348 N N . GLN A 1 447 ? -12.121 0.964 12.170 1.00 90.94 447 GLN A N 1
ATOM 3349 C CA . GLN A 1 447 ? -12.956 0.852 13.355 1.00 90.94 447 GLN A CA 1
ATOM 3350 C C . GLN A 1 447 ? -12.634 2.002 14.304 1.00 90.94 447 GLN A C 1
ATOM 3352 O O . GLN A 1 447 ? -11.466 2.325 14.543 1.00 90.94 447 GLN A O 1
ATOM 3357 N N . ASN A 1 448 ? -13.674 2.639 14.833 1.00 90.44 448 ASN A N 1
ATOM 3358 C CA . ASN A 1 448 ? -13.550 3.716 15.807 1.00 90.44 448 ASN A CA 1
ATOM 3359 C C . ASN A 1 448 ? -14.365 3.352 17.056 1.00 90.44 448 ASN A C 1
ATOM 3361 O O . ASN A 1 448 ? -15.530 3.735 17.112 1.00 90.44 448 ASN A O 1
ATOM 3365 N N . PRO A 1 449 ? -13.763 2.632 18.020 1.00 88.44 449 PRO A N 1
ATOM 3366 C CA . PRO A 1 449 ? -14.475 2.138 19.202 1.00 88.44 449 PRO A CA 1
ATOM 3367 C C . PRO A 1 449 ? -14.893 3.235 20.199 1.00 88.44 449 PRO A C 1
ATOM 3369 O O . PRO A 1 449 ? -15.682 2.967 21.091 1.00 88.44 449 PRO A O 1
ATOM 3372 N N . ASP A 1 450 ? -14.403 4.468 20.028 1.00 88.69 450 ASP A N 1
ATOM 3373 C CA . ASP A 1 450 ? -14.819 5.666 20.778 1.00 88.69 450 ASP A CA 1
ATOM 3374 C C . ASP A 1 450 ? -16.170 6.155 20.238 1.00 88.69 450 ASP A C 1
ATOM 3376 O O . ASP A 1 450 ? -16.230 6.989 19.319 1.00 88.69 450 ASP A O 1
ATOM 3380 N N . VAL A 1 451 ? -17.246 5.547 20.737 1.00 87.56 451 VAL A N 1
ATOM 3381 C CA . VAL A 1 451 ? -18.629 5.800 20.306 1.00 87.56 451 VAL A CA 1
ATOM 3382 C C . VAL A 1 451 ? -19.226 7.020 20.982 1.00 87.56 451 VAL A C 1
ATOM 3384 O O . VAL A 1 451 ? -20.079 7.689 20.390 1.00 87.56 451 VAL A O 1
ATOM 3387 N N . THR A 1 452 ? -18.751 7.359 22.180 1.00 88.12 452 THR A N 1
ATOM 3388 C CA . THR A 1 452 ? -19.130 8.594 22.874 1.00 88.12 452 THR A CA 1
ATOM 3389 C C . THR A 1 452 ? -18.502 9.830 22.221 1.00 88.12 452 THR A C 1
ATOM 3391 O O . THR A 1 452 ? -19.063 10.930 22.285 1.00 88.12 452 THR A O 1
ATOM 3394 N N . GLY A 1 453 ? -17.378 9.658 21.519 1.00 87.75 453 GLY A N 1
ATOM 3395 C CA . GLY A 1 453 ? -16.645 10.711 20.826 1.00 87.75 453 GLY A CA 1
ATOM 3396 C C . GLY A 1 453 ? -15.832 11.603 21.765 1.00 87.75 453 GLY A C 1
ATOM 3397 O O . GLY A 1 453 ? -15.445 12.708 21.362 1.00 87.75 453 GLY A O 1
ATOM 3398 N N . ASP A 1 454 ? -15.596 11.172 23.004 1.00 85.88 454 ASP A N 1
ATOM 3399 C CA . ASP A 1 454 ? -14.918 11.958 24.035 1.00 85.88 454 ASP A CA 1
ATOM 3400 C C . ASP A 1 454 ? -13.380 11.827 23.976 1.00 85.88 454 ASP A C 1
ATOM 3402 O O . ASP A 1 454 ? -12.648 12.589 24.620 1.00 85.88 454 ASP A O 1
ATOM 3406 N N . GLY A 1 455 ? -12.878 10.933 23.118 1.00 83.50 455 GLY A N 1
ATOM 3407 C CA . GLY A 1 455 ? -11.457 10.673 22.937 1.00 83.50 455 GLY A CA 1
ATOM 3408 C C . GLY A 1 455 ? -10.895 9.598 23.862 1.00 83.50 455 GLY A C 1
ATOM 3409 O O . GLY A 1 455 ? -9.667 9.472 23.929 1.00 83.50 455 GLY A O 1
ATOM 3410 N N . LYS A 1 456 ? -11.738 8.846 24.562 1.00 85.00 456 LYS A N 1
ATOM 3411 C CA . LYS A 1 456 ? -11.368 7.701 25.389 1.00 85.00 456 LYS A CA 1
ATOM 3412 C C . LYS A 1 456 ? -12.084 6.455 24.888 1.00 85.00 456 LYS A C 1
ATOM 3414 O O . LYS A 1 456 ? -12.991 6.549 24.076 1.00 85.00 456 LYS A O 1
ATOM 3419 N N . ILE A 1 457 ? -11.571 5.306 25.312 1.00 85.12 457 ILE A N 1
ATOM 3420 C CA . ILE A 1 457 ? -12.262 4.027 25.226 1.00 85.12 457 ILE A CA 1
ATOM 3421 C C . ILE A 1 457 ? -12.482 3.572 26.659 1.00 85.12 457 ILE A C 1
ATOM 3423 O O . ILE A 1 457 ? -11.532 3.127 27.308 1.00 85.12 457 ILE A O 1
ATOM 3427 N N . ASP A 1 458 ? -13.689 3.737 27.179 1.00 87.50 458 ASP A N 1
ATOM 3428 C CA . ASP A 1 458 ? -14.005 3.390 28.562 1.00 87.50 458 ASP A CA 1
ATOM 3429 C C . ASP A 1 458 ? -15.403 2.773 28.726 1.00 87.50 458 ASP A C 1
ATOM 3431 O O . ASP A 1 458 ? -16.042 2.345 27.761 1.00 87.50 458 ASP A O 1
ATOM 3435 N N . ALA A 1 459 ? -15.845 2.627 29.979 1.00 89.31 459 ALA A N 1
ATOM 3436 C CA . ALA A 1 459 ? -17.125 2.005 30.301 1.00 89.31 459 ALA A CA 1
ATOM 3437 C C . ALA A 1 459 ? -18.299 2.727 29.625 1.00 89.31 459 ALA A C 1
ATOM 3439 O O . ALA A 1 459 ? -19.253 2.069 29.231 1.00 89.31 459 ALA A O 1
ATOM 3440 N N . ALA A 1 460 ? -18.207 4.043 29.396 1.00 89.19 460 ALA A N 1
ATOM 3441 C CA . ALA A 1 460 ? -19.273 4.787 28.738 1.00 89.19 460 ALA A CA 1
ATOM 3442 C C . ALA A 1 460 ? -19.450 4.375 27.266 1.00 89.19 460 ALA A C 1
ATOM 3444 O O . ALA A 1 460 ? -20.574 4.378 26.758 1.00 89.19 460 ALA A O 1
ATOM 3445 N N . ASP A 1 461 ? -18.367 3.994 26.580 1.00 89.81 461 ASP A N 1
ATOM 3446 C CA . ASP A 1 461 ? -18.440 3.468 25.214 1.00 89.81 461 ASP A CA 1
ATOM 3447 C C . ASP A 1 461 ? -19.113 2.094 25.177 1.00 89.81 461 ASP A C 1
ATOM 3449 O O . ASP A 1 461 ? -19.963 1.819 24.324 1.00 89.81 461 ASP A O 1
ATOM 3453 N N . LEU A 1 462 ? -18.768 1.245 26.144 1.00 88.88 462 LEU A N 1
ATOM 3454 C CA . LEU A 1 462 ? -19.327 -0.093 26.270 1.00 88.88 462 LEU A CA 1
ATOM 3455 C C . LEU A 1 462 ? -20.811 -0.057 26.680 1.00 88.88 462 LEU A C 1
ATOM 3457 O O . LEU A 1 462 ? -21.624 -0.772 26.094 1.00 88.88 462 LEU A O 1
ATOM 3461 N N . ASP A 1 463 ? -21.186 0.822 27.609 1.00 87.94 463 ASP A N 1
ATOM 3462 C CA . ASP A 1 463 ? -22.574 1.048 28.024 1.00 87.94 463 ASP A CA 1
ATOM 3463 C C . ASP A 1 463 ? -23.431 1.530 26.852 1.00 87.94 463 ASP A C 1
ATOM 3465 O O . ASP A 1 463 ? -24.557 1.061 26.654 1.00 87.94 463 ASP A O 1
ATOM 3469 N N . LEU A 1 464 ? -22.891 2.434 26.025 1.00 86.62 464 LEU A N 1
ATOM 3470 C CA . LEU A 1 464 ? -23.583 2.899 24.829 1.00 86.62 464 LEU A CA 1
ATOM 3471 C C . LEU A 1 464 ? -23.797 1.748 23.839 1.00 86.62 464 LEU A C 1
ATOM 3473 O O . LEU A 1 464 ? -24.912 1.582 23.340 1.00 86.62 464 LEU A O 1
ATOM 3477 N N . LEU A 1 465 ? -22.785 0.907 23.612 1.00 87.75 465 LEU A N 1
ATOM 3478 C CA . LEU A 1 465 ? -22.920 -0.293 22.786 1.00 87.75 465 LEU A CA 1
ATOM 3479 C C . LEU A 1 465 ? -23.978 -1.263 23.348 1.00 87.75 465 LEU A C 1
ATOM 3481 O O . LEU A 1 465 ? -24.844 -1.734 22.607 1.00 87.75 465 LEU A O 1
ATOM 3485 N N . PHE A 1 466 ? -23.977 -1.532 24.656 1.00 87.94 466 PHE A N 1
ATOM 3486 C CA . PHE A 1 466 ? -24.964 -2.421 25.280 1.00 87.94 466 PHE A CA 1
ATOM 3487 C C . PHE A 1 466 ? -26.383 -1.848 25.274 1.00 87.94 466 PHE A C 1
ATOM 3489 O O . PHE A 1 466 ? -27.356 -2.600 25.141 1.00 87.94 466 PHE A O 1
ATOM 3496 N N . SER A 1 467 ? -26.531 -0.523 25.327 1.00 86.00 467 SER A N 1
ATOM 3497 C CA . SER A 1 467 ? -27.833 0.127 25.146 1.00 86.00 467 SER A CA 1
ATOM 3498 C C . SER A 1 467 ? -28.414 -0.136 23.747 1.00 86.00 467 SER A C 1
ATOM 3500 O O . SER A 1 467 ? -29.618 -0.343 23.606 1.00 86.00 467 SER A O 1
ATOM 3502 N N . VAL A 1 468 ? -27.556 -0.220 22.721 1.00 84.94 468 VAL A N 1
ATOM 3503 C CA . VAL A 1 468 ? -27.932 -0.552 21.335 1.00 84.94 468 VAL A CA 1
ATOM 3504 C C . VAL A 1 468 ? -28.272 -2.041 21.200 1.00 84.94 468 VAL A C 1
ATOM 3506 O O . VAL A 1 468 ? -29.259 -2.388 20.549 1.00 84.94 468 VAL A O 1
ATOM 3509 N N . LEU A 1 469 ? -27.509 -2.920 21.859 1.00 85.31 469 LEU A N 1
ATOM 3510 C CA . LEU A 1 469 ? -27.746 -4.371 21.876 1.00 85.31 469 LEU A CA 1
ATOM 3511 C C . LEU A 1 469 ? -29.061 -4.766 22.569 1.00 85.31 469 LEU A C 1
ATOM 3513 O O . LEU A 1 469 ? -29.696 -5.749 22.183 1.00 85.31 469 LEU A O 1
ATOM 3517 N N . SER A 1 470 ? -29.472 -4.018 23.595 1.00 81.81 470 SER A N 1
ATOM 3518 C CA . SER A 1 470 ? -30.605 -4.368 24.463 1.00 81.81 470 SER A CA 1
ATOM 3519 C C . SER A 1 470 ? -31.982 -3.906 23.962 1.00 81.81 470 SER A C 1
ATOM 3521 O O . SER A 1 470 ? -32.996 -4.389 24.475 1.00 81.81 470 SER A O 1
ATOM 3523 N N . GLY A 1 471 ? -32.088 -3.048 22.937 1.00 67.31 471 GLY A N 1
ATOM 3524 C CA . GLY A 1 471 ? -33.406 -2.626 22.449 1.00 67.31 471 GLY A CA 1
ATOM 3525 C C . GLY A 1 471 ? -33.423 -1.698 21.234 1.00 67.31 471 GLY A C 1
ATOM 3526 O O . GLY A 1 471 ? -32.711 -0.706 21.190 1.00 67.31 471 GLY A O 1
ATOM 3527 N N . SER A 1 472 ? -34.296 -2.042 20.270 1.00 53.16 472 SER A N 1
ATOM 3528 C CA . SER A 1 472 ? -34.677 -1.347 19.019 1.00 53.16 472 SER A CA 1
ATOM 3529 C C . SER A 1 472 ? -33.837 -0.130 18.614 1.00 53.16 472 SER A C 1
ATOM 3531 O O . SER A 1 472 ? -34.351 0.989 18.528 1.00 53.16 472 SER A O 1
ATOM 3533 N N . ALA A 1 473 ? -32.557 -0.342 18.340 1.00 55.41 473 ALA A N 1
ATOM 3534 C CA . ALA A 1 473 ? -31.737 0.694 17.751 1.00 55.41 473 ALA A CA 1
ATOM 3535 C C . ALA A 1 473 ? -32.383 1.167 16.437 1.00 55.41 473 ALA A C 1
ATOM 3537 O O . ALA A 1 473 ? -32.748 0.349 15.589 1.00 55.41 473 ALA A O 1
ATOM 3538 N N . ASP A 1 474 ? -32.555 2.482 16.277 1.00 64.19 474 ASP A N 1
ATOM 3539 C CA . ASP A 1 474 ? -32.811 3.062 14.959 1.00 64.19 474 ASP A CA 1
ATOM 3540 C C . ASP A 1 474 ? -31.710 2.567 14.002 1.00 64.19 474 ASP A C 1
ATOM 3542 O O . ASP A 1 474 ? -30.547 2.517 14.404 1.00 64.19 474 ASP A O 1
ATOM 3546 N N . ASP A 1 475 ? -32.032 2.262 12.738 1.00 64.31 475 ASP A N 1
ATOM 3547 C CA . ASP A 1 475 ? -31.058 1.779 11.729 1.00 64.31 475 ASP A CA 1
ATOM 3548 C C . ASP A 1 475 ? -29.768 2.638 11.678 1.00 64.31 475 ASP A C 1
ATOM 3550 O O . ASP A 1 475 ? -28.686 2.147 11.382 1.00 64.31 475 ASP A O 1
ATOM 3554 N N . ILE A 1 476 ? -29.861 3.930 12.023 1.00 66.38 476 ILE A N 1
ATOM 3555 C CA . ILE A 1 476 ? -28.735 4.884 12.062 1.00 66.38 476 ILE A CA 1
ATOM 3556 C C . ILE A 1 476 ? -27.705 4.557 13.160 1.00 66.38 476 ILE A C 1
ATOM 3558 O O . ILE A 1 476 ? -26.545 4.963 13.053 1.00 66.38 476 ILE A O 1
ATOM 3562 N N . LEU A 1 477 ? -28.122 3.896 14.240 1.00 68.75 477 LEU A N 1
ATOM 3563 C CA . LEU A 1 477 ? -27.245 3.486 15.333 1.00 68.75 477 LEU A CA 1
ATOM 3564 C C . LEU A 1 477 ? -26.557 2.157 15.025 1.00 68.75 477 LEU A C 1
ATOM 3566 O O . LEU A 1 477 ? -25.401 2.017 15.407 1.00 68.75 477 LEU A O 1
ATOM 3570 N N . VAL A 1 478 ? -27.204 1.249 14.287 1.00 74.50 478 VAL A N 1
ATOM 3571 C CA . VAL A 1 478 ? -26.596 -0.024 13.862 1.00 74.50 478 VAL A CA 1
ATOM 3572 C C . VAL A 1 478 ? -25.302 0.244 13.093 1.00 74.50 478 VAL A C 1
ATOM 3574 O O . VAL A 1 478 ? -24.245 -0.183 13.535 1.00 74.50 478 VAL A O 1
ATOM 3577 N N . ASP A 1 479 ? -25.338 1.099 12.066 1.00 74.19 479 ASP A N 1
ATOM 3578 C CA . ASP A 1 479 ? -24.158 1.428 11.244 1.00 74.19 479 ASP A CA 1
ATOM 3579 C C . ASP A 1 479 ? -22.968 2.028 12.027 1.00 74.19 479 ASP A C 1
ATOM 3581 O O . ASP A 1 479 ? -21.838 2.030 11.536 1.00 74.19 479 ASP A O 1
ATOM 3585 N N . ARG A 1 480 ? -23.203 2.619 13.208 1.00 77.69 480 ARG A N 1
ATOM 3586 C CA . ARG A 1 480 ? -22.137 3.241 14.020 1.00 77.69 480 ARG A CA 1
ATOM 3587 C C . ARG A 1 480 ? -21.526 2.305 15.053 1.00 77.69 480 ARG A C 1
ATOM 3589 O O . ARG A 1 480 ? -20.429 2.603 15.517 1.00 77.69 480 ARG A O 1
ATOM 3596 N N . HIS A 1 481 ? -22.253 1.259 15.429 1.00 82.50 481 HIS A N 1
ATOM 3597 C CA . HIS A 1 481 ? -21.892 0.349 16.515 1.00 82.50 481 HIS A CA 1
ATOM 3598 C C . HIS A 1 481 ? -21.607 -1.074 16.013 1.00 82.50 481 HIS A C 1
ATOM 3600 O O . HIS A 1 481 ? -21.069 -1.869 16.769 1.00 82.50 481 HIS A O 1
ATOM 3606 N N . ASP A 1 482 ? -21.929 -1.365 14.750 1.00 83.44 482 ASP A N 1
ATOM 3607 C CA . ASP A 1 482 ? -21.475 -2.529 13.987 1.00 83.44 482 ASP A CA 1
ATOM 3608 C C . ASP A 1 482 ? -20.042 -2.261 13.478 1.00 83.44 482 ASP A C 1
ATOM 3610 O O . ASP A 1 482 ? -19.803 -1.730 12.384 1.00 83.44 482 ASP A O 1
ATOM 3614 N N . PHE A 1 483 ? -19.062 -2.503 14.346 1.00 84.06 483 PHE A N 1
ATOM 3615 C CA . PHE A 1 483 ? -17.652 -2.248 14.079 1.00 84.06 483 PHE A CA 1
ATOM 3616 C C . PHE A 1 483 ? -17.051 -3.276 13.126 1.00 84.06 483 PHE A C 1
ATOM 3618 O O . PHE A 1 483 ? -16.146 -2.927 12.351 1.00 84.06 483 PHE A O 1
ATOM 3625 N N . ASP A 1 484 ? -17.494 -4.531 13.165 1.00 81.62 484 ASP A N 1
ATOM 3626 C CA . ASP A 1 484 ? -17.010 -5.557 12.239 1.00 81.62 484 ASP A CA 1
ATOM 3627 C C . ASP A 1 484 ? -17.694 -5.493 10.855 1.00 81.62 484 ASP A C 1
ATOM 3629 O O . ASP A 1 484 ? -17.100 -5.927 9.859 1.00 81.62 484 ASP A O 1
ATOM 3633 N N . ARG A 1 485 ? -18.811 -4.759 10.753 1.00 82.25 485 ARG A N 1
ATOM 3634 C CA . ARG A 1 485 ? -19.616 -4.501 9.548 1.00 82.25 485 ARG A CA 1
ATOM 3635 C C . ARG A 1 485 ? -20.265 -5.753 8.976 1.00 82.25 485 ARG A C 1
ATOM 3637 O O . ARG A 1 485 ? -20.414 -5.863 7.749 1.00 82.25 485 ARG A O 1
ATOM 3644 N N . ASP A 1 486 ? -20.645 -6.700 9.822 1.00 83.94 486 ASP A N 1
ATOM 3645 C CA . ASP A 1 486 ? -21.412 -7.869 9.399 1.00 83.94 486 ASP A CA 1
ATOM 3646 C C . ASP A 1 486 ? -22.912 -7.561 9.170 1.00 83.94 486 ASP A C 1
ATOM 3648 O O . ASP A 1 486 ? -23.644 -8.368 8.578 1.00 83.94 486 ASP A O 1
ATOM 3652 N N . GLY A 1 487 ? -23.343 -6.346 9.526 1.00 83.94 487 GLY A N 1
ATOM 3653 C CA . GLY A 1 487 ? -24.694 -5.820 9.381 1.00 83.94 487 GLY A CA 1
ATOM 3654 C C . GLY A 1 487 ? -25.543 -5.934 10.647 1.00 83.94 487 GLY A C 1
ATOM 3655 O O . GLY A 1 487 ? -26.735 -5.603 10.587 1.00 83.94 487 GLY A O 1
ATOM 3656 N N . VAL A 1 488 ? -24.994 -6.426 11.760 1.00 83.88 488 VAL A N 1
ATOM 3657 C CA . VAL A 1 488 ? -25.684 -6.545 13.044 1.00 83.88 488 VAL A CA 1
ATOM 3658 C C . VAL A 1 488 ? -24.768 -6.157 14.200 1.00 83.88 488 VAL A C 1
ATOM 3660 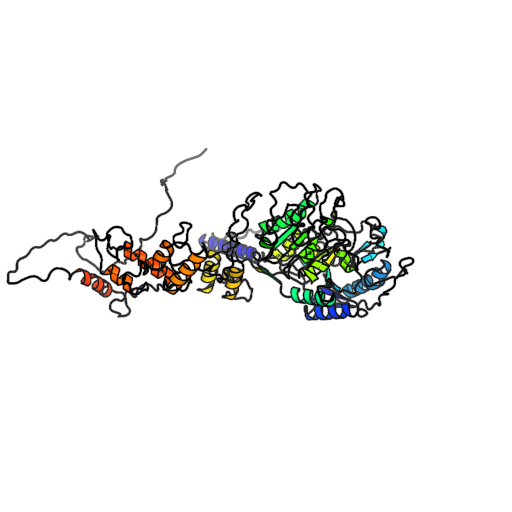O O . VAL A 1 488 ? -23.644 -6.608 14.299 1.00 83.88 488 VAL A O 1
ATOM 3663 N N . VAL A 1 489 ? -25.287 -5.377 15.150 1.00 85.19 489 VAL A N 1
ATOM 3664 C CA . VAL A 1 489 ? -24.556 -5.124 16.399 1.00 85.19 489 VAL A CA 1
ATOM 3665 C C . VAL A 1 489 ? -24.666 -6.365 17.287 1.00 85.19 489 VAL A C 1
ATOM 3667 O O . VAL A 1 489 ? -25.782 -6.774 17.629 1.00 85.19 489 VAL A O 1
ATOM 3670 N N . THR A 1 490 ? -23.543 -6.977 17.661 1.00 89.50 490 THR A N 1
ATOM 3671 C CA . THR A 1 490 ? -23.460 -8.177 18.512 1.00 89.50 490 THR A CA 1
ATOM 3672 C C . THR A 1 490 ? -22.408 -8.034 19.623 1.00 89.50 490 THR A C 1
ATOM 3674 O O . THR A 1 490 ? -21.845 -6.968 19.855 1.00 89.50 490 THR A O 1
ATOM 3677 N N . LEU A 1 491 ? -22.151 -9.115 20.370 1.00 88.81 491 LEU A N 1
ATOM 3678 C CA . LEU A 1 491 ? -21.047 -9.148 21.336 1.00 88.81 491 LEU A CA 1
ATOM 3679 C C . LEU A 1 491 ? -19.668 -9.153 20.658 1.00 88.81 491 LEU A C 1
ATOM 3681 O O . LEU A 1 491 ? -18.683 -8.825 21.317 1.00 88.81 491 LEU A O 1
ATOM 3685 N N . ASP A 1 492 ? -19.589 -9.484 19.368 1.00 89.88 492 ASP A N 1
ATOM 3686 C CA . ASP A 1 492 ? -18.330 -9.423 18.622 1.00 89.88 492 ASP A CA 1
ATOM 3687 C C . ASP A 1 492 ? -17.877 -7.958 18.438 1.00 89.88 492 ASP A C 1
ATOM 3689 O O . ASP A 1 492 ? -16.685 -7.664 18.528 1.00 89.88 492 ASP A O 1
ATOM 3693 N N . ASP A 1 493 ? -18.813 -7.006 18.360 1.00 89.75 493 ASP A N 1
ATOM 3694 C CA . ASP A 1 493 ? -18.517 -5.567 18.391 1.00 89.75 493 ASP A CA 1
ATOM 3695 C C . ASP A 1 493 ? -17.967 -5.107 19.742 1.00 89.75 493 ASP A C 1
ATOM 3697 O O . ASP A 1 493 ? -17.060 -4.272 19.810 1.00 89.75 493 ASP A O 1
ATOM 3701 N N . ALA A 1 494 ? -18.466 -5.686 20.837 1.00 88.19 494 ALA A N 1
ATOM 3702 C CA . ALA A 1 494 ? -17.960 -5.384 22.173 1.00 88.19 494 ALA A CA 1
ATOM 3703 C C . ALA A 1 494 ? -16.503 -5.833 22.320 1.00 88.19 494 ALA A C 1
ATOM 3705 O O . ALA A 1 494 ? -15.712 -5.142 22.961 1.00 88.19 494 ALA A O 1
ATOM 3706 N N . ALA A 1 495 ? -16.112 -6.934 21.669 1.00 88.56 495 ALA A N 1
ATOM 3707 C CA . ALA A 1 495 ? -14.724 -7.380 21.653 1.00 88.56 495 ALA A CA 1
ATOM 3708 C C . ALA A 1 495 ? -13.781 -6.344 21.007 1.00 88.56 495 ALA A C 1
ATOM 3710 O O . ALA A 1 495 ? -12.657 -6.187 21.479 1.00 88.56 495 ALA A O 1
ATOM 3711 N N . VAL A 1 496 ? -14.242 -5.586 20.000 1.00 86.25 496 VAL A N 1
ATOM 3712 C CA . VAL A 1 496 ? -13.462 -4.501 19.365 1.00 86.25 496 VAL A CA 1
ATOM 3713 C C . VAL A 1 496 ? -13.217 -3.335 20.331 1.00 86.25 496 VAL A C 1
ATOM 3715 O O . VAL A 1 496 ? -12.130 -2.755 20.333 1.00 86.25 496 VAL A O 1
ATOM 3718 N N . ILE A 1 497 ? -14.204 -2.987 21.167 1.00 85.88 497 ILE A N 1
ATOM 3719 C CA . ILE A 1 497 ? -14.034 -1.982 22.232 1.00 85.88 497 ILE A CA 1
ATOM 3720 C C . ILE A 1 497 ? -13.079 -2.516 23.304 1.00 85.88 497 ILE A C 1
ATOM 3722 O O . ILE A 1 497 ? -12.123 -1.834 23.675 1.00 85.88 497 ILE A O 1
ATOM 3726 N N . LEU A 1 498 ? -13.313 -3.745 23.772 1.00 86.00 498 LEU A N 1
ATOM 3727 C CA . LEU A 1 498 ? -12.545 -4.371 24.850 1.00 86.00 498 LEU A CA 1
ATOM 3728 C C . LEU A 1 498 ? -11.062 -4.552 24.496 1.00 86.00 498 LEU A C 1
ATOM 3730 O O . LEU A 1 498 ? -10.211 -4.391 25.367 1.00 86.00 498 LEU A O 1
ATOM 3734 N N . GLU A 1 499 ? -10.735 -4.806 23.226 1.00 84.81 499 GLU A N 1
ATOM 3735 C CA . GLU A 1 499 ? -9.353 -4.895 22.729 1.00 84.81 499 GLU A CA 1
ATOM 3736 C C . GLU A 1 499 ? -8.521 -3.636 23.040 1.00 84.81 499 GLU A C 1
ATOM 3738 O O . GLU A 1 499 ? -7.309 -3.708 23.261 1.00 84.81 499 GLU A O 1
ATOM 3743 N N . VAL A 1 500 ? -9.161 -2.465 23.059 1.00 80.94 500 VAL A N 1
ATOM 3744 C CA . VAL A 1 500 ? -8.503 -1.165 23.244 1.00 80.94 500 VAL A CA 1
ATOM 3745 C C . VAL A 1 500 ? -9.059 -0.391 24.439 1.00 80.94 500 VAL A C 1
ATOM 3747 O O . VAL A 1 500 ? -8.893 0.829 24.514 1.00 80.94 500 VAL A O 1
ATOM 3750 N N . PHE A 1 501 ? -9.690 -1.093 25.381 1.00 84.56 501 PHE A N 1
ATOM 3751 C CA . PHE A 1 501 ? -10.274 -0.504 26.581 1.00 84.56 501 PHE A CA 1
ATOM 3752 C C . PHE A 1 501 ? -9.220 0.177 27.461 1.00 84.56 501 PHE A C 1
ATOM 3754 O O . PHE A 1 501 ? -8.070 -0.253 27.550 1.00 84.56 501 PHE A O 1
ATOM 3761 N N . GLY A 1 502 ? -9.605 1.279 28.102 1.00 78.38 502 GLY A N 1
ATOM 3762 C CA . GLY A 1 502 ? -8.729 2.096 28.941 1.00 78.38 502 GLY A CA 1
ATOM 3763 C C . GLY A 1 502 ? -7.787 3.015 28.157 1.00 78.38 502 GLY A C 1
ATOM 3764 O O . GLY A 1 502 ? -7.032 3.785 28.758 1.00 78.38 502 GLY A O 1
ATOM 3765 N N . ARG A 1 503 ? -7.807 2.986 26.816 1.00 75.44 503 ARG A N 1
ATOM 3766 C CA . ARG A 1 503 ? -6.951 3.862 26.008 1.00 75.44 503 ARG A CA 1
ATOM 3767 C C . ARG A 1 503 ? -7.529 5.268 25.941 1.00 75.44 503 ARG A C 1
ATOM 3769 O O . ARG A 1 503 ? -8.694 5.489 25.636 1.00 75.44 503 ARG A O 1
ATOM 3776 N N . VAL A 1 504 ? -6.660 6.246 26.172 1.00 70.88 504 VAL A N 1
ATOM 3777 C CA . VAL A 1 504 ? -6.999 7.670 26.147 1.00 70.88 504 VAL A CA 1
ATOM 3778 C C . VAL A 1 504 ? -6.194 8.344 25.047 1.00 70.88 504 VAL A C 1
ATOM 3780 O O . VAL A 1 504 ? -4.972 8.179 24.969 1.00 70.88 504 VAL A O 1
ATOM 3783 N N . ARG A 1 505 ? -6.847 9.141 24.194 1.00 66.50 505 ARG A N 1
ATOM 3784 C CA . ARG A 1 505 ? -6.126 9.990 23.239 1.00 66.50 505 ARG A CA 1
ATOM 3785 C C . ARG A 1 505 ? -5.243 10.967 24.019 1.00 66.50 505 ARG A C 1
ATOM 3787 O O . ARG A 1 505 ? -5.743 11.640 24.918 1.00 66.50 505 ARG A O 1
ATOM 3794 N N . PRO A 1 506 ? -3.962 11.143 23.652 1.00 58.19 506 PRO A N 1
ATOM 3795 C CA . PRO A 1 506 ? -3.111 12.157 24.254 1.00 58.19 506 PRO A CA 1
ATOM 3796 C C . PRO A 1 506 ? -3.727 13.550 24.062 1.00 58.19 506 PRO A C 1
ATOM 3798 O O . PRO A 1 506 ? -3.632 14.159 22.993 1.00 58.19 506 PRO A O 1
ATOM 3801 N N . THR A 1 507 ? -4.389 14.077 25.092 1.00 46.41 507 THR A N 1
ATOM 3802 C CA . THR A 1 507 ? -5.045 15.383 25.035 1.00 46.41 507 THR A CA 1
ATOM 3803 C C . THR A 1 507 ? -3.992 16.479 25.155 1.00 46.41 507 THR A C 1
ATOM 3805 O O . THR A 1 507 ? -3.632 16.838 26.266 1.00 46.41 507 THR A O 1
ATOM 3808 N N . ASN A 1 508 ? -3.479 16.997 24.033 1.00 43.75 508 ASN A N 1
ATOM 3809 C CA . ASN A 1 508 ? -2.809 18.305 23.858 1.00 43.75 508 ASN A CA 1
ATOM 3810 C C . ASN A 1 508 ? -1.866 18.850 24.963 1.00 43.75 508 ASN A C 1
ATOM 3812 O O . ASN A 1 508 ? -1.566 20.047 24.967 1.00 43.75 508 ASN A O 1
ATOM 3816 N N . ALA A 1 509 ? -1.325 18.025 25.856 1.00 36.66 509 ALA A N 1
ATOM 3817 C CA . ALA A 1 509 ? -0.311 18.461 26.791 1.00 36.66 509 ALA A CA 1
ATOM 3818 C C . ALA A 1 509 ? 0.953 18.723 25.972 1.00 36.66 509 ALA A C 1
ATOM 3820 O O . ALA A 1 509 ? 1.540 17.818 25.380 1.00 36.66 509 ALA A O 1
ATOM 3821 N N . THR A 1 510 ? 1.312 20.000 25.871 1.00 38.72 510 THR A N 1
ATOM 3822 C CA . THR A 1 510 ? 2.637 20.479 25.480 1.00 38.72 510 THR A CA 1
ATOM 3823 C C . THR A 1 510 ? 3.707 19.463 25.862 1.00 38.72 510 THR A C 1
ATOM 3825 O O . THR A 1 510 ? 3.860 19.177 27.047 1.00 38.72 510 THR A O 1
ATOM 3828 N N . PHE A 1 511 ? 4.466 18.954 24.886 1.00 37.88 511 PHE A N 1
ATOM 3829 C CA . PHE A 1 511 ? 5.749 18.311 25.174 1.00 37.88 511 PHE A CA 1
ATOM 3830 C C . PHE A 1 511 ? 6.527 19.245 26.124 1.00 37.88 511 PHE A C 1
ATOM 3832 O O . PHE A 1 511 ? 6.739 20.404 25.749 1.00 37.88 511 PHE A O 1
ATOM 3839 N N . PRO A 1 512 ? 6.903 18.819 27.345 1.00 41.50 512 PRO A N 1
ATOM 3840 C CA . PRO A 1 512 ? 7.252 17.452 27.719 1.00 41.50 512 PRO A CA 1
ATOM 3841 C C . PRO A 1 512 ? 6.401 16.879 28.869 1.00 41.50 512 PRO A C 1
ATOM 3843 O O . PRO A 1 512 ? 6.051 17.588 29.811 1.00 41.50 512 PRO A O 1
ATOM 3846 N N . ILE A 1 513 ? 6.218 15.561 28.887 1.00 30.70 513 ILE A N 1
ATOM 3847 C CA . ILE A 1 513 ? 6.159 14.839 30.161 1.00 30.70 513 ILE A CA 1
ATOM 3848 C C . ILE A 1 513 ? 7.305 13.829 30.138 1.00 30.70 513 ILE A C 1
ATOM 3850 O O . ILE A 1 513 ? 7.219 12.830 29.430 1.00 30.70 513 ILE A O 1
ATOM 3854 N N . PRO A 1 514 ? 8.393 14.067 30.888 1.00 36.19 514 PRO A N 1
ATOM 3855 C CA . PRO A 1 514 ? 9.192 12.966 31.387 1.00 36.19 514 PRO A CA 1
ATOM 3856 C C . PRO A 1 514 ? 8.280 12.196 32.346 1.00 36.19 514 PRO A C 1
ATOM 3858 O O . PRO A 1 514 ? 7.914 12.727 33.398 1.00 36.19 514 PRO A O 1
ATOM 3861 N N . ILE A 1 515 ? 7.887 10.971 31.991 1.00 38.66 515 ILE A N 1
ATOM 3862 C CA . ILE A 1 515 ? 7.254 10.045 32.937 1.00 38.66 515 ILE A CA 1
ATOM 3863 C C . ILE A 1 515 ? 8.356 9.590 33.893 1.00 38.66 515 ILE A C 1
ATOM 3865 O O . ILE A 1 515 ? 8.984 8.548 33.754 1.00 38.66 515 ILE A O 1
ATOM 3869 N N . GLY A 1 516 ? 8.656 10.460 34.847 1.00 34.47 516 GLY A N 1
ATOM 3870 C CA . GLY A 1 516 ? 9.582 10.222 35.934 1.00 34.47 516 GLY A CA 1
ATOM 3871 C C . GLY A 1 516 ? 8.829 9.971 37.228 1.00 34.47 516 GLY A C 1
ATOM 3872 O O . GLY A 1 516 ? 9.113 10.667 38.193 1.00 34.47 516 GLY A O 1
ATOM 3873 N N . THR A 1 517 ? 7.852 9.053 37.258 1.00 32.06 517 THR A N 1
ATOM 3874 C CA . THR A 1 517 ? 7.365 8.402 38.500 1.00 32.06 517 THR A CA 1
ATOM 3875 C C . THR A 1 517 ? 6.509 7.149 38.227 1.00 32.06 517 THR A C 1
ATOM 3877 O O . THR A 1 517 ? 5.402 7.021 38.720 1.00 32.06 517 THR A O 1
ATOM 3880 N N . LEU A 1 518 ? 7.037 6.187 37.467 1.00 30.95 518 LEU A N 1
ATOM 3881 C CA . LEU A 1 518 ? 6.631 4.770 37.566 1.00 30.95 518 LEU A CA 1
ATOM 3882 C C . LEU A 1 518 ? 7.874 3.897 37.798 1.00 30.95 518 LEU A C 1
ATOM 3884 O O . LEU A 1 518 ? 8.084 2.864 37.178 1.00 30.95 518 LEU A O 1
ATOM 3888 N N . LYS A 1 519 ? 8.759 4.350 38.695 1.00 33.75 519 LYS A N 1
ATOM 3889 C CA . LYS A 1 519 ? 9.820 3.504 39.248 1.00 33.75 519 LYS A CA 1
ATOM 3890 C C . LYS A 1 519 ? 9.254 2.836 40.496 1.00 33.75 519 LYS A C 1
ATOM 3892 O O . LYS A 1 519 ? 9.266 3.445 41.562 1.00 33.75 519 LYS A O 1
ATOM 3897 N N . GLY A 1 520 ? 8.734 1.622 40.339 1.00 30.33 520 GLY A N 1
ATOM 3898 C CA . GLY A 1 520 ? 8.251 0.840 41.476 1.00 30.33 520 GLY A CA 1
ATOM 3899 C C . GLY A 1 520 ? 7.633 -0.529 41.192 1.00 30.33 520 GLY A C 1
ATOM 3900 O O . GLY A 1 520 ? 7.348 -1.215 42.160 1.00 30.33 520 GLY A O 1
ATOM 3901 N N . LEU A 1 521 ? 7.442 -0.951 39.939 1.00 33.97 521 LEU A N 1
ATOM 3902 C CA . LEU A 1 521 ? 6.696 -2.182 39.637 1.00 33.97 521 LEU A CA 1
ATOM 3903 C C . LEU A 1 521 ? 7.465 -3.163 38.750 1.00 33.97 521 LEU A C 1
ATOM 3905 O O . LEU A 1 521 ? 6.896 -3.746 37.851 1.00 33.97 521 LEU A O 1
ATOM 3909 N N . GLU A 1 522 ? 8.753 -3.374 39.018 1.00 39.03 522 GLU A N 1
ATOM 3910 C CA . GLU A 1 522 ? 9.434 -4.607 38.593 1.00 39.03 522 GLU A CA 1
ATOM 3911 C C . GLU A 1 522 ? 10.506 -4.972 39.624 1.00 39.03 522 GLU A C 1
ATOM 3913 O O . GLU A 1 522 ? 11.695 -4.692 39.470 1.00 39.03 522 GLU A O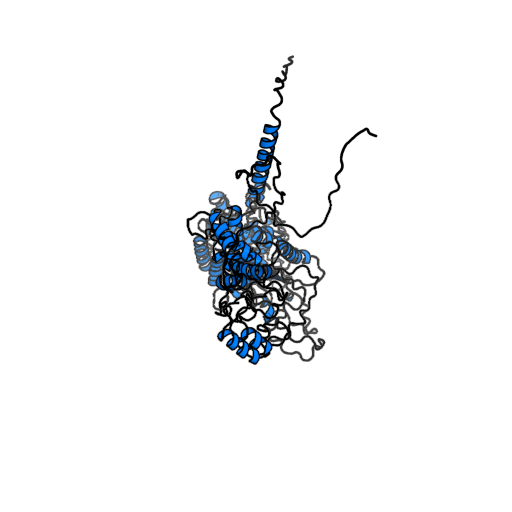 1
ATOM 3918 N N . ALA A 1 523 ? 10.072 -5.571 40.730 1.00 35.41 523 ALA A N 1
ATOM 3919 C CA . ALA A 1 523 ? 10.929 -6.433 41.527 1.00 35.41 523 ALA A CA 1
ATOM 3920 C C . ALA A 1 523 ? 10.075 -7.539 42.161 1.00 35.41 523 ALA A C 1
ATOM 3922 O O . ALA A 1 523 ? 9.167 -7.266 42.935 1.00 35.41 523 ALA A O 1
ATOM 3923 N N . ASP A 1 524 ? 10.447 -8.775 41.829 1.00 36.94 524 ASP A N 1
ATOM 3924 C CA . ASP A 1 524 ? 10.174 -10.010 42.567 1.00 36.94 524 ASP A CA 1
ATOM 3925 C C . ASP A 1 524 ? 8.845 -10.755 42.305 1.00 36.94 524 ASP A C 1
ATOM 3927 O O . ASP A 1 524 ? 8.028 -10.981 43.188 1.00 36.94 524 ASP A O 1
ATOM 3931 N N . GLY A 1 525 ? 8.725 -11.316 41.096 1.00 39.88 525 GLY A N 1
ATOM 3932 C CA . GLY A 1 525 ? 8.448 -12.755 40.940 1.00 39.88 525 GLY A CA 1
ATOM 3933 C C . GLY A 1 525 ? 7.163 -13.343 41.545 1.00 39.88 525 GLY A C 1
ATOM 3934 O O . GLY A 1 525 ? 7.215 -14.465 42.053 1.00 39.88 525 GLY A O 1
ATOM 3935 N N . CYS A 1 526 ? 6.024 -12.655 41.448 1.00 34.16 526 CYS A N 1
ATOM 3936 C CA . CYS A 1 526 ? 4.703 -13.249 41.680 1.00 34.16 526 CYS A CA 1
ATOM 3937 C C . CYS A 1 526 ? 3.916 -13.347 40.366 1.00 34.16 526 CYS A C 1
ATOM 3939 O O . CYS A 1 526 ? 3.341 -12.371 39.902 1.00 34.16 526 CYS A O 1
ATOM 3941 N N . GLU A 1 527 ? 3.870 -14.543 39.772 1.00 36.41 527 GLU A N 1
ATOM 3942 C CA . GLU A 1 527 ? 2.874 -14.889 38.751 1.00 36.41 527 GLU A CA 1
ATOM 3943 C C . GLU A 1 527 ? 1.519 -15.124 39.446 1.00 36.41 527 GLU A C 1
ATOM 3945 O O . GLU A 1 527 ? 1.169 -16.253 39.790 1.00 36.41 527 GLU A O 1
ATOM 3950 N N . LEU A 1 528 ? 0.764 -14.054 39.693 1.00 35.78 528 LEU A N 1
ATOM 3951 C CA . LEU A 1 528 ? -0.679 -14.128 39.926 1.00 35.78 528 LEU A CA 1
ATOM 3952 C C . LEU A 1 528 ? -1.364 -13.477 38.726 1.00 35.78 528 LEU A C 1
ATOM 3954 O O . LEU A 1 528 ? -1.037 -12.363 38.330 1.00 35.78 528 LEU A O 1
ATOM 3958 N N . TYR A 1 529 ? -2.246 -14.239 38.087 1.00 36.06 529 TYR A N 1
ATOM 3959 C CA . TYR A 1 529 ? -2.990 -13.827 36.905 1.00 36.06 529 TYR A CA 1
ATOM 3960 C C . TYR A 1 529 ? -3.794 -12.547 37.185 1.00 36.06 529 TYR A C 1
ATOM 3962 O O . TYR A 1 529 ? -4.624 -12.540 38.083 1.00 36.06 529 TYR A O 1
ATOM 3970 N N . SER A 1 530 ? -3.546 -11.509 36.378 1.00 38.44 530 SER A N 1
ATOM 3971 C CA . SER A 1 530 ? -4.511 -10.534 35.843 1.00 38.44 530 SER A CA 1
ATOM 3972 C C . SER A 1 530 ? -5.917 -10.567 36.474 1.00 38.44 530 SER A C 1
ATOM 3974 O O . SER A 1 530 ? -6.829 -11.178 35.917 1.00 38.44 530 SER A O 1
ATOM 3976 N N . LEU A 1 531 ? -6.097 -9.850 37.585 1.00 40.81 531 LEU A N 1
ATOM 3977 C CA . LEU A 1 531 ? -7.408 -9.457 38.131 1.00 40.81 531 LEU A CA 1
ATOM 3978 C C . LEU A 1 531 ? -7.785 -8.005 37.773 1.00 40.81 531 LEU A C 1
ATOM 3980 O O . LEU A 1 531 ? -8.830 -7.502 38.168 1.00 40.81 531 LEU A O 1
ATOM 3984 N N . GLN A 1 532 ? -6.968 -7.316 36.973 1.00 40.25 532 GLN A N 1
ATOM 3985 C CA . GLN A 1 532 ? -7.270 -5.962 36.517 1.00 40.25 532 GLN A CA 1
ATOM 3986 C C . GLN A 1 532 ? -8.281 -5.993 35.368 1.00 40.25 532 GLN A C 1
ATOM 3988 O O . GLN A 1 532 ? -7.889 -6.240 34.230 1.00 40.25 532 GLN A O 1
ATOM 3993 N N . SER A 1 533 ? -9.566 -5.754 35.659 1.00 41.88 533 SER A N 1
ATOM 3994 C CA . SER A 1 533 ? -10.466 -4.895 34.844 1.00 41.88 533 SER A CA 1
ATOM 3995 C C . SER A 1 533 ? -11.970 -5.056 35.112 1.00 41.88 533 SER A C 1
ATOM 3997 O O . SER A 1 533 ? -12.760 -4.455 34.386 1.00 41.88 533 SER A O 1
ATOM 3999 N N . LEU A 1 534 ? -12.410 -5.781 36.145 1.00 37.81 534 LEU A N 1
ATOM 4000 C CA . LEU A 1 534 ? -13.819 -5.697 36.550 1.00 37.81 534 LEU A CA 1
ATOM 4001 C C . LEU A 1 534 ? -14.027 -4.504 37.499 1.00 37.81 534 LEU A C 1
ATOM 4003 O O . LEU A 1 534 ? -13.160 -4.242 38.336 1.00 37.81 534 LEU A O 1
ATOM 4007 N N . PRO A 1 535 ? -15.119 -3.732 37.344 1.00 43.38 535 PRO A N 1
ATOM 4008 C CA . PRO A 1 535 ? -15.428 -2.637 38.253 1.00 43.38 535 PRO A CA 1
ATOM 4009 C C . PRO A 1 535 ? -15.569 -3.200 39.672 1.00 43.38 535 PRO A C 1
ATOM 4011 O O . PRO A 1 535 ? -16.333 -4.136 39.888 1.00 43.38 535 PRO A O 1
ATOM 4014 N N . LEU A 1 536 ? -14.806 -2.639 40.616 1.00 43.16 536 LEU A N 1
ATOM 4015 C CA . LEU A 1 536 ? -14.955 -2.863 42.056 1.00 43.16 536 LEU A CA 1
ATOM 4016 C C . LEU A 1 536 ? -16.393 -2.506 42.446 1.00 43.16 536 LEU A C 1
ATOM 4018 O O . LEU A 1 536 ? -16.711 -1.328 42.598 1.00 43.16 536 LEU A O 1
ATOM 4022 N N . LEU A 1 537 ? -17.263 -3.509 42.535 1.00 49.16 537 LEU A N 1
ATOM 4023 C CA . LEU A 1 537 ? -18.668 -3.330 42.905 1.00 49.16 537 LEU A CA 1
ATOM 4024 C C . LEU A 1 537 ? -18.952 -3.706 44.369 1.00 49.16 537 LEU A C 1
ATOM 4026 O O . LEU A 1 537 ? -20.060 -3.480 44.828 1.00 49.16 537 LEU A O 1
ATOM 4030 N N . ALA A 1 538 ? -17.951 -4.146 45.139 1.00 58.12 538 ALA A N 1
ATOM 4031 C CA . ALA A 1 538 ? -18.010 -4.192 46.602 1.00 58.12 538 ALA A CA 1
ATOM 4032 C C . ALA A 1 538 ? -16.595 -4.038 47.192 1.00 58.12 538 ALA A C 1
ATOM 4034 O O . ALA A 1 538 ? -15.657 -4.700 46.740 1.00 58.12 538 ALA A O 1
ATOM 4035 N N . GLU A 1 539 ? -16.411 -3.155 48.181 1.00 65.44 539 GLU A N 1
ATOM 4036 C CA . GLU A 1 539 ? -15.144 -3.019 48.920 1.00 65.44 539 GLU A CA 1
ATOM 4037 C C . GLU A 1 539 ? -14.847 -4.335 49.672 1.00 65.44 539 GLU A C 1
ATOM 4039 O O . GLU A 1 539 ? -15.326 -4.544 50.782 1.00 65.44 539 GLU A O 1
ATOM 4044 N N . GLY A 1 540 ? -14.082 -5.246 49.058 1.00 71.75 540 GLY A N 1
ATOM 4045 C CA . GLY A 1 540 ? -13.710 -6.539 49.651 1.00 71.75 540 GLY A CA 1
ATOM 4046 C C . GLY A 1 540 ? -13.721 -7.733 48.694 1.00 71.75 540 GLY A C 1
ATOM 4047 O O . GLY A 1 540 ? -13.056 -8.722 48.995 1.00 71.75 540 GLY A O 1
ATOM 4048 N N . ASP A 1 541 ? -14.403 -7.642 47.546 1.00 75.81 541 ASP A N 1
ATOM 4049 C CA . ASP A 1 541 ? -14.425 -8.702 46.523 1.00 75.81 541 ASP A CA 1
ATOM 4050 C C . ASP A 1 541 ? -13.219 -8.540 45.589 1.00 75.81 541 ASP A C 1
ATOM 4052 O O . ASP A 1 541 ? -13.245 -7.805 44.599 1.00 75.81 541 ASP A O 1
ATOM 4056 N N . VAL A 1 542 ? -12.111 -9.190 45.944 1.00 78.94 542 VAL A N 1
ATOM 4057 C CA . VAL A 1 542 ? -10.847 -9.087 45.199 1.00 78.94 542 VAL A CA 1
ATOM 4058 C C . VAL A 1 542 ? -10.740 -10.124 44.085 1.00 78.94 542 VAL A C 1
ATOM 4060 O O . VAL A 1 542 ? -9.751 -10.126 43.350 1.00 78.94 542 VAL A O 1
ATOM 4063 N N . ASN A 1 543 ? -11.718 -11.024 43.970 1.00 79.75 543 ASN A N 1
ATOM 4064 C CA . ASN A 1 543 ? -11.725 -12.105 42.992 1.00 79.75 543 ASN A CA 1
ATOM 4065 C C . ASN A 1 543 ? -12.759 -11.890 41.863 1.00 79.75 543 ASN A C 1
ATOM 4067 O O . ASN A 1 543 ? -12.622 -12.488 40.790 1.00 79.75 543 ASN A O 1
ATOM 4071 N N . GLY A 1 544 ? -13.703 -10.965 42.061 1.00 74.12 544 GLY A N 1
ATOM 4072 C CA . GLY A 1 544 ? -14.679 -10.513 41.075 1.00 74.12 544 GLY A CA 1
ATOM 4073 C C . GLY A 1 544 ? -15.844 -11.480 40.867 1.00 74.12 544 GLY A C 1
ATOM 4074 O O . GLY A 1 544 ? -16.449 -11.462 39.791 1.00 74.12 544 GLY A O 1
ATOM 4075 N N . ASP A 1 545 ? -16.133 -12.355 41.836 1.00 74.19 545 ASP A N 1
ATOM 4076 C CA . ASP A 1 545 ? -17.262 -13.293 41.785 1.00 74.19 545 ASP A CA 1
ATOM 4077 C C . ASP A 1 545 ? -18.533 -12.772 42.466 1.00 74.19 545 ASP A C 1
ATOM 4079 O O . ASP A 1 545 ? -19.547 -13.479 42.486 1.00 74.19 545 ASP A O 1
ATOM 4083 N N . LEU A 1 546 ? -18.509 -11.509 42.903 1.00 67.00 546 LEU A N 1
ATOM 4084 C CA . LEU A 1 546 ? -19.606 -10.776 43.528 1.00 67.00 546 LEU A CA 1
ATOM 4085 C C . LEU A 1 546 ? -19.985 -11.313 44.914 1.00 67.00 546 LEU A C 1
ATOM 4087 O O . LEU A 1 546 ? -21.094 -11.060 45.385 1.00 67.00 546 LEU A O 1
ATOM 4091 N N . VAL A 1 547 ? -19.091 -12.062 45.567 1.00 71.06 547 VAL A N 1
ATOM 4092 C CA . VAL A 1 547 ? -19.296 -12.583 46.919 1.00 71.06 547 VAL A CA 1
ATOM 4093 C C . VAL A 1 547 ? -18.022 -12.380 47.729 1.00 71.06 547 VAL A C 1
ATOM 4095 O O . VAL A 1 547 ? -17.021 -13.022 47.463 1.00 71.06 547 VAL A O 1
ATOM 4098 N N . ILE A 1 548 ? -18.071 -11.550 48.773 1.00 74.12 548 ILE A N 1
ATOM 4099 C CA . ILE A 1 548 ? -16.945 -11.414 49.708 1.00 74.12 548 ILE A CA 1
ATOM 4100 C C . ILE A 1 548 ? -16.914 -12.652 50.613 1.00 74.12 548 ILE A C 1
ATOM 4102 O O . ILE A 1 548 ? -17.703 -12.770 51.554 1.00 74.12 548 ILE A O 1
ATOM 4106 N N . ASP A 1 549 ? -16.017 -13.600 50.341 1.00 79.69 549 ASP A N 1
ATOM 4107 C CA . ASP A 1 549 ? -15.907 -14.828 51.125 1.00 79.69 549 ASP A CA 1
ATOM 4108 C C . ASP A 1 549 ? -14.467 -15.203 51.533 1.00 79.69 549 ASP A C 1
ATOM 4110 O O . ASP A 1 549 ? -13.518 -14.412 51.549 1.00 79.69 549 ASP A O 1
ATOM 4114 N N . ALA A 1 550 ? -14.288 -16.443 51.995 1.00 81.44 550 ALA A N 1
ATOM 4115 C CA . ALA A 1 550 ? -12.984 -16.929 52.430 1.00 81.44 550 ALA A CA 1
ATOM 4116 C C . ALA A 1 550 ? -11.940 -16.990 51.292 1.00 81.44 550 ALA A C 1
ATOM 4118 O O . ALA A 1 550 ? -10.743 -17.077 51.586 1.00 81.44 550 ALA A O 1
ATOM 4119 N N . ALA A 1 551 ? -12.365 -16.987 50.027 1.00 81.38 551 ALA A N 1
ATOM 4120 C CA . ALA A 1 551 ? -11.514 -16.919 48.849 1.00 81.38 551 ALA A CA 1
ATOM 4121 C C . ALA A 1 551 ? -10.884 -15.527 48.696 1.00 81.38 551 ALA A C 1
ATOM 4123 O O . ALA A 1 551 ? -9.671 -15.452 48.479 1.00 81.38 551 ALA A O 1
ATOM 4124 N N . ASP A 1 552 ? -11.638 -14.450 48.926 1.00 84.06 552 ASP A N 1
ATOM 4125 C CA . ASP A 1 552 ? -11.131 -13.068 48.904 1.00 84.06 552 ASP A CA 1
ATOM 4126 C C . ASP A 1 552 ? -10.113 -12.824 50.002 1.00 84.06 552 ASP A C 1
ATOM 4128 O O . ASP A 1 552 ? -9.002 -12.346 49.764 1.00 84.06 552 ASP A O 1
ATOM 4132 N N . VAL A 1 553 ? -10.435 -13.273 51.215 1.00 84.56 553 VAL A N 1
ATOM 4133 C CA . VAL A 1 553 ? -9.515 -13.208 52.353 1.00 84.56 553 VAL A CA 1
ATOM 4134 C C . VAL A 1 553 ? -8.230 -13.994 52.069 1.00 84.56 553 VAL A C 1
ATOM 4136 O O . VAL A 1 553 ? -7.140 -13.562 52.457 1.00 84.56 553 VAL A O 1
ATOM 4139 N N . ALA A 1 554 ? -8.317 -15.141 51.387 1.00 85.00 554 ALA A N 1
ATOM 4140 C CA . ALA A 1 554 ? -7.141 -15.923 51.014 1.00 85.00 554 ALA A CA 1
ATOM 4141 C C . ALA A 1 554 ? -6.276 -15.207 49.961 1.00 85.00 554 ALA A C 1
ATOM 4143 O O . ALA A 1 554 ? -5.045 -15.251 50.061 1.00 85.00 554 ALA A O 1
ATOM 4144 N N . LEU A 1 555 ? -6.898 -14.522 48.998 1.00 82.06 555 LEU A N 1
ATOM 4145 C CA . LEU A 1 555 ? -6.208 -13.708 47.995 1.00 82.06 555 LEU A CA 1
ATOM 4146 C C . LEU A 1 555 ? -5.540 -12.482 48.625 1.00 82.06 555 LEU A C 1
ATOM 4148 O O . LEU A 1 555 ? -4.356 -12.251 48.377 1.00 82.06 555 LEU A O 1
ATOM 4152 N N . LEU A 1 556 ? -6.224 -11.769 49.522 1.00 83.19 556 LEU A N 1
ATOM 4153 C CA . LEU A 1 556 ? -5.662 -10.641 50.275 1.00 83.19 556 LEU A CA 1
ATOM 4154 C C . LEU A 1 556 ? -4.496 -11.064 51.174 1.00 83.19 556 LEU A C 1
ATOM 4156 O O . LEU A 1 556 ? -3.454 -10.412 51.196 1.00 83.19 556 LEU A O 1
ATOM 4160 N N . GLN A 1 557 ? -4.602 -12.207 51.856 1.00 87.75 557 GLN A N 1
ATOM 4161 C CA . GLN A 1 557 ? -3.496 -12.769 52.643 1.00 87.75 557 GLN A CA 1
ATOM 4162 C C . GLN A 1 557 ? -2.285 -13.130 51.778 1.00 87.75 557 GLN A C 1
ATOM 4164 O O . GLN A 1 557 ? -1.138 -12.960 52.204 1.00 87.75 557 GLN A O 1
ATOM 4169 N N . GLN A 1 558 ? -2.525 -13.632 50.565 1.00 83.00 558 GLN A N 1
ATOM 4170 C CA . GLN A 1 558 ? -1.465 -13.924 49.608 1.00 83.00 558 GLN A CA 1
ATOM 4171 C C . GLN A 1 558 ? -0.831 -12.633 49.073 1.00 83.00 558 GLN A C 1
ATOM 4173 O O . GLN A 1 558 ? 0.393 -12.556 48.955 1.00 83.00 558 GLN A O 1
ATOM 4178 N N . ALA A 1 559 ? -1.637 -11.603 48.829 1.00 80.50 559 ALA A N 1
ATOM 4179 C CA . ALA A 1 559 ? -1.187 -10.315 48.329 1.00 80.50 559 ALA A CA 1
ATOM 4180 C C . ALA A 1 559 ? -0.439 -9.470 49.378 1.00 80.50 559 ALA A C 1
ATOM 4182 O O . ALA A 1 559 ? 0.550 -8.809 49.056 1.00 80.50 559 ALA A O 1
ATOM 4183 N N . MET A 1 560 ? -0.809 -9.573 50.659 1.00 82.69 560 MET A N 1
ATOM 4184 C CA . MET A 1 560 ? -0.041 -9.015 51.780 1.00 82.69 560 MET A CA 1
ATOM 4185 C C . MET A 1 560 ? 1.396 -9.539 51.818 1.00 82.69 560 MET A C 1
ATOM 4187 O O . MET A 1 560 ? 2.319 -8.811 52.185 1.00 82.69 560 MET A O 1
ATOM 4191 N N . ALA A 1 561 ? 1.610 -10.801 51.430 1.00 79.50 561 ALA A N 1
ATOM 4192 C CA . ALA A 1 561 ? 2.945 -11.387 51.392 1.00 79.50 561 ALA A CA 1
ATOM 4193 C C . ALA A 1 561 ? 3.820 -10.806 50.266 1.00 79.50 561 ALA A C 1
ATOM 4195 O O . ALA A 1 561 ? 5.044 -10.811 50.409 1.00 79.50 561 ALA A O 1
ATOM 4196 N N . CYS A 1 562 ? 3.216 -10.298 49.183 1.00 78.25 562 CYS A N 1
ATOM 4197 C CA . CYS A 1 562 ? 3.917 -9.652 48.065 1.00 78.25 562 CYS A CA 1
ATOM 4198 C C . CYS A 1 562 ? 3.876 -8.115 48.093 1.00 78.25 562 CYS A C 1
ATOM 4200 O O . CYS A 1 562 ? 4.549 -7.493 47.279 1.00 78.25 562 CYS A O 1
ATOM 4202 N N . GLN A 1 563 ? 3.137 -7.503 49.029 1.00 79.25 563 GLN A N 1
ATOM 4203 C CA . GLN A 1 563 ? 2.876 -6.055 49.080 1.00 79.25 563 GLN A CA 1
ATOM 4204 C C . GLN A 1 563 ? 2.316 -5.491 47.760 1.00 79.25 563 GLN A C 1
ATOM 4206 O O . GLN A 1 563 ? 2.700 -4.412 47.308 1.00 79.25 563 GLN A O 1
ATOM 4211 N N . CYS A 1 564 ? 1.417 -6.240 47.127 1.00 77.38 564 CYS A N 1
ATOM 4212 C CA . CYS A 1 564 ? 0.870 -5.916 45.816 1.00 77.38 564 CYS A CA 1
ATOM 4213 C C . CYS A 1 564 ? -0.252 -4.865 45.905 1.00 77.38 564 CYS A C 1
ATOM 4215 O O . CYS A 1 564 ? -1.404 -5.265 45.965 1.00 77.38 564 CYS A O 1
ATOM 4217 N N . LEU A 1 565 ? 0.067 -3.559 45.901 1.00 76.94 565 LEU A N 1
ATOM 4218 C CA . LEU A 1 565 ? -0.843 -2.400 46.125 1.00 76.94 565 LEU A CA 1
ATOM 4219 C C . LEU A 1 565 ? -2.195 -2.394 45.375 1.00 76.94 565 LEU A C 1
ATOM 4221 O O . LEU A 1 565 ? -3.056 -1.581 45.678 1.00 76.94 565 LEU A O 1
ATOM 4225 N N . GLU A 1 566 ? -2.386 -3.275 44.402 1.00 72.31 566 GLU A N 1
ATOM 4226 C CA . GLU A 1 566 ? -3.616 -3.441 43.623 1.00 72.31 566 GLU A CA 1
ATOM 4227 C C . GLU A 1 566 ? -4.790 -4.013 44.437 1.00 72.31 566 GLU A C 1
ATOM 4229 O O . GLU A 1 566 ? -5.919 -3.968 43.961 1.00 72.31 566 GLU A O 1
ATOM 4234 N N . VAL A 1 567 ? -4.545 -4.517 45.653 1.00 74.44 567 VAL A N 1
ATOM 4235 C CA . VAL A 1 567 ? -5.586 -5.022 46.572 1.00 74.44 567 VAL A CA 1
ATOM 4236 C C . VAL A 1 567 ? -5.651 -4.255 47.901 1.00 74.44 567 VAL A C 1
ATOM 4238 O O . VAL A 1 567 ? -6.091 -4.788 48.915 1.00 74.44 567 VAL A O 1
ATOM 4241 N N . ASP A 1 568 ? -5.167 -3.013 47.914 1.00 82.50 568 ASP A N 1
ATOM 4242 C CA . ASP A 1 568 ? -5.395 -2.068 49.012 1.00 82.50 568 ASP A CA 1
ATOM 4243 C C . ASP A 1 568 ? -6.864 -1.617 48.982 1.00 82.50 568 ASP A C 1
ATOM 4245 O O . ASP A 1 568 ? -7.238 -0.703 48.244 1.00 82.50 568 ASP A O 1
ATOM 4249 N N . VAL A 1 569 ? -7.713 -2.328 49.728 1.00 80.31 569 VAL A N 1
ATOM 4250 C CA . VAL A 1 569 ? -9.174 -2.169 49.666 1.00 80.31 569 VAL A CA 1
ATOM 4251 C C . VAL A 1 569 ? -9.636 -0.873 50.323 1.00 80.31 569 VAL A C 1
ATOM 4253 O O . VAL A 1 569 ? -10.713 -0.387 49.996 1.00 80.31 569 VAL A O 1
ATOM 4256 N N . ASN A 1 570 ? -8.834 -0.294 51.223 1.00 79.88 570 ASN A N 1
ATOM 4257 C CA . ASN A 1 570 ? -9.155 0.976 51.880 1.00 79.88 570 ASN A CA 1
ATOM 4258 C C . ASN A 1 570 ? -8.456 2.200 51.253 1.00 79.88 570 ASN A C 1
ATOM 4260 O O . ASN A 1 570 ? -8.793 3.343 51.584 1.00 79.88 570 ASN A O 1
ATOM 4264 N N . GLY A 1 571 ? -7.511 1.975 50.338 1.00 82.19 571 GLY A N 1
ATOM 4265 C CA . GLY A 1 571 ? -6.825 3.004 49.563 1.00 82.19 571 GLY A CA 1
ATOM 4266 C C . GLY A 1 571 ? -5.854 3.873 50.367 1.00 82.19 571 GLY A C 1
ATOM 4267 O O . GLY A 1 571 ? -5.571 5.006 49.952 1.00 82.19 571 GLY A O 1
ATOM 4268 N N . ASP A 1 572 ? -5.364 3.416 51.523 1.00 78.38 572 ASP A N 1
ATOM 4269 C CA . ASP A 1 572 ? -4.435 4.178 52.368 1.00 78.38 572 ASP A CA 1
ATOM 4270 C C . ASP A 1 572 ? -2.957 4.067 51.937 1.00 78.38 572 ASP A C 1
ATOM 4272 O O . ASP A 1 572 ? -2.082 4.777 52.459 1.00 78.38 572 ASP A O 1
ATOM 4276 N N . GLY A 1 573 ? -2.686 3.257 50.915 1.00 81.00 573 GLY A N 1
ATOM 4277 C CA . GLY A 1 573 ? -1.389 3.036 50.300 1.00 81.00 573 GLY A CA 1
ATOM 4278 C C . GLY A 1 573 ? -0.558 1.943 50.968 1.00 81.00 573 GLY A C 1
ATOM 4279 O O . GLY A 1 573 ? 0.640 1.850 50.667 1.00 81.00 573 GLY A O 1
ATOM 4280 N N . VAL A 1 574 ? -1.128 1.143 51.875 1.00 81.25 574 VAL A N 1
ATOM 4281 C CA . VAL A 1 574 ? -0.476 -0.032 52.461 1.00 81.25 574 VAL A CA 1
ATOM 4282 C C . VAL A 1 574 ? -1.442 -1.206 52.554 1.00 81.25 574 VAL A C 1
ATOM 4284 O O . VAL A 1 574 ? -2.532 -1.073 53.070 1.00 81.25 574 VAL A O 1
ATOM 4287 N N . ILE A 1 575 ? -0.999 -2.394 52.134 1.00 81.88 575 ILE A N 1
ATOM 4288 C CA . ILE A 1 575 ? -1.782 -3.610 52.379 1.00 81.88 575 ILE A CA 1
ATOM 4289 C C . ILE A 1 575 ? -1.405 -4.159 53.743 1.00 81.88 575 ILE A C 1
ATOM 4291 O O . ILE A 1 575 ? -0.280 -4.646 53.942 1.00 81.88 575 ILE A O 1
ATOM 4295 N N . ASP A 1 576 ? -2.337 -4.085 54.680 1.00 87.50 576 ASP A N 1
ATOM 4296 C CA . ASP A 1 576 ? -2.153 -4.564 56.033 1.00 87.50 576 ASP A CA 1
ATOM 4297 C C . ASP A 1 576 ? -3.370 -5.334 56.576 1.00 87.50 576 ASP A C 1
ATOM 4299 O O . ASP A 1 576 ? -4.210 -5.859 55.847 1.00 87.50 576 ASP A O 1
ATOM 4303 N N . GLN A 1 577 ? -3.396 -5.535 57.892 1.00 88.81 577 GLN A N 1
ATOM 4304 C CA . GLN A 1 577 ? -4.467 -6.292 58.529 1.00 88.81 577 GLN A CA 1
ATOM 4305 C C . GLN A 1 577 ? -5.827 -5.589 58.391 1.00 88.81 577 GLN A C 1
ATOM 4307 O O . GLN A 1 577 ? -6.837 -6.269 58.481 1.00 88.81 577 GLN A O 1
ATOM 4312 N N . ILE A 1 578 ? -5.861 -4.274 58.157 1.00 84.25 578 ILE A N 1
ATOM 4313 C CA . ILE A 1 578 ? -7.080 -3.493 57.940 1.00 84.25 578 ILE A CA 1
ATOM 4314 C C . ILE A 1 578 ? -7.762 -3.938 56.645 1.00 84.25 578 ILE A C 1
ATOM 4316 O O . ILE A 1 578 ? -8.972 -4.120 56.649 1.00 84.25 578 ILE A O 1
ATOM 4320 N N . ASP A 1 579 ? -7.008 -4.223 55.584 1.00 87.25 579 ASP A N 1
ATOM 4321 C CA . ASP A 1 579 ? -7.547 -4.727 54.313 1.00 87.25 579 ASP A CA 1
ATOM 4322 C C . ASP A 1 579 ? -8.162 -6.119 54.450 1.00 87.25 579 ASP A C 1
ATOM 4324 O O . ASP A 1 579 ? -9.267 -6.380 53.975 1.00 87.25 579 ASP A O 1
ATOM 4328 N N . ILE A 1 580 ? -7.485 -7.010 55.186 1.00 84.00 580 ILE A N 1
ATOM 4329 C CA . ILE A 1 580 ? -8.059 -8.310 55.551 1.00 84.00 580 ILE A CA 1
ATOM 4330 C C . ILE A 1 580 ? -9.289 -8.115 56.428 1.00 84.00 580 ILE A C 1
ATOM 4332 O O . ILE A 1 580 ? -10.273 -8.824 56.254 1.00 84.00 580 ILE A O 1
ATOM 4336 N N . ASP A 1 581 ? -9.236 -7.215 57.405 1.00 79.31 581 ASP A N 1
ATOM 4337 C CA . ASP A 1 581 ? -10.341 -6.978 58.325 1.00 79.31 581 ASP A CA 1
ATOM 4338 C C . ASP A 1 581 ? -11.555 -6.405 57.579 1.00 79.31 581 ASP A C 1
ATOM 4340 O O . ASP A 1 581 ? -12.669 -6.735 57.962 1.00 79.31 581 ASP A O 1
ATOM 4344 N N . ILE A 1 582 ? -11.368 -5.638 56.499 1.00 75.56 582 ILE A N 1
ATOM 4345 C CA . ILE A 1 582 ? -12.441 -5.153 55.614 1.00 75.56 582 ILE A CA 1
ATOM 4346 C C . ILE A 1 582 ? -13.069 -6.310 54.840 1.00 75.56 582 ILE A C 1
ATOM 4348 O O . ILE A 1 582 ? -14.279 -6.504 54.936 1.00 75.56 582 ILE A O 1
ATOM 4352 N N . ALA A 1 583 ? -12.257 -7.147 54.189 1.00 75.31 583 ALA A N 1
ATOM 4353 C CA . ALA A 1 583 ? -12.751 -8.321 53.465 1.00 75.31 583 ALA A CA 1
ATOM 4354 C C . ALA A 1 583 ? -13.240 -9.464 54.376 1.00 75.31 583 ALA A C 1
ATOM 4356 O O . ALA A 1 583 ? -13.867 -10.407 53.912 1.00 75.31 583 ALA A O 1
ATOM 4357 N N . SER A 1 584 ? -12.932 -9.432 55.679 1.00 73.19 584 SER A N 1
ATOM 4358 C CA . SER A 1 584 ? -13.322 -10.481 56.636 1.00 73.19 584 SER A CA 1
ATOM 4359 C C . SER A 1 584 ? -14.372 -10.059 57.665 1.00 73.19 584 SER A C 1
ATOM 4361 O O . SER A 1 584 ? -14.920 -10.941 58.330 1.00 73.19 584 SER A O 1
ATOM 4363 N N . ASN A 1 585 ? -14.671 -8.760 57.816 1.00 64.94 585 ASN A N 1
ATOM 4364 C CA . ASN A 1 585 ? -15.720 -8.259 58.723 1.00 64.94 585 ASN A CA 1
ATOM 4365 C C . ASN A 1 585 ? -16.984 -7.749 58.035 1.00 64.94 585 ASN A C 1
ATOM 4367 O O . ASN A 1 585 ? -17.846 -7.211 58.730 1.00 64.94 585 ASN A O 1
ATOM 4371 N N . THR A 1 586 ? -17.147 -7.916 56.733 1.00 55.41 586 THR A N 1
ATOM 4372 C CA . THR A 1 586 ? -18.341 -7.411 56.062 1.00 55.41 586 THR A CA 1
ATOM 4373 C C . THR A 1 586 ? -19.146 -8.574 55.494 1.00 55.41 586 THR A C 1
ATOM 4375 O O . THR A 1 586 ? -18.872 -9.101 54.427 1.00 55.41 586 THR A O 1
ATOM 4378 N N . GLY A 1 587 ? -20.188 -8.974 56.236 1.00 63.31 587 GLY A N 1
ATOM 4379 C CA . GLY A 1 587 ? -21.464 -9.077 55.530 1.00 63.31 587 GLY A CA 1
ATOM 4380 C C . GLY A 1 587 ? -21.694 -7.698 54.925 1.00 63.31 587 GLY A C 1
ATOM 4381 O O . GLY A 1 587 ? -21.345 -6.698 55.571 1.00 63.31 587 GLY A O 1
ATOM 4382 N N . ASP A 1 588 ? -22.125 -7.651 53.673 1.00 68.62 588 ASP A N 1
ATOM 4383 C CA . ASP A 1 588 ? -22.438 -6.397 53.003 1.00 68.62 588 ASP A CA 1
ATOM 4384 C C . ASP A 1 588 ? -23.199 -5.493 53.996 1.00 68.62 588 ASP A C 1
ATOM 4386 O O . ASP A 1 588 ? -24.127 -5.976 54.645 1.00 68.62 588 ASP A O 1
ATOM 4390 N N . PRO A 1 589 ? -22.807 -4.226 54.233 1.00 69.44 589 PRO A N 1
ATOM 4391 C CA . PRO A 1 589 ? -23.577 -3.354 55.116 1.00 69.44 589 PRO A CA 1
ATOM 4392 C C . PRO A 1 589 ? -25.067 -3.293 54.736 1.00 69.44 589 PRO A C 1
ATOM 4394 O O . PRO A 1 589 ? -25.890 -2.936 55.576 1.00 69.44 589 PRO A O 1
ATOM 4397 N N . LEU A 1 590 ? -25.397 -3.646 53.491 1.00 76.19 590 LEU A N 1
ATOM 4398 C CA . LEU A 1 590 ? -26.737 -3.770 52.936 1.00 76.19 590 LEU A CA 1
ATOM 4399 C C . LEU A 1 590 ? -27.408 -5.138 53.185 1.00 76.19 590 LEU A C 1
ATOM 4401 O O . LEU A 1 590 ? -28.633 -5.214 53.118 1.00 76.19 590 LEU A O 1
ATOM 4405 N N . ASP A 1 591 ? -26.644 -6.179 53.526 1.00 83.94 591 ASP A N 1
ATOM 4406 C CA . ASP A 1 591 ? -27.107 -7.474 54.054 1.00 83.94 591 ASP A CA 1
ATOM 4407 C C . ASP A 1 591 ? -27.432 -7.315 55.550 1.00 83.94 591 ASP A C 1
ATOM 4409 O O . ASP A 1 591 ? -26.696 -7.709 56.464 1.00 83.94 591 ASP A O 1
ATOM 4413 N N . VAL A 1 592 ? -28.537 -6.620 55.814 1.00 83.19 592 VAL A N 1
ATOM 4414 C CA . VAL A 1 592 ? -28.961 -6.290 57.176 1.00 83.19 592 VAL A CA 1
ATOM 4415 C C . VAL A 1 592 ? -29.519 -7.501 57.927 1.00 83.19 592 VAL A C 1
ATOM 4417 O O . VAL A 1 592 ? -29.665 -7.431 59.156 1.00 83.19 592 VAL A O 1
ATOM 4420 N N . ASP A 1 593 ? -29.863 -8.585 57.224 1.00 81.88 593 ASP A N 1
ATOM 4421 C CA . ASP A 1 593 ? -30.330 -9.833 57.829 1.00 81.88 593 ASP A CA 1
ATOM 4422 C C . ASP A 1 593 ? -29.193 -10.840 58.119 1.00 81.88 593 ASP A C 1
ATOM 4424 O O . ASP A 1 593 ? -29.332 -11.705 59.001 1.00 81.88 593 ASP A O 1
ATOM 4428 N N . GLY A 1 594 ? -28.019 -10.607 57.524 1.00 82.31 594 GLY A N 1
ATOM 4429 C CA . GLY A 1 594 ? -26.760 -11.293 57.780 1.00 82.31 594 GLY A CA 1
ATOM 4430 C C . GLY A 1 594 ? -26.695 -12.689 57.166 1.00 82.31 594 GLY A C 1
ATOM 4431 O O . GLY A 1 594 ? -26.007 -13.560 57.724 1.00 82.31 594 GLY A O 1
ATOM 4432 N N . ASP A 1 595 ? -27.452 -12.947 56.098 1.00 77.12 595 ASP A N 1
ATOM 4433 C CA . ASP A 1 595 ? -27.475 -14.232 55.397 1.00 77.12 595 ASP A CA 1
ATOM 4434 C C . ASP A 1 595 ? -26.391 -14.374 54.312 1.00 77.12 595 ASP A C 1
ATOM 4436 O O . ASP A 1 595 ? -26.156 -15.484 53.812 1.00 77.12 595 ASP A O 1
ATOM 4440 N N . GLY A 1 596 ? -25.653 -13.294 54.054 1.00 73.56 596 GLY A N 1
ATOM 4441 C CA . GLY A 1 596 ? -24.539 -13.204 53.124 1.00 73.56 596 GLY A CA 1
ATOM 4442 C C . GLY A 1 596 ? -24.923 -12.738 51.720 1.00 73.56 596 GLY A C 1
ATOM 4443 O O . GLY A 1 596 ? -24.056 -12.783 50.847 1.00 73.56 596 GLY A O 1
ATOM 4444 N N . VAL A 1 597 ? -26.177 -12.344 51.462 1.00 73.44 597 VAL A N 1
ATOM 4445 C CA . VAL A 1 597 ? -26.620 -11.812 50.163 1.00 73.44 597 VAL A CA 1
ATOM 4446 C C . VAL A 1 597 ? -27.581 -10.631 50.321 1.00 73.44 597 VAL A C 1
ATOM 4448 O O . VAL A 1 597 ? -28.591 -10.729 50.996 1.00 73.44 597 VAL A O 1
ATOM 4451 N N . VAL A 1 598 ? -27.344 -9.536 49.593 1.00 76.44 598 VAL A N 1
ATOM 4452 C CA . VAL A 1 598 ? -28.280 -8.400 49.557 1.00 76.44 598 VAL A CA 1
ATOM 4453 C C . VAL A 1 598 ? -29.504 -8.758 48.714 1.00 76.44 598 VAL A C 1
ATOM 4455 O O . VAL A 1 598 ? -29.425 -8.949 47.497 1.00 76.44 598 VAL A O 1
ATOM 4458 N N . THR A 1 599 ? -30.668 -8.870 49.347 1.00 83.75 599 THR A N 1
ATOM 4459 C CA . THR A 1 599 ? -31.926 -9.251 48.701 1.00 83.75 599 THR A CA 1
ATOM 4460 C C . THR A 1 599 ? -33.084 -8.330 49.085 1.00 83.75 599 THR A C 1
ATOM 4462 O O . THR A 1 599 ? -32.993 -7.418 49.901 1.00 83.75 599 THR A O 1
ATOM 4465 N N . CYS A 1 600 ? -3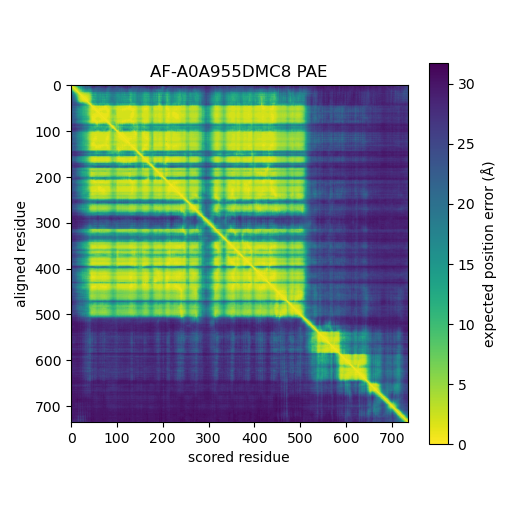4.266 -8.586 48.520 1.00 80.75 600 CYS A N 1
ATOM 4466 C CA . CYS A 1 600 ? -35.485 -7.923 48.979 1.00 80.75 600 CYS A CA 1
ATOM 4467 C C . CYS A 1 600 ? -35.856 -8.266 50.439 1.00 80.75 600 CYS A C 1
ATOM 4469 O O . CYS A 1 600 ? -36.749 -7.623 50.995 1.00 80.75 600 CYS A O 1
ATOM 4471 N N . MET A 1 601 ? -35.237 -9.288 51.047 1.00 80.44 601 MET A N 1
ATOM 4472 C CA . MET A 1 601 ? -35.456 -9.623 52.456 1.00 80.44 601 MET A CA 1
ATOM 4473 C C . MET A 1 601 ? -34.807 -8.586 53.380 1.00 80.44 601 MET A C 1
ATOM 4475 O O . MET A 1 601 ? -35.444 -8.143 54.334 1.00 80.44 601 MET A O 1
ATOM 4479 N N . ASP A 1 602 ? -33.643 -8.069 53.001 1.00 85.75 602 ASP A N 1
ATOM 4480 C CA . ASP A 1 602 ? -32.964 -6.961 53.674 1.00 85.75 602 ASP A CA 1
ATOM 4481 C C . ASP A 1 602 ? -33.813 -5.687 53.674 1.00 85.75 602 ASP A C 1
ATOM 4483 O O . ASP A 1 602 ? -33.992 -5.026 54.701 1.00 85.75 602 ASP A O 1
ATOM 4487 N N . MET A 1 603 ? -34.478 -5.397 52.548 1.00 84.25 603 MET A N 1
ATOM 4488 C CA . MET A 1 603 ? -35.420 -4.272 52.455 1.00 84.25 603 MET A CA 1
ATOM 4489 C C . MET A 1 603 ? -36.599 -4.439 53.411 1.00 84.25 603 MET A C 1
ATOM 4491 O O . MET A 1 603 ? -37.073 -3.468 54.010 1.00 84.25 603 MET A O 1
ATOM 4495 N N . TYR A 1 604 ? -37.092 -5.669 53.547 1.00 84.50 604 TYR A N 1
ATOM 4496 C CA . TYR A 1 604 ? -38.174 -5.991 54.465 1.00 84.50 604 TYR A CA 1
ATOM 4497 C C . TYR A 1 604 ? -37.736 -5.827 55.929 1.00 84.50 604 TYR A C 1
ATOM 4499 O O . TYR A 1 604 ? -38.516 -5.333 56.749 1.00 84.50 604 TYR A O 1
ATOM 4507 N N . GLU A 1 605 ? -36.493 -6.169 56.264 1.00 88.06 605 GLU A N 1
ATOM 4508 C CA . GLU A 1 605 ? -35.931 -5.976 57.602 1.00 88.06 605 GLU A CA 1
ATOM 4509 C C . GLU A 1 605 ? -35.751 -4.486 57.949 1.00 88.06 605 GLU A C 1
ATOM 4511 O O . GLU A 1 605 ? -36.181 -4.067 59.029 1.00 88.06 605 GLU A O 1
ATOM 4516 N N . ILE A 1 606 ? -35.263 -3.639 57.033 1.00 86.69 606 ILE A N 1
ATOM 4517 C CA . ILE A 1 606 ? -35.212 -2.175 57.249 1.00 86.69 606 ILE A CA 1
ATOM 4518 C C . ILE A 1 606 ? -36.620 -1.607 57.461 1.00 86.69 606 ILE A C 1
ATOM 4520 O O . ILE A 1 606 ? -36.865 -0.826 58.388 1.00 86.69 606 ILE A O 1
ATOM 4524 N N . PHE A 1 607 ? -37.580 -2.030 56.633 1.00 85.00 607 PHE A N 1
ATOM 4525 C CA . PHE A 1 607 ? -38.952 -1.535 56.707 1.00 85.00 607 PHE A CA 1
ATOM 4526 C C . PHE A 1 607 ? -39.639 -1.891 58.036 1.00 85.00 607 PHE A C 1
ATOM 4528 O O . PHE A 1 607 ? -40.393 -1.081 58.581 1.00 85.00 607 PHE A O 1
ATOM 4535 N N . ASN A 1 608 ? -39.367 -3.073 58.595 1.00 85.88 608 ASN A N 1
ATOM 4536 C CA . ASN A 1 608 ? -39.971 -3.513 59.856 1.00 85.88 608 ASN A CA 1
ATOM 4537 C C . ASN A 1 608 ? -39.269 -2.990 61.110 1.00 85.88 608 ASN A C 1
ATOM 4539 O O . ASN A 1 608 ? -39.871 -2.995 62.188 1.00 85.88 608 ASN A O 1
ATOM 4543 N N . ASN A 1 609 ? -38.035 -2.508 60.984 1.00 86.75 609 ASN A N 1
ATOM 4544 C CA . ASN A 1 609 ? -37.235 -2.028 62.106 1.00 86.75 609 ASN A CA 1
ATOM 4545 C C . ASN A 1 609 ? -37.083 -0.495 62.125 1.00 86.75 609 ASN A C 1
ATOM 4547 O O . ASN A 1 609 ? -36.112 0.034 62.671 1.00 86.75 609 ASN A O 1
ATOM 4551 N N . GLN A 1 610 ? -38.076 0.232 61.593 1.00 87.19 610 GLN A N 1
ATOM 4552 C CA . GLN A 1 610 ? -38.091 1.697 61.593 1.00 87.19 610 GLN A CA 1
ATOM 4553 C C . GLN A 1 610 ? -37.964 2.297 62.997 1.00 87.19 610 GLN A C 1
ATOM 4555 O O . GLN A 1 610 ? -38.665 1.936 63.948 1.00 87.19 610 GLN A O 1
ATOM 4560 N N . CYS A 1 611 ? -37.097 3.296 63.106 1.00 87.88 611 CYS A N 1
ATOM 4561 C CA . CYS A 1 611 ? -36.773 3.955 64.355 1.00 87.88 611 CYS A CA 1
ATOM 4562 C C . CYS A 1 611 ? -36.459 5.428 64.122 1.00 87.88 611 CYS A C 1
ATOM 4564 O O . CYS A 1 611 ? -35.491 5.772 63.466 1.00 87.88 611 CYS A O 1
ATOM 4566 N N . PHE A 1 612 ? -37.230 6.325 64.728 1.00 82.62 612 PHE A N 1
ATOM 4567 C CA . PHE A 1 612 ? -37.121 7.762 64.449 1.00 82.62 612 PHE A CA 1
ATOM 4568 C C . PHE A 1 612 ? -36.184 8.533 65.402 1.00 82.62 612 PHE A C 1
ATOM 4570 O O . PHE A 1 612 ? -36.121 9.758 65.332 1.00 82.62 612 PHE A O 1
ATOM 4577 N N . SER A 1 613 ? -35.484 7.859 66.330 1.00 79.56 613 SER A N 1
ATOM 4578 C CA . SER A 1 613 ? -34.446 8.486 67.173 1.00 79.56 613 SER A CA 1
ATOM 4579 C C . SER A 1 613 ? -33.625 7.476 67.989 1.00 79.56 613 SER A C 1
ATOM 4581 O O . SER A 1 613 ? -34.208 6.577 68.595 1.00 79.56 613 SER A O 1
ATOM 4583 N N . ASN A 1 614 ? -32.322 7.743 68.159 1.00 79.81 614 ASN A N 1
ATOM 4584 C CA . ASN A 1 614 ? -31.358 6.980 68.978 1.00 79.81 614 ASN A CA 1
ATOM 4585 C C . ASN A 1 614 ? -31.061 5.553 68.480 1.00 79.81 614 ASN A C 1
ATOM 4587 O O . ASN A 1 614 ? -30.761 4.675 69.290 1.00 79.81 614 ASN A O 1
ATOM 4591 N N . CYS A 1 615 ? -31.102 5.341 67.167 1.00 86.25 615 CYS A N 1
ATOM 4592 C CA . CYS A 1 615 ? -30.813 4.059 66.532 1.00 86.25 615 CYS A CA 1
ATOM 4593 C C . CYS A 1 615 ? -29.428 3.955 65.892 1.00 86.25 615 CYS A C 1
ATOM 4595 O O . CYS A 1 615 ? -29.177 2.990 65.195 1.00 86.25 615 CYS A O 1
ATOM 4597 N N . GLY A 1 616 ? -28.482 4.826 66.256 1.00 77.50 616 GLY A N 1
ATOM 4598 C CA . GLY A 1 616 ? -27.118 4.827 65.696 1.00 77.50 616 GLY A CA 1
ATOM 4599 C C . GLY A 1 616 ? -26.238 3.600 65.995 1.00 77.50 616 GLY A C 1
ATOM 4600 O O . GLY A 1 616 ? -25.046 3.650 65.736 1.00 77.50 616 GLY A O 1
ATOM 4601 N N . ASN A 1 617 ? -26.786 2.533 66.591 1.00 81.69 617 ASN A N 1
ATOM 4602 C CA . ASN A 1 617 ? -26.145 1.211 66.694 1.00 81.69 617 ASN A CA 1
ATOM 4603 C C . ASN A 1 617 ? -27.026 0.101 66.074 1.00 81.69 617 ASN A C 1
ATOM 4605 O O . ASN A 1 617 ? -26.813 -1.079 66.352 1.00 81.69 617 ASN A O 1
ATOM 4609 N N . SER A 1 618 ? -28.090 0.472 65.361 1.00 86.81 618 SER A N 1
ATOM 4610 C CA . SER A 1 618 ? -28.983 -0.445 64.664 1.00 86.81 618 SER A CA 1
ATOM 4611 C C . SER A 1 618 ? -28.292 -0.898 63.381 1.00 86.81 618 SER A C 1
ATOM 4613 O O . SER A 1 618 ? -27.820 -0.029 62.654 1.00 86.81 618 SER A O 1
ATOM 4615 N N . PRO A 1 619 ? -28.261 -2.204 63.061 1.00 82.50 619 PRO A N 1
ATOM 4616 C CA . PRO A 1 619 ? -27.746 -2.667 61.770 1.00 82.50 619 PRO A CA 1
ATOM 4617 C C . PRO A 1 619 ? -28.577 -2.140 60.585 1.00 82.50 619 PRO A C 1
ATOM 4619 O O . PRO A 1 619 ? -28.120 -2.180 59.459 1.00 82.50 619 PRO A O 1
ATOM 4622 N N . TYR A 1 620 ? -29.773 -1.601 60.849 1.00 89.44 620 TYR A N 1
ATOM 4623 C CA . TYR A 1 620 ? -30.683 -1.047 59.843 1.00 89.44 620 TYR A CA 1
ATOM 4624 C C . TYR A 1 620 ? -30.501 0.467 59.581 1.00 89.44 620 TYR A C 1
ATOM 4626 O O . TYR A 1 620 ? -31.212 1.019 58.748 1.00 89.44 620 TYR A O 1
ATOM 4634 N N . ASP A 1 621 ? -29.631 1.163 60.329 1.00 90.62 621 ASP A N 1
ATOM 4635 C CA . ASP A 1 621 ? -29.334 2.605 60.157 1.00 90.62 621 ASP A CA 1
ATOM 4636 C C . ASP A 1 621 ? -28.160 2.758 59.178 1.00 90.62 621 ASP A C 1
ATOM 4638 O O . ASP A 1 621 ? -27.021 3.021 59.571 1.00 90.62 621 ASP A O 1
ATOM 4642 N N . LEU A 1 622 ? -28.440 2.494 57.899 1.00 85.81 622 LEU A N 1
ATOM 4643 C CA . LEU A 1 622 ? -27.453 2.477 56.816 1.00 85.81 622 LEU A CA 1
ATOM 4644 C C . LEU A 1 622 ? -26.837 3.857 56.553 1.00 85.81 622 LEU A C 1
ATOM 4646 O O . LEU A 1 622 ? -25.705 3.965 56.086 1.00 85.81 622 LEU A O 1
ATOM 4650 N N . THR A 1 623 ? -27.562 4.928 56.871 1.00 87.88 623 THR A N 1
ATOM 4651 C CA . THR A 1 623 ? -27.088 6.311 56.735 1.00 87.88 623 THR A CA 1
ATOM 4652 C C . THR A 1 623 ? -26.238 6.781 57.918 1.00 87.88 623 THR A C 1
ATOM 4654 O O . THR A 1 623 ? -25.540 7.797 57.815 1.00 87.88 623 THR A O 1
ATOM 4657 N N . GLY A 1 624 ? -26.283 6.067 59.047 1.00 89.31 624 GLY A N 1
ATOM 4658 C CA . GLY A 1 624 ? -25.609 6.430 60.291 1.00 89.31 624 GLY A CA 1
ATOM 4659 C C . GLY A 1 624 ? -26.153 7.713 60.930 1.00 89.31 624 GLY A C 1
ATOM 4660 O O . GLY A 1 624 ? -25.442 8.367 61.706 1.00 89.31 624 GLY A O 1
ATOM 4661 N N . ASP A 1 625 ? -27.381 8.122 60.597 1.00 88.25 625 ASP A N 1
ATOM 4662 C CA . ASP A 1 625 ? -27.973 9.390 61.039 1.00 88.25 625 ASP A CA 1
ATOM 4663 C C . ASP A 1 625 ? -28.655 9.293 62.421 1.00 88.25 625 ASP A C 1
ATOM 4665 O O . ASP A 1 625 ? -29.084 10.298 63.012 1.00 88.25 625 ASP A O 1
ATOM 4669 N N . GLY A 1 626 ? -28.683 8.087 62.991 1.00 89.38 626 GLY A N 1
ATOM 4670 C CA . GLY A 1 626 ? -29.314 7.775 64.262 1.00 89.38 626 GLY A CA 1
ATOM 4671 C C . GLY A 1 626 ? -30.790 7.400 64.136 1.00 89.38 626 GLY A C 1
ATOM 4672 O O . GLY A 1 626 ? -31.475 7.353 65.174 1.00 89.38 626 GLY A O 1
ATOM 4673 N N . GLN A 1 627 ? -31.288 7.171 62.923 1.00 90.38 627 GLN A N 1
ATOM 4674 C CA . GLN A 1 627 ? -32.650 6.770 62.593 1.00 90.38 627 GLN A CA 1
ATOM 4675 C C . GLN A 1 627 ? -32.627 5.615 61.582 1.00 90.38 627 GLN A C 1
ATOM 4677 O O . GLN A 1 627 ? -31.694 5.456 60.824 1.00 90.38 627 GLN A O 1
ATOM 4682 N N . VAL A 1 628 ? -33.673 4.794 61.599 1.00 89.56 628 VAL A N 1
ATOM 4683 C CA . VAL A 1 628 ? -33.967 3.809 60.552 1.00 89.56 628 VAL A CA 1
ATOM 4684 C C . VAL A 1 628 ? -35.227 4.314 59.869 1.00 89.56 628 VAL A C 1
ATOM 4686 O O . VAL A 1 628 ? -36.319 4.256 60.451 1.00 89.56 628 VAL A O 1
ATOM 4689 N N . ASN A 1 629 ? -35.070 4.933 58.709 1.00 89.25 629 ASN A N 1
ATOM 4690 C CA . ASN A 1 629 ? -36.113 5.658 58.003 1.00 89.25 629 ASN A CA 1
ATOM 4691 C C . ASN A 1 629 ? -36.045 5.394 56.484 1.00 89.25 629 ASN A C 1
ATOM 4693 O O . ASN A 1 629 ? -35.461 4.421 56.016 1.00 89.25 629 ASN A O 1
ATOM 4697 N N . PHE A 1 630 ? -36.740 6.218 55.701 1.00 88.44 630 PHE A N 1
ATOM 4698 C CA . PHE A 1 630 ? -36.828 6.031 54.254 1.00 88.44 630 PHE A CA 1
ATOM 4699 C C . PHE A 1 630 ? -35.492 6.271 53.527 1.00 88.44 630 PHE A C 1
ATOM 4701 O O . PHE A 1 630 ? -35.297 5.736 52.446 1.00 88.44 630 PHE A O 1
ATOM 4708 N N . PHE A 1 631 ? -34.562 7.028 54.115 1.00 84.25 631 PHE A N 1
ATOM 4709 C CA . PHE A 1 631 ? -33.241 7.255 53.531 1.00 84.25 631 PHE A CA 1
ATOM 4710 C C . PHE A 1 631 ? -32.356 6.005 53.591 1.00 84.25 631 PHE A C 1
ATOM 4712 O O . PHE A 1 631 ? -31.608 5.762 52.649 1.00 84.25 631 PHE A O 1
ATOM 4719 N N . ASP A 1 632 ? -32.478 5.186 54.640 1.00 88.56 632 ASP A N 1
ATOM 4720 C CA . ASP A 1 632 ? -31.795 3.886 54.715 1.00 88.56 632 ASP A CA 1
ATOM 4721 C C . ASP A 1 632 ? -32.381 2.908 53.685 1.00 88.56 632 ASP A C 1
ATOM 4723 O O . ASP A 1 632 ? -31.657 2.190 53.003 1.00 88.56 632 ASP A O 1
ATOM 4727 N N . PHE A 1 633 ? -33.704 2.944 53.498 1.00 87.06 633 PHE A N 1
ATOM 4728 C CA . PHE A 1 633 ? -34.393 2.155 52.476 1.00 87.06 633 PHE A CA 1
ATOM 4729 C C . PHE A 1 633 ? -33.993 2.551 51.044 1.00 87.06 633 PHE A C 1
ATOM 4731 O O . PHE A 1 633 ? -33.787 1.673 50.211 1.00 87.06 633 PHE A O 1
ATOM 4738 N N . ASP A 1 634 ? -33.873 3.851 50.756 1.00 82.12 634 ASP A N 1
ATOM 4739 C CA . ASP A 1 634 ? -33.459 4.355 49.439 1.00 82.12 634 ASP A CA 1
ATOM 4740 C C . ASP A 1 634 ? -32.033 3.913 49.078 1.00 82.12 634 ASP A C 1
ATOM 4742 O O . ASP A 1 634 ? -31.783 3.567 47.926 1.00 82.12 634 ASP A O 1
ATOM 4746 N N . LEU A 1 635 ? -31.120 3.876 50.055 1.00 82.62 635 LEU A N 1
ATOM 4747 C CA . LEU A 1 635 ? -29.746 3.388 49.878 1.00 82.62 635 LEU A CA 1
ATOM 4748 C C . LEU A 1 635 ? -29.719 1.926 49.418 1.00 82.62 635 LEU A C 1
ATOM 4750 O O . LEU A 1 635 ? -29.073 1.605 48.424 1.00 82.62 635 LEU A O 1
ATOM 4754 N N . LEU A 1 636 ? -30.485 1.068 50.092 1.00 83.94 636 LEU A N 1
ATOM 4755 C CA . LEU A 1 636 ? -30.589 -0.349 49.749 1.00 83.94 636 LEU A CA 1
ATOM 4756 C C . LEU A 1 636 ? -31.325 -0.585 48.419 1.00 83.94 636 LEU A C 1
ATOM 4758 O O . LEU A 1 636 ? -30.953 -1.448 47.628 1.00 83.94 636 LEU A O 1
ATOM 4762 N N . ALA A 1 637 ? -32.380 0.187 48.149 1.00 78.44 637 ALA A N 1
ATOM 4763 C CA . ALA A 1 637 ? -33.129 0.082 46.901 1.00 78.44 637 ALA A CA 1
ATOM 4764 C C . ALA A 1 637 ? -32.295 0.517 45.687 1.00 78.44 637 ALA A C 1
ATOM 4766 O O . ALA A 1 637 ? -32.474 -0.029 44.599 1.00 78.44 637 ALA A O 1
ATOM 4767 N N . GLN A 1 638 ? -31.407 1.497 45.865 1.00 76.50 638 GLN A N 1
ATOM 4768 C CA . GLN A 1 638 ? -30.495 1.952 44.824 1.00 76.50 638 GLN A CA 1
ATOM 4769 C C . GLN A 1 638 ? -29.440 0.888 44.504 1.00 76.50 638 GLN A C 1
ATOM 4771 O O . GLN A 1 638 ? -29.240 0.581 43.332 1.00 76.50 638 GLN A O 1
ATOM 4776 N N . ASP A 1 639 ? -28.875 0.246 45.524 1.00 76.62 639 ASP A N 1
ATOM 4777 C CA . ASP A 1 639 ? -27.933 -0.856 45.327 1.00 76.62 639 ASP A CA 1
ATOM 4778 C C . ASP A 1 639 ? -28.567 -2.055 44.604 1.00 76.62 639 ASP A C 1
ATOM 4780 O O . ASP A 1 639 ? -28.023 -2.536 43.614 1.00 76.62 639 ASP A O 1
ATOM 4784 N N . LEU A 1 640 ? -29.781 -2.467 44.991 1.00 73.31 640 LEU A N 1
ATOM 4785 C CA . LEU A 1 640 ? -30.506 -3.555 44.317 1.00 73.31 640 LEU A CA 1
ATOM 4786 C C . LEU A 1 640 ? -30.830 -3.250 42.845 1.00 73.31 640 LEU A C 1
ATOM 4788 O O . LEU A 1 640 ? -30.957 -4.171 42.031 1.00 73.31 640 LEU A O 1
ATOM 4792 N N . VAL A 1 641 ? -30.989 -1.974 42.481 1.00 65.50 641 VAL A N 1
ATOM 4793 C CA . VAL A 1 641 ? -31.144 -1.546 41.080 1.00 65.50 641 VAL A CA 1
ATOM 4794 C C . VAL A 1 641 ? -29.833 -1.707 40.321 1.00 65.50 641 VAL A C 1
ATOM 4796 O O . VAL A 1 641 ? -29.849 -2.196 39.188 1.00 65.50 641 VAL A O 1
ATOM 4799 N N . ASP A 1 642 ? -28.727 -1.334 40.956 1.00 60.31 642 ASP A N 1
ATOM 4800 C CA . ASP A 1 642 ? -27.397 -1.349 40.362 1.00 60.31 642 ASP A CA 1
ATOM 4801 C C . ASP A 1 642 ? -26.847 -2.789 40.229 1.00 60.31 642 ASP A C 1
ATOM 4803 O O . ASP A 1 642 ? -26.230 -3.112 39.213 1.00 60.31 642 ASP A O 1
ATOM 4807 N N . THR A 1 643 ? -27.154 -3.697 41.167 1.00 58.09 643 THR A N 1
ATOM 4808 C CA . THR A 1 643 ? -26.702 -5.106 41.149 1.00 58.09 643 THR A CA 1
ATOM 4809 C C . THR A 1 643 ? -27.562 -6.044 40.299 1.00 58.09 643 THR A C 1
ATOM 4811 O O . THR A 1 643 ? -27.036 -6.984 39.700 1.00 58.09 643 THR A O 1
ATOM 4814 N N . SER A 1 644 ? -28.883 -5.844 40.214 1.00 49.56 644 SER A N 1
ATOM 4815 C CA . SER A 1 644 ? -29.762 -6.828 39.553 1.00 49.56 644 SER A CA 1
ATOM 4816 C C . SER A 1 644 ? -30.035 -6.558 38.071 1.00 49.56 644 SER A C 1
ATOM 4818 O O . SER A 1 644 ? -30.524 -7.455 37.377 1.00 49.56 644 SER A O 1
ATOM 4820 N N . GLY A 1 645 ? -29.791 -5.339 37.568 1.00 43.53 645 GLY A N 1
ATOM 4821 C CA . GLY A 1 645 ? -30.134 -4.933 36.193 1.00 43.53 645 GLY A CA 1
ATOM 4822 C C . GLY A 1 645 ? -31.619 -5.122 35.819 1.00 43.53 645 GLY A C 1
ATOM 4823 O O . GLY A 1 645 ? -32.005 -4.946 34.662 1.00 43.53 645 GLY A O 1
ATOM 4824 N N . ILE A 1 646 ? -32.468 -5.503 36.781 1.00 41.38 646 ILE A N 1
ATOM 4825 C CA . ILE A 1 646 ? -33.879 -5.838 36.619 1.00 41.38 646 ILE A CA 1
ATOM 4826 C C . ILE A 1 646 ? -34.624 -5.299 37.841 1.00 41.38 646 ILE A C 1
ATOM 4828 O O . ILE A 1 646 ? -34.936 -6.019 38.783 1.00 41.38 646 ILE A O 1
ATOM 4832 N N . MET A 1 647 ? -35.033 -4.037 37.761 1.00 35.12 647 MET A N 1
ATOM 4833 C CA . MET A 1 647 ? -36.264 -3.603 38.413 1.00 35.12 647 MET A CA 1
ATOM 4834 C C . MET A 1 647 ? -37.369 -3.561 37.356 1.00 35.12 647 MET A C 1
ATOM 4836 O O . MET A 1 647 ? -37.685 -2.522 36.775 1.00 35.12 647 MET A O 1
ATOM 4840 N N . THR A 1 648 ? -38.024 -4.701 37.114 1.00 35.66 648 THR A N 1
ATOM 4841 C CA . THR A 1 648 ? -39.458 -4.607 36.827 1.00 35.66 648 THR A CA 1
ATOM 4842 C C . THR A 1 648 ? -40.093 -4.057 38.095 1.00 35.66 648 THR A C 1
ATOM 4844 O O . THR A 1 648 ? -40.127 -4.757 39.104 1.00 35.66 648 THR A O 1
ATOM 4847 N N . LEU A 1 649 ? -40.505 -2.787 38.038 1.00 38.91 649 LEU A N 1
ATOM 4848 C CA . LEU A 1 649 ? -41.329 -2.097 39.030 1.00 38.91 649 LEU A CA 1
ATOM 4849 C C . LEU A 1 649 ? -42.226 -3.077 39.795 1.00 38.91 649 LEU A C 1
ATOM 4851 O O . LEU A 1 649 ? -42.970 -3.829 39.168 1.00 38.91 649 LEU A O 1
ATOM 4855 N N . PHE A 1 650 ? -42.122 -3.019 41.125 1.00 50.19 650 PHE A N 1
ATOM 4856 C CA . PHE A 1 650 ? -42.996 -3.618 42.132 1.00 50.19 650 PHE A CA 1
ATOM 4857 C C . PHE A 1 650 ? -44.319 -4.170 41.587 1.00 50.19 650 PHE A C 1
ATOM 4859 O O . PHE A 1 650 ? -45.127 -3.428 41.019 1.00 50.19 650 PHE A O 1
ATOM 4866 N N . ASP A 1 651 ? -44.590 -5.444 41.864 1.00 49.06 651 ASP A N 1
ATOM 4867 C CA . ASP A 1 651 ? -45.954 -5.959 41.830 1.00 49.06 651 ASP A CA 1
ATOM 4868 C C . ASP A 1 651 ? -46.731 -5.286 42.977 1.00 49.06 651 ASP A C 1
ATOM 4870 O O . ASP A 1 651 ? -46.756 -5.758 44.110 1.00 49.06 651 ASP A O 1
ATOM 4874 N N . LEU A 1 652 ? -47.289 -4.098 42.710 1.00 53.47 652 LEU A N 1
ATOM 4875 C CA . LEU A 1 652 ? -48.116 -3.303 43.635 1.00 53.47 652 LEU A CA 1
ATOM 4876 C C . LEU A 1 652 ? -49.511 -3.926 43.862 1.00 53.47 652 LEU A C 1
ATOM 4878 O O . LEU A 1 652 ? -50.426 -3.264 44.350 1.00 53.47 652 LEU A O 1
ATOM 4882 N N . ASP A 1 653 ? -49.672 -5.185 43.479 1.00 69.81 653 ASP A N 1
ATOM 4883 C CA . ASP A 1 653 ? -50.850 -6.024 43.631 1.00 69.81 653 ASP A CA 1
ATOM 4884 C C . ASP A 1 653 ? -50.696 -6.880 44.899 1.00 69.81 653 ASP A C 1
ATOM 4886 O O . ASP A 1 653 ? -50.481 -8.092 44.855 1.00 69.81 653 ASP A O 1
ATOM 4890 N N . PHE A 1 654 ? -50.737 -6.233 46.067 1.00 69.12 654 PHE A N 1
ATOM 4891 C CA . PHE A 1 654 ? -50.516 -6.884 47.364 1.00 69.12 654 PHE A CA 1
ATOM 4892 C C . PHE A 1 654 ? -51.539 -7.991 47.670 1.00 69.12 654 PHE A C 1
ATOM 4894 O O . PHE A 1 654 ? -51.272 -8.847 48.519 1.00 69.12 654 PHE A O 1
ATOM 4901 N N . ASP A 1 655 ? -52.697 -8.002 47.003 1.00 73.19 655 ASP A N 1
ATOM 4902 C CA . ASP A 1 655 ? -53.669 -9.097 47.090 1.00 73.19 655 ASP A CA 1
ATOM 4903 C C . ASP A 1 655 ? -53.595 -10.117 45.928 1.00 73.19 655 ASP A C 1
ATOM 4905 O O . ASP A 1 655 ? -54.310 -11.129 45.954 1.00 73.19 655 ASP A O 1
ATOM 4909 N N . ASN A 1 656 ? -52.665 -9.914 44.987 1.00 65.19 656 ASN A N 1
ATOM 4910 C CA . ASN A 1 656 ? -52.309 -10.809 43.885 1.00 65.19 656 ASN A CA 1
ATOM 4911 C C . ASN A 1 656 ? -53.497 -11.110 42.938 1.00 65.19 656 ASN A C 1
ATOM 4913 O O . ASN A 1 656 ? -53.696 -12.249 42.489 1.00 65.19 656 ASN A O 1
ATOM 4917 N N . ASN A 1 657 ? -54.363 -10.115 42.698 1.00 73.12 657 ASN A N 1
ATOM 4918 C CA . ASN A 1 657 ? -55.574 -10.226 41.877 1.00 73.12 657 ASN A CA 1
ATOM 4919 C C . ASN A 1 657 ? -55.394 -9.791 40.402 1.00 73.12 657 ASN A C 1
ATOM 4921 O O . ASN A 1 657 ? -56.321 -9.925 39.593 1.00 73.12 657 ASN A O 1
ATOM 4925 N N . GLY A 1 658 ? -54.208 -9.312 40.045 1.00 67.69 658 GLY A N 1
ATOM 4926 C CA . GLY A 1 658 ? -53.783 -8.809 38.745 1.00 67.69 658 GLY A CA 1
ATOM 4927 C C . GLY A 1 658 ? -54.101 -7.332 38.488 1.00 67.69 658 GLY A C 1
ATOM 4928 O O . GLY A 1 658 ? -53.993 -6.900 37.336 1.00 67.69 658 GLY A O 1
ATOM 4929 N N . THR A 1 659 ? -54.545 -6.561 39.489 1.00 57.88 659 THR A N 1
ATOM 4930 C CA . THR A 1 659 ? -54.931 -5.149 39.333 1.00 57.88 659 THR A CA 1
ATOM 4931 C C . THR A 1 659 ? -54.631 -4.298 40.567 1.00 57.88 659 THR A C 1
ATOM 4933 O O . THR A 1 659 ? -55.314 -4.405 41.580 1.00 57.88 659 THR A O 1
ATOM 4936 N N . ILE A 1 66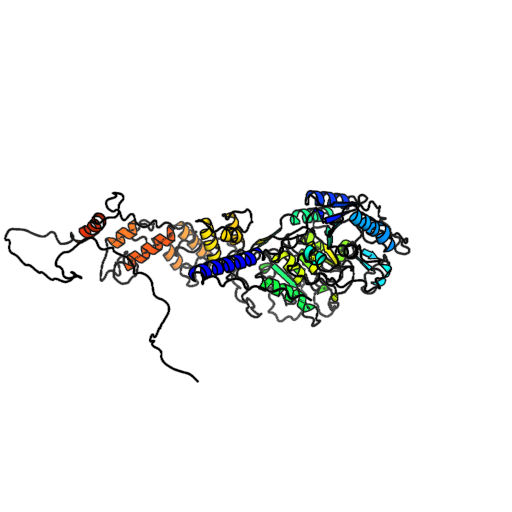0 ? -53.725 -3.329 40.416 1.00 63.78 660 ILE A N 1
ATOM 4937 C CA . ILE A 1 660 ? -53.423 -2.323 41.444 1.00 63.78 660 ILE A CA 1
ATOM 4938 C C . ILE A 1 660 ? -54.660 -1.450 41.685 1.00 63.78 660 ILE A C 1
ATOM 4940 O O . ILE A 1 660 ? -55.099 -0.705 40.800 1.00 63.78 660 ILE A O 1
ATOM 4944 N N . ASN A 1 661 ? -55.236 -1.527 42.879 1.00 73.88 661 ASN A N 1
ATOM 4945 C CA . ASN A 1 661 ? -56.427 -0.782 43.252 1.00 73.88 661 ASN A CA 1
ATOM 4946 C C . ASN A 1 661 ? -56.392 -0.323 44.725 1.00 73.88 661 ASN A C 1
ATOM 4948 O O . ASN A 1 661 ? -55.399 -0.429 45.440 1.00 73.88 661 ASN A O 1
ATOM 4952 N N . CYS A 1 662 ? -57.479 0.290 45.193 1.00 58.72 662 CYS A N 1
ATOM 4953 C CA . CYS A 1 662 ? -57.550 0.854 46.541 1.00 58.72 662 CYS A CA 1
ATOM 4954 C C . CYS A 1 662 ? -57.521 -0.194 47.672 1.00 58.72 662 CYS A C 1
ATOM 4956 O O . CYS A 1 662 ? -57.320 0.185 48.827 1.00 58.72 662 CYS A O 1
ATOM 4958 N N . ILE A 1 663 ? -57.697 -1.482 47.362 1.00 64.06 663 ILE A N 1
ATOM 4959 C CA . ILE A 1 663 ? -57.514 -2.601 48.296 1.00 64.06 663 ILE A CA 1
ATOM 4960 C C . ILE A 1 663 ? -56.025 -2.797 48.593 1.00 64.06 663 ILE A C 1
ATOM 4962 O O . ILE A 1 663 ? -55.667 -2.898 49.765 1.00 64.06 663 ILE A O 1
ATOM 4966 N N . ASP A 1 664 ? -55.161 -2.724 47.581 1.00 80.00 664 ASP A N 1
ATOM 4967 C CA . ASP A 1 664 ? -53.706 -2.842 47.736 1.00 80.00 664 ASP A CA 1
ATOM 4968 C C . ASP A 1 664 ? -53.143 -1.716 48.613 1.00 80.00 664 ASP A C 1
ATOM 4970 O O . ASP A 1 664 ? -52.371 -1.947 49.542 1.00 80.00 664 ASP A O 1
ATOM 4974 N N . VAL A 1 665 ? -53.645 -0.490 48.421 1.00 58.78 665 VAL A N 1
ATOM 4975 C CA . VAL A 1 665 ? -53.321 0.671 49.275 1.00 58.78 665 VAL A CA 1
ATOM 4976 C C . VAL A 1 665 ? -53.894 0.518 50.695 1.00 58.78 665 VAL A C 1
ATOM 4978 O O . VAL A 1 665 ? -53.313 0.996 51.673 1.00 58.78 665 VAL A O 1
ATOM 4981 N N . GLY A 1 666 ? -55.038 -0.157 50.836 1.00 58.38 666 GLY A N 1
ATOM 4982 C CA . GLY A 1 666 ? -55.662 -0.459 52.125 1.00 58.38 666 GLY A CA 1
ATOM 4983 C C . GLY A 1 666 ? -54.866 -1.465 52.960 1.00 58.38 666 GLY A C 1
ATOM 4984 O O . GLY A 1 666 ? -54.758 -1.292 54.174 1.00 58.38 666 GLY A O 1
ATOM 4985 N N . LEU A 1 667 ? -54.251 -2.461 52.317 1.00 62.84 667 LEU A N 1
ATOM 4986 C CA . LEU A 1 667 ? -53.420 -3.475 52.974 1.00 62.84 667 LEU A CA 1
ATOM 4987 C C . LEU A 1 667 ? -52.131 -2.885 53.560 1.00 62.84 667 LEU A C 1
ATOM 4989 O O . LEU A 1 667 ? -51.730 -3.271 54.657 1.00 62.84 667 LEU A O 1
ATOM 4993 N N . VAL A 1 668 ? -51.552 -1.877 52.902 1.00 51.69 668 VAL A N 1
ATOM 4994 C CA . VAL A 1 668 ? -50.428 -1.102 53.453 1.00 51.69 668 VAL A CA 1
ATOM 4995 C C . VAL A 1 668 ? -50.869 -0.309 54.687 1.00 51.69 668 VAL A C 1
ATOM 4997 O O . VAL A 1 668 ? -50.145 -0.235 55.675 1.00 51.69 668 VAL A O 1
ATOM 5000 N N . ARG A 1 669 ? -52.084 0.251 54.681 1.00 42.50 669 ARG A N 1
ATOM 5001 C CA . ARG A 1 669 ? -52.597 1.103 55.765 1.00 42.50 669 ARG A CA 1
ATOM 5002 C C . ARG A 1 669 ? -53.013 0.330 57.024 1.00 42.50 669 ARG A C 1
ATOM 5004 O O . ARG A 1 669 ? -52.813 0.842 58.128 1.00 42.50 669 ARG A O 1
ATOM 5011 N N . ASP A 1 670 ? -53.569 -0.872 56.889 1.00 42.81 670 ASP A N 1
ATOM 5012 C CA . ASP A 1 670 ? -54.018 -1.668 58.043 1.00 42.81 670 ASP A CA 1
ATOM 5013 C C . ASP A 1 670 ? -52.848 -2.273 58.846 1.00 42.81 670 ASP A C 1
ATOM 5015 O O . ASP A 1 670 ? -53.009 -2.567 60.032 1.00 42.81 670 ASP A O 1
ATOM 5019 N N . HIS A 1 671 ? -51.641 -2.341 58.272 1.00 42.69 671 HIS A N 1
ATOM 5020 C CA . HIS A 1 671 ? -50.421 -2.714 59.001 1.00 42.69 671 HIS A CA 1
ATOM 5021 C C . HIS A 1 671 ? -49.938 -1.632 59.990 1.00 42.69 671 HIS A C 1
ATOM 5023 O O . HIS A 1 671 ? -49.272 -1.944 60.976 1.00 42.69 671 HIS A O 1
ATOM 5029 N N . PHE A 1 672 ? -50.339 -0.367 59.808 1.00 37.81 672 PHE A N 1
ATOM 5030 C CA . PHE A 1 672 ? -49.905 0.753 60.657 1.00 37.81 672 PHE A CA 1
ATOM 5031 C C . PHE A 1 672 ? -50.767 0.990 61.912 1.00 37.81 672 PHE A C 1
ATOM 5033 O O . PHE A 1 672 ? -50.445 1.872 62.710 1.00 37.81 672 PHE A O 1
ATOM 5040 N N . CYS A 1 673 ? -51.852 0.234 62.128 1.00 34.94 673 CYS A N 1
ATOM 5041 C CA . CYS A 1 673 ? -52.787 0.499 63.234 1.00 34.94 673 CYS A CA 1
ATOM 5042 C C . CYS A 1 673 ? -52.796 -0.527 64.383 1.00 34.94 673 CYS A C 1
ATOM 5044 O O . CYS A 1 673 ? -53.493 -0.270 65.365 1.00 34.94 673 CYS A O 1
ATOM 5046 N N . ASP A 1 674 ? -52.037 -1.631 64.332 1.00 36.75 674 ASP A N 1
ATOM 5047 C CA . ASP A 1 674 ? -52.179 -2.719 65.327 1.00 36.75 674 ASP A CA 1
ATOM 5048 C C . ASP A 1 674 ? -51.042 -2.852 66.359 1.00 36.75 674 ASP A C 1
ATOM 5050 O O . ASP A 1 674 ? -50.923 -3.864 67.044 1.00 36.75 674 ASP A O 1
ATOM 5054 N N . ASN A 1 675 ? -50.235 -1.804 66.563 1.00 35.94 675 ASN A N 1
ATOM 5055 C CA . ASN A 1 675 ? -49.226 -1.782 67.630 1.00 35.94 675 ASN A CA 1
ATOM 5056 C C . ASN A 1 675 ? -49.521 -0.727 68.708 1.00 35.94 675 ASN A C 1
ATOM 5058 O O . ASN A 1 675 ? -48.760 0.216 68.911 1.00 35.94 675 ASN A O 1
ATOM 5062 N N . GLN A 1 676 ? -50.602 -0.929 69.474 1.00 34.94 676 GLN A N 1
ATOM 5063 C CA . GLN A 1 676 ? -50.659 -0.481 70.874 1.00 34.94 676 GLN A CA 1
ATOM 5064 C C . GLN A 1 676 ? -51.265 -1.538 71.815 1.00 34.94 676 GLN A C 1
ATOM 5066 O O . GLN A 1 676 ? -52.474 -1.692 71.948 1.00 34.94 676 GLN A O 1
ATOM 5071 N N . ALA A 1 677 ? -50.355 -2.183 72.550 1.00 34.69 677 ALA A N 1
ATOM 5072 C CA . ALA A 1 677 ? -50.468 -2.615 73.944 1.00 34.69 677 ALA A CA 1
ATOM 5073 C C . ALA A 1 677 ? -51.645 -3.525 74.360 1.00 34.69 677 ALA A C 1
ATOM 5075 O O . ALA A 1 677 ? -52.713 -3.096 74.798 1.00 34.69 677 ALA A O 1
ATOM 5076 N N . THR A 1 678 ? -51.339 -4.820 74.465 1.00 36.22 678 THR A N 1
ATOM 5077 C CA . THR A 1 678 ? -52.021 -5.748 75.374 1.00 36.22 678 THR A CA 1
ATOM 5078 C C . THR A 1 678 ? -51.798 -5.348 76.839 1.00 36.22 678 THR A C 1
ATOM 5080 O O . THR A 1 678 ? -50.699 -5.504 77.372 1.00 36.22 678 THR A O 1
ATOM 5083 N N . GLY A 1 679 ? -52.853 -4.900 77.526 1.00 31.72 679 GLY A N 1
ATOM 5084 C CA . GLY A 1 679 ? -52.810 -4.669 78.971 1.00 31.72 679 GLY A CA 1
ATOM 5085 C C . GLY A 1 679 ? -54.155 -4.320 79.618 1.00 31.72 679 GLY A C 1
ATOM 5086 O O . GLY A 1 679 ? -54.465 -3.154 79.801 1.00 31.72 679 GLY A O 1
ATOM 5087 N N . GLY A 1 680 ? -54.898 -5.338 80.072 1.00 31.64 680 GLY A N 1
ATOM 5088 C CA . GLY A 1 680 ? -55.656 -5.263 81.334 1.00 31.64 680 GLY A CA 1
ATOM 5089 C C . GLY A 1 680 ? -57.073 -4.656 81.358 1.00 31.64 680 GLY A C 1
ATOM 5090 O O . GLY A 1 680 ? -57.260 -3.486 81.645 1.00 31.64 680 GLY A O 1
ATOM 5091 N N . ALA A 1 681 ? -58.062 -5.551 81.269 1.00 33.22 681 ALA A N 1
ATOM 5092 C CA . ALA A 1 681 ? -59.262 -5.661 82.118 1.00 33.22 681 ALA A CA 1
ATOM 5093 C C . ALA A 1 681 ? -60.307 -4.514 82.270 1.00 33.22 681 ALA A C 1
ATOM 5095 O O . ALA A 1 681 ? -60.130 -3.521 82.966 1.00 33.22 681 ALA A O 1
ATOM 5096 N N . THR A 1 682 ? -61.528 -4.908 81.871 1.00 32.22 682 THR A N 1
ATOM 5097 C CA . THR A 1 682 ? -62.863 -4.686 82.483 1.00 32.22 682 THR A CA 1
ATOM 5098 C C . THR A 1 682 ? -63.666 -3.396 82.242 1.00 32.22 682 THR A C 1
ATOM 5100 O O . THR A 1 682 ? -63.468 -2.372 82.874 1.00 32.22 682 THR A O 1
ATOM 5103 N N . GLN A 1 683 ? -64.733 -3.608 81.454 1.00 34.00 683 GLN A N 1
ATOM 5104 C CA .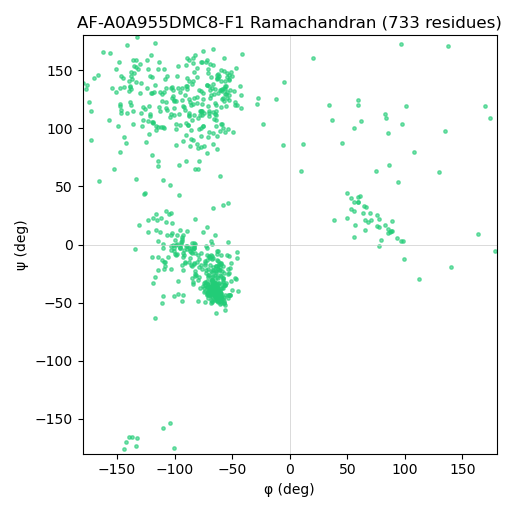 GLN A 1 683 ? -66.126 -3.153 81.606 1.00 34.00 683 GLN A CA 1
ATOM 5105 C C . GLN A 1 683 ? -66.454 -1.648 81.616 1.00 34.00 683 GLN A C 1
ATOM 5107 O O . GLN A 1 683 ? -66.467 -1.001 82.654 1.00 34.00 683 GLN A O 1
ATOM 5112 N N . GLY A 1 684 ? -67.036 -1.225 80.487 1.00 29.00 684 GLY A N 1
ATOM 5113 C CA . GLY A 1 684 ? -68.393 -0.672 80.469 1.00 29.00 684 GLY A CA 1
ATOM 5114 C C . GLY A 1 684 ? -68.509 0.849 80.404 1.00 29.00 684 GLY A C 1
ATOM 5115 O O . GLY A 1 684 ? -68.166 1.544 81.350 1.00 29.00 684 GLY A O 1
ATOM 5116 N N . GLY A 1 685 ? -69.146 1.347 79.340 1.00 27.50 685 GLY A N 1
ATOM 5117 C CA . GLY A 1 685 ? -69.790 2.663 79.361 1.00 27.50 685 GLY A CA 1
ATOM 5118 C C . GLY A 1 685 ? -69.511 3.529 78.141 1.00 27.50 685 GLY A C 1
ATOM 5119 O O . GLY A 1 685 ? -68.516 4.234 78.075 1.00 27.50 685 GLY A O 1
ATOM 5120 N N . ILE A 1 686 ? -70.458 3.506 77.210 1.00 34.12 686 ILE A N 1
ATOM 5121 C CA . ILE A 1 686 ? -70.626 4.447 76.100 1.00 34.12 686 ILE A CA 1
ATOM 5122 C C . ILE A 1 686 ? -70.703 5.891 76.637 1.00 34.12 686 ILE A C 1
ATOM 5124 O O . ILE A 1 686 ? -71.588 6.168 77.442 1.00 34.12 686 ILE A O 1
ATOM 5128 N N . MET A 1 687 ? -69.857 6.808 76.143 1.00 25.73 687 MET A N 1
ATOM 5129 C CA . MET A 1 687 ? -70.257 8.161 75.705 1.00 25.73 687 MET A CA 1
ATOM 5130 C C . MET A 1 687 ? -69.110 8.935 75.019 1.00 25.73 687 MET A C 1
ATOM 5132 O O . MET A 1 687 ? -68.116 9.280 75.642 1.00 25.73 687 MET A O 1
ATOM 5136 N N . GLN A 1 688 ? -69.330 9.195 73.725 1.00 34.44 688 GLN A N 1
ATOM 5137 C CA . GLN A 1 688 ? -69.096 10.426 72.949 1.00 34.44 688 GLN A CA 1
ATOM 5138 C C . GLN A 1 688 ? -67.901 11.347 73.272 1.00 34.44 688 GLN A C 1
ATOM 5140 O O . GLN A 1 688 ? -67.879 12.040 74.284 1.00 34.44 688 GLN A O 1
ATOM 5145 N N . GLY A 1 689 ? -67.045 11.517 72.259 1.00 25.31 689 GLY A N 1
ATOM 5146 C CA . GLY A 1 689 ? -66.232 12.710 72.026 1.00 25.31 689 GLY A CA 1
ATOM 5147 C C . GLY A 1 689 ? -66.013 12.894 70.523 1.00 25.31 689 GLY A C 1
ATOM 5148 O O . GLY A 1 689 ? -65.240 12.166 69.917 1.00 25.31 689 GLY A O 1
ATOM 5149 N N . SER A 1 690 ? -66.763 13.813 69.919 1.00 33.88 690 SER A N 1
ATOM 5150 C CA . SER A 1 690 ? -66.683 14.230 68.516 1.00 33.88 690 SER A CA 1
ATOM 5151 C C . SER A 1 690 ? -65.685 15.376 68.322 1.00 33.88 690 SER A C 1
ATOM 5153 O O . SER A 1 690 ? -65.799 16.363 69.044 1.00 33.88 690 SER A O 1
ATOM 5155 N N . CYS A 1 691 ? -64.861 15.300 67.277 1.00 25.45 691 CYS A N 1
ATOM 5156 C CA . CYS A 1 691 ? -64.273 16.414 66.508 1.00 25.45 691 CYS A CA 1
ATOM 5157 C C . CYS A 1 691 ? -64.183 15.854 65.068 1.00 25.45 691 CYS A C 1
ATOM 5159 O O . CYS A 1 691 ? -63.566 14.810 64.907 1.00 25.45 691 CYS A O 1
ATOM 5161 N N . TYR A 1 692 ? -64.874 16.278 64.003 1.00 30.69 692 TYR A N 1
ATOM 5162 C CA . TYR A 1 692 ? -65.187 17.607 63.464 1.00 30.69 692 TYR A CA 1
ATOM 5163 C C . TYR A 1 692 ? -63.979 18.547 63.438 1.00 30.69 692 TYR A C 1
ATOM 5165 O O . TYR A 1 692 ? -63.777 19.321 64.368 1.00 30.69 692 TYR A O 1
ATOM 5173 N N . ASP A 1 693 ? -63.228 18.478 62.339 1.00 29.86 693 ASP A N 1
ATOM 5174 C CA . ASP A 1 693 ? -62.498 19.608 61.761 1.00 29.86 693 ASP A CA 1
ATOM 5175 C C . ASP A 1 693 ? -62.670 19.555 60.222 1.00 29.86 693 ASP A C 1
ATOM 5177 O O . ASP A 1 693 ? -62.366 18.514 59.634 1.00 29.86 693 ASP A O 1
ATOM 5181 N N . PRO A 1 694 ? -63.251 20.584 59.567 1.00 39.16 694 PRO A N 1
ATOM 5182 C CA . PRO A 1 694 ? -63.499 20.611 58.133 1.00 39.16 694 PRO A CA 1
ATOM 5183 C C . PRO A 1 694 ? -62.406 21.408 57.411 1.00 39.16 694 PRO A C 1
ATOM 5185 O O . PRO A 1 694 ? -62.462 22.635 57.332 1.00 39.16 694 PRO A O 1
ATOM 5188 N N . GLN A 1 695 ? -61.438 20.711 56.828 1.00 34.75 695 GLN A N 1
ATOM 5189 C CA . GLN A 1 695 ? -60.600 21.240 55.753 1.00 34.75 695 GLN A CA 1
ATOM 5190 C C . GLN A 1 695 ? -60.426 20.118 54.729 1.00 34.75 695 GLN A C 1
ATOM 5192 O O . GLN A 1 695 ? -60.202 18.984 55.132 1.00 34.75 695 GLN A O 1
ATOM 5197 N N . TYR A 1 696 ? -60.549 20.444 53.440 1.00 42.62 696 TYR A N 1
ATOM 5198 C CA . TYR A 1 696 ? -60.624 19.547 52.270 1.00 42.62 696 TYR A CA 1
ATOM 5199 C C . TYR A 1 696 ? -62.033 19.160 51.797 1.00 42.62 696 TYR A C 1
ATOM 5201 O O . TYR A 1 696 ? -62.354 18.000 51.572 1.00 42.62 696 TYR A O 1
ATOM 5209 N N . ASP A 1 697 ? -62.840 20.191 51.553 1.00 45.16 697 ASP A N 1
ATOM 5210 C CA . ASP A 1 697 ? -63.750 20.241 50.406 1.00 45.16 697 ASP A CA 1
ATOM 5211 C C . ASP A 1 697 ? -63.316 21.464 49.574 1.00 45.16 697 ASP A C 1
ATOM 5213 O O . ASP A 1 697 ? -63.459 22.607 50.014 1.00 45.16 697 ASP A O 1
ATOM 5217 N N . ILE A 1 698 ? -62.654 21.232 48.435 1.00 51.00 698 ILE A N 1
ATOM 5218 C CA . ILE A 1 698 ? -61.982 22.294 47.663 1.00 51.00 698 ILE A CA 1
ATOM 5219 C C . ILE A 1 698 ? -62.984 23.103 46.816 1.00 51.00 698 ILE A C 1
ATOM 5221 O O . ILE A 1 698 ? -62.688 24.249 46.470 1.00 51.00 698 ILE A O 1
ATOM 5225 N N . ASN A 1 699 ? -64.186 22.583 46.535 1.00 54.28 699 ASN A N 1
ATOM 5226 C CA . ASN A 1 699 ? -65.234 23.333 45.826 1.00 54.28 699 ASN A CA 1
ATOM 5227 C C . ASN A 1 699 ? -66.385 23.799 46.750 1.00 54.28 699 ASN A C 1
ATOM 5229 O O . ASN A 1 699 ? -67.153 24.685 46.364 1.00 54.28 699 ASN A O 1
ATOM 5233 N N . ASN A 1 700 ? -66.423 23.299 47.990 1.00 42.69 700 ASN A N 1
ATOM 5234 C CA . ASN A 1 700 ? -67.326 23.699 49.066 1.00 42.69 700 ASN A CA 1
ATOM 5235 C C . ASN A 1 700 ? -68.814 23.484 48.730 1.00 42.69 700 ASN A C 1
ATOM 5237 O O . ASN A 1 700 ? -69.655 24.345 49.026 1.00 42.69 700 ASN A O 1
ATOM 5241 N N . ASP A 1 701 ? -69.141 22.355 48.096 1.00 70.12 701 ASP A N 1
ATOM 5242 C CA . ASP A 1 701 ? -70.517 21.941 47.796 1.00 70.12 701 ASP A CA 1
ATOM 5243 C C . ASP A 1 701 ? -71.095 20.906 48.784 1.00 70.12 701 ASP A C 1
ATOM 5245 O O . ASP A 1 701 ? -72.311 20.680 48.802 1.00 70.12 701 ASP A O 1
ATOM 5249 N N . GLY A 1 702 ? -70.269 20.364 49.685 1.00 49.62 702 GLY A N 1
ATOM 5250 C CA . GLY A 1 702 ? -70.693 19.466 50.753 1.00 49.62 702 GLY A CA 1
ATOM 5251 C C . GLY A 1 702 ? -70.863 17.999 50.346 1.00 49.62 702 GLY A C 1
ATOM 5252 O O . GLY A 1 702 ? -71.502 17.257 51.103 1.00 49.62 702 GLY A O 1
ATOM 5253 N N . VAL A 1 703 ? -70.310 17.561 49.206 1.00 54.62 703 VAL A N 1
ATOM 5254 C CA . VAL A 1 703 ? -70.266 16.148 48.783 1.00 54.62 703 VAL A CA 1
ATOM 5255 C C . VAL A 1 703 ? -68.841 15.757 48.365 1.00 54.62 703 VAL A C 1
ATOM 5257 O O . VAL A 1 703 ? -68.208 16.432 47.569 1.00 54.62 703 VAL A O 1
ATOM 5260 N N . VAL A 1 704 ? -68.322 14.637 48.882 1.00 41.62 704 VAL A N 1
ATOM 5261 C CA . VAL A 1 704 ? -67.038 14.074 48.423 1.00 41.62 704 VAL A CA 1
ATOM 5262 C C . VAL A 1 704 ? -67.316 13.126 47.252 1.00 41.62 704 VAL A C 1
ATOM 5264 O O . VAL A 1 704 ? -67.785 12.011 47.482 1.00 41.62 704 VAL A O 1
ATOM 5267 N N . ASP A 1 705 ? -67.051 13.567 46.018 1.00 53.38 705 ASP A N 1
ATOM 5268 C CA . ASP A 1 705 ? -67.190 12.756 44.796 1.00 53.38 705 ASP A CA 1
ATOM 5269 C C . ASP A 1 705 ? -65.841 12.146 44.353 1.00 53.38 705 ASP A C 1
ATOM 5271 O O . ASP A 1 705 ? -64.805 12.807 44.334 1.00 53.38 705 ASP A O 1
ATOM 5275 N N . CYS A 1 706 ? -65.844 10.857 43.990 1.00 36.28 706 CYS A N 1
ATOM 5276 C CA . CYS A 1 706 ? -64.646 10.061 43.668 1.00 36.28 706 CYS A CA 1
ATOM 5277 C C . CYS A 1 706 ? -64.329 9.968 42.159 1.00 36.28 706 CYS A C 1
ATOM 5279 O O . CYS A 1 706 ? -64.024 8.876 41.680 1.00 36.28 706 CYS A O 1
ATOM 5281 N N . THR A 1 707 ? -64.424 11.053 41.383 1.00 37.38 707 THR A N 1
ATOM 5282 C CA . THR A 1 707 ? -64.216 10.969 39.917 1.00 37.38 707 THR A CA 1
ATOM 5283 C C . THR A 1 707 ? -63.263 11.982 39.288 1.00 37.38 707 THR A C 1
ATOM 5285 O O . THR A 1 707 ? -63.253 12.071 38.065 1.00 37.38 707 THR A O 1
ATOM 5288 N N . ASP A 1 708 ? -62.415 12.669 40.052 1.00 30.48 708 ASP A N 1
ATOM 5289 C CA . ASP A 1 708 ? -61.438 13.586 39.451 1.00 30.48 708 ASP A CA 1
ATOM 5290 C C . ASP A 1 708 ? -60.022 12.982 39.400 1.00 30.48 708 ASP A C 1
ATOM 5292 O O . ASP A 1 708 ? -59.482 12.481 40.388 1.00 30.48 708 ASP A O 1
ATOM 5296 N N . GLU A 1 709 ? -59.478 12.994 38.182 1.00 36.56 709 GLU A N 1
ATOM 5297 C CA . GLU A 1 709 ? -58.210 12.444 37.699 1.00 36.56 709 GLU A CA 1
ATOM 5298 C C . GLU A 1 709 ? -56.994 12.911 38.519 1.00 36.56 709 GLU A C 1
ATOM 5300 O O . GLU A 1 709 ? -56.758 14.108 38.682 1.00 36.56 709 GLU A O 1
ATOM 5305 N N . TRP A 1 710 ? -56.166 11.966 38.978 1.00 27.30 710 TRP A N 1
ATOM 5306 C CA . TRP A 1 710 ? -54.864 12.265 39.581 1.00 27.30 710 TRP A CA 1
ATOM 5307 C C . TRP A 1 710 ? -53.760 12.166 38.526 1.00 27.30 710 TRP A C 1
ATOM 5309 O O . TRP A 1 710 ? -53.317 11.081 38.156 1.00 27.30 710 TRP A O 1
ATOM 5319 N N . HIS A 1 711 ? -53.309 13.331 38.062 1.00 27.92 711 HIS A N 1
ATOM 5320 C CA . HIS A 1 711 ? -51.977 13.519 37.498 1.00 27.92 711 HIS A CA 1
ATOM 5321 C C . HIS A 1 711 ? -50.949 13.445 38.637 1.00 27.92 711 HIS A C 1
ATOM 5323 O O . HIS A 1 711 ? -50.978 14.265 39.554 1.00 27.92 711 HIS A O 1
ATOM 5329 N N . VAL A 1 712 ? -50.038 12.477 38.561 1.00 25.19 712 VAL A N 1
ATOM 5330 C CA . VAL A 1 712 ? -48.825 12.418 39.383 1.00 25.19 712 VAL A CA 1
ATOM 5331 C C . VAL A 1 712 ? -47.720 13.149 38.620 1.00 25.19 712 VAL A C 1
ATOM 5333 O O . VAL A 1 712 ? -47.188 12.642 37.640 1.00 25.19 712 VAL A O 1
ATOM 5336 N N . GLU A 1 713 ? -47.393 14.356 39.062 1.00 26.53 713 GLU A N 1
ATOM 5337 C CA . GLU A 1 713 ? -46.097 14.996 38.830 1.00 26.53 713 GLU A CA 1
ATOM 5338 C C . GLU A 1 713 ? -45.518 15.361 40.203 1.00 26.53 713 GLU A C 1
ATOM 5340 O O . GLU A 1 713 ? -46.279 15.498 41.159 1.00 26.53 713 GLU A O 1
ATOM 5345 N N . TRP A 1 714 ? -44.194 15.547 40.248 1.00 24.34 714 TRP A N 1
ATOM 5346 C CA . TRP A 1 714 ? -43.273 15.784 41.378 1.00 24.34 714 TRP A CA 1
ATOM 5347 C C . TRP A 1 714 ? -42.367 14.585 41.711 1.00 24.34 714 TRP A C 1
ATOM 5349 O O . TRP A 1 714 ? -42.606 13.877 42.677 1.00 24.34 714 TRP A O 1
ATOM 5359 N N . ILE A 1 715 ? -41.296 14.422 40.917 1.00 23.56 715 ILE A N 1
ATOM 5360 C CA . ILE A 1 715 ? -39.874 14.354 41.331 1.00 23.56 715 ILE A CA 1
ATOM 5361 C C . ILE A 1 715 ? -39.044 14.739 40.091 1.00 23.56 715 ILE A C 1
ATOM 5363 O O . ILE A 1 715 ? -38.991 13.991 39.122 1.00 23.56 715 ILE A O 1
ATOM 5367 N N . LEU A 1 716 ? -38.467 15.946 40.097 1.00 24.14 716 LEU A N 1
ATOM 5368 C CA . LEU A 1 716 ? -37.203 16.328 39.441 1.00 24.14 716 LEU A CA 1
ATOM 5369 C C . LEU A 1 716 ? -37.010 17.840 39.597 1.00 24.14 716 LEU A C 1
ATOM 5371 O O . LEU A 1 716 ? -37.717 18.628 38.976 1.00 24.14 716 LEU A O 1
ATOM 5375 N N . MET A 1 717 ? -36.050 18.240 40.433 1.00 26.02 717 MET A N 1
ATOM 5376 C CA . MET A 1 717 ? -34.958 19.149 40.058 1.00 26.02 717 MET A CA 1
ATOM 5377 C C . MET A 1 717 ? -34.193 19.609 41.302 1.00 26.02 717 MET A C 1
ATOM 5379 O O . MET A 1 717 ? -34.710 20.376 42.108 1.00 26.02 717 MET A O 1
ATOM 5383 N N . THR A 1 718 ? -32.900 19.285 41.352 1.00 26.08 718 THR A N 1
ATOM 5384 C CA . THR A 1 718 ? -31.896 20.324 41.613 1.00 26.08 718 THR A CA 1
ATOM 5385 C C . THR A 1 718 ? -30.666 20.058 40.753 1.00 26.08 718 THR A C 1
ATOM 5387 O O . THR A 1 718 ? -29.990 19.063 40.955 1.00 26.08 718 THR A O 1
ATOM 5390 N N . LEU A 1 719 ? -30.399 20.941 39.788 1.00 25.73 719 LEU A N 1
ATOM 5391 C CA . LEU A 1 719 ? -29.153 21.706 39.649 1.00 25.73 719 LEU A CA 1
ATOM 5392 C C . LEU A 1 719 ? -29.335 22.709 38.493 1.00 25.73 719 LEU A C 1
ATOM 5394 O O . LEU A 1 719 ? -29.622 22.319 37.367 1.00 25.73 719 LEU A O 1
ATOM 5398 N N . GLY A 1 720 ? -29.149 24.007 38.778 1.00 26.12 720 GLY A N 1
ATOM 5399 C CA . GLY A 1 720 ? -28.868 25.012 37.738 1.00 26.12 720 GLY A CA 1
ATOM 5400 C C . GLY A 1 720 ? -29.695 26.309 37.702 1.00 26.12 720 GLY A C 1
ATOM 5401 O O . GLY A 1 720 ? -30.353 26.581 36.711 1.00 26.12 720 GLY A O 1
ATOM 5402 N N . GLY A 1 721 ? -29.614 27.127 38.759 1.00 27.11 721 GLY A N 1
ATOM 5403 C CA . GLY A 1 721 ? -29.534 28.608 38.738 1.00 27.11 721 GLY A CA 1
ATOM 5404 C C . GLY A 1 721 ? -30.303 29.478 37.712 1.00 27.11 721 GLY A C 1
ATOM 5405 O O . GLY A 1 721 ? -29.856 29.639 36.587 1.00 27.11 721 GLY A O 1
ATOM 5406 N N . GLN A 1 722 ? -31.356 30.154 38.212 1.00 28.56 722 GLN A N 1
ATOM 5407 C CA . GLN A 1 722 ? -31.835 31.558 38.032 1.00 28.56 722 GLN A CA 1
ATOM 5408 C C . GLN A 1 722 ? -31.428 32.457 36.820 1.00 28.56 722 GLN A C 1
ATOM 5410 O O . GLN A 1 722 ? -30.291 32.408 36.367 1.00 28.56 722 GLN A O 1
ATOM 5415 N N . PRO A 1 723 ? -32.194 33.544 36.519 1.00 33.56 723 PRO A N 1
ATOM 5416 C CA . PRO A 1 723 ? -33.645 33.753 36.638 1.00 33.56 723 PRO A CA 1
ATOM 5417 C C . PRO A 1 723 ? -34.280 34.399 35.379 1.00 33.56 723 PRO A C 1
ATOM 5419 O O . PRO A 1 723 ? -33.645 35.127 34.618 1.00 33.56 723 PRO A O 1
ATOM 5422 N N . CYS A 1 724 ? -35.593 34.217 35.225 1.00 28.92 724 CYS A N 1
ATOM 5423 C CA . CYS A 1 724 ? -36.429 35.061 34.373 1.00 28.92 724 CYS A CA 1
ATOM 5424 C C . CYS A 1 724 ? -36.859 36.316 35.146 1.00 28.92 724 CYS A C 1
ATOM 5426 O O . CYS A 1 724 ? -37.241 36.228 36.313 1.00 28.92 724 CYS A O 1
ATOM 5428 N N . THR A 1 725 ? -36.876 37.467 34.477 1.00 30.92 725 THR A N 1
ATOM 5429 C CA . THR A 1 725 ? -37.761 38.576 34.849 1.00 30.92 725 THR A CA 1
ATOM 5430 C C . THR A 1 725 ? -38.645 38.889 33.656 1.00 30.92 725 THR A C 1
ATOM 5432 O O . THR A 1 725 ? -38.162 39.387 32.636 1.00 30.92 725 THR A O 1
ATOM 5435 N N . ASP A 1 726 ? -39.927 38.577 33.803 1.00 34.59 726 ASP A N 1
ATOM 5436 C CA . ASP A 1 726 ? -41.007 39.132 32.999 1.00 34.59 726 ASP A CA 1
ATOM 5437 C C . ASP A 1 726 ? -41.117 40.647 33.221 1.00 34.59 726 ASP A C 1
ATOM 5439 O O . ASP A 1 726 ? -40.902 41.137 34.327 1.00 34.59 726 ASP A O 1
ATOM 5443 N N . GLU A 1 727 ? -41.478 41.385 32.172 1.00 32.00 727 GLU A N 1
ATOM 5444 C CA . GLU A 1 727 ? -42.724 42.163 32.116 1.00 32.00 727 GLU A CA 1
ATOM 5445 C C . GLU A 1 727 ? -42.837 42.877 30.761 1.00 32.00 727 GLU A C 1
ATOM 5447 O O . GLU A 1 727 ? -41.864 43.370 30.189 1.00 32.00 727 GLU A O 1
ATOM 5452 N N . GLY A 1 728 ? -44.049 42.881 30.209 1.00 32.34 728 GLY A N 1
ATOM 5453 C CA . GLY A 1 728 ? -44.320 43.338 28.856 1.00 32.34 728 GLY A CA 1
ATOM 5454 C C . GLY A 1 728 ? -44.969 44.714 28.742 1.00 32.34 728 GLY A C 1
ATOM 5455 O O . GLY A 1 728 ? -44.898 45.569 29.616 1.00 32.34 728 GLY A O 1
ATOM 5456 N N . LEU A 1 729 ? -45.679 44.828 27.617 1.00 30.81 729 LEU A N 1
ATOM 5457 C CA . LEU A 1 729 ? -46.552 45.909 27.157 1.00 30.81 729 LEU A CA 1
ATOM 5458 C C . LEU A 1 729 ? -45.849 47.094 26.487 1.00 30.81 729 LEU A C 1
ATOM 5460 O O . LEU A 1 729 ? -45.117 47.883 27.072 1.00 30.81 729 LEU A O 1
ATOM 5464 N N . GLY A 1 730 ? -46.125 47.198 25.185 1.00 30.03 730 GLY A N 1
ATOM 5465 C CA . GLY A 1 730 ? -45.563 48.189 24.286 1.00 30.03 730 GLY A CA 1
ATOM 5466 C C . GLY A 1 730 ? -46.144 49.593 24.420 1.00 30.03 730 GLY A C 1
ATOM 5467 O O . GLY A 1 730 ? -47.227 49.794 24.955 1.00 30.03 730 GLY A O 1
ATOM 5468 N N . CYS A 1 731 ? -45.443 50.549 23.815 1.00 25.91 731 CYS A N 1
ATOM 5469 C CA . CYS A 1 731 ? -45.986 51.588 22.938 1.00 25.91 731 CYS A CA 1
ATOM 5470 C C . CYS A 1 731 ? -44.836 52.436 22.371 1.00 25.91 731 CYS A C 1
ATOM 5472 O O . CYS A 1 731 ? -43.983 52.895 23.118 1.00 25.91 731 CYS A O 1
ATOM 5474 N N . GLY A 1 732 ? -44.919 52.752 21.075 1.00 27.25 732 GLY A N 1
ATOM 5475 C CA . GLY A 1 732 ? -44.634 54.111 20.605 1.00 27.25 732 GLY A CA 1
ATOM 5476 C C . GLY A 1 732 ? -43.245 54.428 20.037 1.00 27.25 732 GLY A C 1
ATOM 5477 O O . GLY A 1 732 ? -42.327 54.731 20.776 1.00 27.25 732 GLY A O 1
ATOM 5478 N N . GLN A 1 733 ? -43.216 54.516 18.702 1.00 31.08 733 GLN A N 1
ATOM 5479 C CA . GLN A 1 733 ? -42.566 55.546 17.865 1.00 31.08 733 GLN A CA 1
ATOM 5480 C C . GLN A 1 733 ? -41.038 55.798 17.947 1.00 31.08 733 GLN A C 1
ATOM 5482 O O . GLN A 1 733 ? -40.490 56.189 18.968 1.00 31.08 733 GLN A O 1
ATOM 5487 N N . CYS A 1 734 ? -40.422 55.682 16.759 1.00 26.38 734 CYS A N 1
ATOM 5488 C CA . CYS A 1 734 ? -39.101 56.142 16.283 1.00 26.38 734 CYS A CA 1
ATOM 5489 C C . CYS A 1 734 ? -38.693 57.571 16.737 1.00 26.38 734 CYS A C 1
ATOM 5491 O O . CYS A 1 734 ? -39.570 58.360 17.105 1.00 26.38 734 CYS A O 1
ATOM 5493 N N . PRO A 1 735 ? -37.403 57.973 16.647 1.00 36.34 735 PRO A N 1
ATOM 5494 C CA . PRO A 1 735 ? -36.536 57.850 15.458 1.00 36.34 735 PRO A CA 1
ATOM 5495 C C . PRO A 1 735 ? -35.677 56.592 15.395 1.00 36.34 735 PRO A C 1
ATOM 5497 O O . PRO A 1 735 ? -34.995 56.305 16.402 1.00 36.34 735 PRO A O 1
#

Radius of gyration: 38.35 Å; Cα contacts (8 Å, |Δi|>4): 1161; chains: 1; bounding box: 106×76×120 Å

Nearest PDB structures (foldseek):
  3szp-assembly1_B-2  TM=3.503E-01  e=5.491E+00  Vibrio cholerae
  1ekj-assembly2_G  TM=3.475E-01  e=8.521E+00  Pisum sativum
  4gir-assembly1_B  TM=2.815E-01  e=5.197E+00  Vibrio harveyi 1DA3

Solvent-accessible surface area (backbone atoms only — not comparable to full-atom values): 43422 Å² total; per-residue (Å²): 138,81,91,80,83,86,79,81,78,81,85,72,77,86,73,64,73,70,61,56,52,56,54,48,51,52,49,50,50,52,50,48,50,50,54,60,67,70,60,63,66,42,57,49,75,76,50,47,67,23,28,34,37,41,31,27,75,64,33,71,64,9,42,52,50,49,52,54,49,43,68,76,41,70,61,44,39,77,45,70,57,66,55,80,63,46,93,74,70,53,65,92,65,59,56,77,72,32,41,34,54,33,36,26,19,61,60,33,39,43,69,54,46,48,53,56,46,51,54,41,31,68,74,76,40,72,67,55,45,32,38,37,36,25,46,58,52,42,44,33,29,26,83,38,82,62,72,51,98,48,93,85,40,62,90,18,65,67,22,13,43,46,11,44,49,21,35,68,64,49,83,61,73,92,74,46,55,100,73,50,46,40,76,31,87,52,36,74,50,70,70,54,46,63,66,62,52,33,68,71,66,83,41,64,83,34,61,36,33,39,19,28,47,60,42,22,58,30,94,94,43,48,32,66,55,32,32,54,48,34,55,59,44,40,74,70,30,72,41,49,40,78,53,34,36,36,44,42,48,54,68,94,61,96,57,85,76,62,60,41,61,56,43,22,48,48,52,42,37,75,73,68,36,45,58,53,76,52,78,56,85,58,83,70,64,56,85,82,59,82,74,74,80,66,95,76,70,84,64,74,97,71,80,66,85,70,67,66,76,77,78,60,76,89,44,32,28,45,27,44,36,36,59,37,77,59,68,49,81,76,53,40,91,87,68,80,55,79,70,42,56,26,57,61,42,57,75,41,52,29,27,50,73,7,36,34,40,51,51,32,55,39,18,19,20,62,75,61,69,46,80,49,85,46,36,50,37,48,31,42,29,34,27,56,13,44,14,35,34,26,47,24,31,58,55,64,78,59,64,88,52,40,63,35,54,37,36,24,52,42,20,22,50,76,26,25,18,19,40,30,51,10,49,50,14,13,25,48,43,40,29,24,30,52,38,39,31,26,58,44,72,22,47,39,47,67,29,65,59,43,72,76,67,81,52,42,25,47,69,70,30,52,50,53,49,49,55,48,66,74,48,89,54,56,75,77,50,39,74,71,50,22,59,85,64,85,82,60,58,52,73,70,31,51,49,60,36,59,77,38,51,76,43,64,55,86,73,83,71,66,88,76,79,82,86,82,81,79,86,80,85,85,81,80,92,73,96,69,82,87,74,86,79,72,81,83,83,50,83,34,40,76,76,74,81,86,60,57,38,76,66,25,36,52,51,48,58,56,34,48,76,68,61,53,69,91,66,33,62,81,68,83,83,64,57,50,70,65,38,43,45,47,22,69,69,44,56,53,78,60,20,54,76,63,83,72,61,75,49,75,63,24,55,50,51,38,67,74,58,59,31,93,65,87,27,67,82,42,69,48,22,69,75,64,79,20,32,19,53,70,69,30,49,49,55,49,54,50,49,52,44,72,74,60,79,62,73,78,75,75,83,62,33,76,79,71,80,86,62,74,48,75,64,32,58,44,59,63,53,62,69,76,72,77,86,76,80,95,77,84,87,85,85,88,81,92,77,90,86,89,77,90,81,95,81,88,64,94,82,70,80,87,72,94,76,96,79,80,85,82,83,88,83,89,89,90,86,89,87,84,80,88,82,87,79,88,84,85,84,87,82,84,81,81,134

Secondary structure (DSSP, 8-state):
--PPP-PPPP-PPPPPHHHHHHHHHHHHHHHHHHHHHTT--------GGGEEEEE-TT-HHHHHHHHHHHHHSTT-EEEE---PPPS---TTS--TT-B-SSEE-HHHHIIIIIHHHHHHHHHT-TT--EEEEEBTB--EEES-S---SSTT-TTSEEEEHHHHHHTTTSS-GGG--TT--EE-TTTT--S--HHHHHHHTT-TTT--EEEEE-----TT--HHHHHHHHHHHTTSEEEETTS-EEEEE------GGGHHHHHHHHHHHHTT--EEEE-SSGGGG-TTS-----TT----TT-----GGGTSTTS-EEEEEE--GGG-TT--TTS--PPPPGGGGGG--EEEEEEEEE--TTTTGGGGT---TT---HHHIIIII---EEEEESS---GGGS--HHHHHIIIIIS---HHHHHHHH-SEESSSEEEES-TT--EEEE----S-SSB-SHHHHHHHHHHHHTT--HHHHHHH-SS-SSS--HHHHHHHHTTTT-B------S--------SS--S-------TTS---STT-SSSSS--SHHHHHHHHHHHHHT-GGG-SS-SS--SHHHHHHHHH-S-TT--S-SSS--HHHHHHHHHT-BSSS-TT-TT-TT-SS-BSHHHHHHHHHHHHHHHS--------TT-SSS--HHHHHHHHHTTS--S---------------------SS-SS---S-----------------------------

pLDDT: mean 71.73, std 21.73, range [23.56, 98.62]

Foldseek 3Di:
DDDDDDDDDDDDDDDDVVVVVVVVVVVVVVVVVVVVVVVQFLAAPDAQLQEEEEFEPLDPLRVLLVVLLCVLHPNHHYDYLPDHADCDAPLVCGPCQHDDLAEGELVVCVPRPLVVVLVCCVPPNVSHAEYEYERSHYFFHWPHPCPDPDQPSLNTTQATSQLQQQQSQPPDPVPQDSVNWAFQPLAPVFSQHPVNVCVPPVNRPGGHFYAYLWFCAADVGHRSRLSSLLSVLLSAAEAAQLQAEEEAADDPPPDPPRCQSVVLLVVSVVLLGQYDYDPDPCLLVADPPPPPDPVPDPDPPPPDDPHPVPPQPRHAHQEDEEAPPLPPPVVPVVPPDDRRFLCSLLVGQHGQNHEYFYLDFCLQCVSNPDDSNRHHHVSSNSRRNPYNKYKDFNGHRDPVQGFRSSQLCSCQAVSFYFNRSSRSNRTSTGSHRIHIYHDRRGTYQYAHLPLVPPQALEPVSLVLLVVCVPDDDDLVVQVNQVRVPPSGRDVVSVVSSVSSHGRGRPPPDPDDDPPPPPPDPDDDDDPDDDPPDDPCLDLQCSPPPPFLDPVSLVVLVVCLVVQPQVQPSVNPSGSDVVSSCRSPVDPPLCPLVSPRDNDVVSLVVLVVPWADAQQLVRSQPSVSPRTSDVVSSVVSVVSCCVPVVDDPDDPLPCVPPNDNDVVSVVVVVVVPPPPDDDDDDDDDDDDDDDDDDDDPPPVPPPDDDDDDDDDDDDDDDDDDDDDDDDDDDDDDDDD

Mean predicted aligned error: 17.95 Å